Protein 2VGN (pdb70)

Radius of gyration: 31.99 Å; Cα contacts (8 Å, |Δi|>4): 1371; chains: 2; bounding box: 60×66×108 Å

Organism: Saccharomyces cerevisiae (strain ATCC 204508 / S288c) (NCBI:txid559292)

Structure (mmCIF, N/CA/C/O backbone):
data_2VGN
#
_entry.id   2VGN
#
_cell.length_a   75.640
_cell.length_b   75.640
_cell.length_c   324.510
_cell.angle_alpha   90.00
_cell.angle_beta   90.00
_cell.angle_gamma   120.00
#
_symmetry.space_group_name_H-M   'P 31 2 1'
#
loop_
_entity.id
_entity.type
_entity.pdbx_description
1 polymer DOM34
2 non-polymer GLYCEROL
3 non-polymer 'PHOSPHATE ION'
4 water water
#
loop_
_atom_site.group_PDB
_atom_site.id
_atom_site.type_symbol
_atom_site.label_atom_id
_atom_site.label_alt_id
_atom_site.label_comp_id
_atom_site.label_asym_id
_atom_site.label_entity_id
_atom_site.label_seq_id
_atom_site.pdbx_PDB_ins_code
_atom_site.Cartn_x
_atom_site.Cartn_y
_atom_site.Cartn_z
_atom_site.occupancy
_atom_site.B_iso_or_equiv
_atom_site.auth_seq_id
_atom_site.auth_comp_id
_atom_site.auth_asym_id
_atom_site.auth_atom_id
_atom_site.pdbx_PDB_model_num
ATOM 9 N N . LYS A 1 2 ? -3.734 -20.510 -55.459 1.00 31.21 2 LYS A N 1
ATOM 10 C CA . LYS A 1 2 ? -4.602 -21.280 -56.340 1.00 30.49 2 LYS A CA 1
ATOM 11 C C . LYS A 1 2 ? -3.951 -21.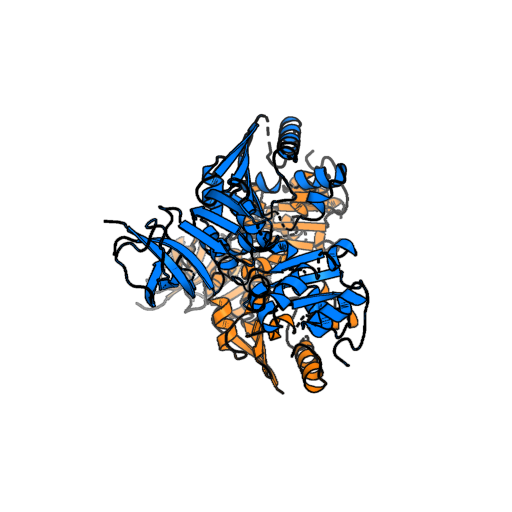322 -57.725 1.00 28.83 2 LYS A C 1
ATOM 12 O O . LYS A 1 2 ? -3.684 -20.276 -58.288 1.00 29.72 2 LYS A O 1
ATOM 18 N N . VAL A 1 3 ? -3.674 -22.502 -58.271 1.00 26.83 3 VAL A N 1
ATOM 19 C CA . VAL A 1 3 ? -3.244 -22.591 -59.664 1.00 23.72 3 VAL A CA 1
ATOM 20 C C . VAL A 1 3 ? -4.417 -22.912 -60.597 1.00 25.47 3 VAL A C 1
ATOM 21 O O . VAL A 1 3 ? -5.022 -23.973 -60.505 1.00 24.20 3 VAL A O 1
ATOM 25 N N . ILE A 1 4 ? -4.729 -21.994 -61.509 1.00 27.41 4 ILE A N 1
ATOM 26 C CA . ILE A 1 4 ? -5.871 -22.167 -62.404 1.00 25.00 4 ILE A CA 1
ATOM 27 C C . ILE A 1 4 ? -5.557 -23.132 -63.533 1.00 26.74 4 ILE A C 1
ATOM 28 O O . ILE A 1 4 ? -6.399 -23.950 -63.875 1.00 29.01 4 ILE A O 1
ATOM 33 N N . SER A 1 5 ? -4.365 -23.016 -64.120 1.00 25.55 5 SER A N 1
ATOM 34 C CA . SER A 1 5 ? -3.905 -23.950 -65.145 1.00 23.72 5 SER A CA 1
ATOM 35 C C . SER A 1 5 ? -2.415 -23.862 -65.313 1.00 24.80 5 SER A C 1
ATOM 36 O O . SER A 1 5 ? -1.810 -22.852 -64.996 1.00 25.92 5 SER A O 1
ATOM 39 N N . LEU A 1 6 ? -1.814 -24.911 -65.838 1.00 24.94 6 LEU A N 1
ATOM 40 C CA . LEU A 1 6 ? -0.395 -24.868 -66.060 1.00 24.80 6 LEU A CA 1
ATOM 41 C C . LEU A 1 6 ? -0.025 -25.754 -67.258 1.00 30.13 6 LEU A C 1
ATOM 42 O O . LEU A 1 6 ? -0.143 -26.970 -67.201 1.00 29.54 6 LEU A O 1
ATOM 47 N N . LYS A 1 7 ? 0.399 -25.114 -68.352 1.00 33.75 7 LYS A N 1
ATOM 48 C CA . LYS A 1 7 ? 0.725 -25.792 -69.614 1.00 32.89 7 LYS A CA 1
ATOM 49 C C . LYS A 1 7 ? 2.220 -25.782 -69.875 1.00 38.22 7 LYS A C 1
ATOM 50 O O . LYS A 1 7 ? 2.829 -24.719 -69.941 1.00 36.16 7 LYS A O 1
ATOM 56 N N . LYS A 1 8 ? 2.822 -26.958 -70.046 1.00 47.51 8 LYS A N 1
ATOM 57 C CA . LYS A 1 8 ? 4.244 -27.018 -70.404 1.00 47.71 8 LYS A CA 1
ATOM 58 C C . LYS A 1 8 ? 4.446 -27.275 -71.900 1.00 56.00 8 LYS A C 1
ATOM 59 O O . LYS A 1 8 ? 3.476 -27.376 -72.646 1.00 52.45 8 LYS A O 1
ATOM 65 N N . ASP A 1 9 ? 5.704 -27.347 -72.333 1.00 64.74 9 ASP A N 1
ATOM 66 C CA . ASP A 1 9 ? 6.039 -27.403 -73.760 1.00 69.87 9 ASP A CA 1
ATOM 67 C C . ASP A 1 9 ? 6.467 -28.779 -74.249 1.00 76.07 9 ASP A C 1
ATOM 68 O O . ASP A 1 9 ? 6.662 -29.707 -73.467 1.00 76.69 9 ASP A O 1
ATOM 73 N N . SER A 1 10 ? 6.634 -28.892 -75.561 1.00 80.98 10 SER A N 1
ATOM 74 C CA . SER A 1 10 ? 7.186 -30.094 -76.164 1.00 83.41 10 SER A CA 1
ATOM 75 C C . SER A 1 10 ? 8.647 -29.828 -76.505 1.00 90.19 10 SER A C 1
ATOM 76 O O . SER A 1 10 ? 9.540 -30.578 -76.109 1.00 93.70 10 SER A O 1
ATOM 79 N N . PHE A 1 11 ? 8.875 -28.732 -77.226 1.00 90.58 11 PHE A N 1
ATOM 80 C CA . PHE A 1 11 ? 10.198 -28.393 -77.741 1.00 95.35 11 PHE A CA 1
ATOM 81 C C . PHE A 1 11 ? 11.070 -27.621 -76.752 1.00 94.21 11 PHE A C 1
ATOM 82 O O . PHE A 1 11 ? 12.293 -27.531 -76.930 1.00 97.68 11 PHE A O 1
ATOM 90 N N . ASN A 1 12 ? 10.458 -27.045 -75.722 1.00 87.18 12 ASN A N 1
ATOM 91 C CA . ASN A 1 12 ? 11.221 -26.236 -74.776 1.00 82.13 12 ASN A CA 1
ATOM 92 C C . ASN A 1 12 ? 10.960 -26.684 -73.363 1.00 73.60 12 ASN A C 1
ATOM 93 O O . ASN A 1 12 ? 9.908 -26.392 -72.799 1.00 72.62 12 ASN A O 1
ATOM 98 N N . LYS A 1 13 ? 11.930 -27.392 -72.795 1.00 71.27 13 LYS A N 1
ATOM 99 C CA . LYS A 1 13 ? 11.763 -28.020 -71.492 1.00 70.42 13 LYS A CA 1
ATOM 100 C C . LYS A 1 13 ? 11.504 -27.031 -70.344 1.00 61.08 13 LYS A C 1
ATOM 101 O O . LYS A 1 13 ? 10.888 -27.389 -69.335 1.00 63.43 13 LYS A O 1
ATOM 107 N N . GLY A 1 14 ? 11.960 -25.793 -70.490 1.00 50.80 14 GLY A N 1
ATOM 108 C CA . GLY A 1 14 ? 11.678 -24.801 -69.472 1.00 43.77 14 GLY A CA 1
ATOM 109 C C . GLY A 1 14 ? 10.397 -24.007 -69.692 1.00 42.33 14 GLY A C 1
ATOM 110 O O . GLY A 1 14 ? 10.042 -23.168 -68.865 1.00 36.00 14 GLY A O 1
ATOM 111 N N . GLY A 1 15 ? 9.710 -24.267 -70.804 1.00 43.90 15 GLY A N 1
ATOM 112 C CA . GLY A 1 15 ? 8.531 -23.515 -71.183 1.00 39.48 15 GLY A CA 1
ATOM 113 C C . GLY A 1 15 ? 7.280 -23.895 -70.417 1.00 40.27 15 GLY A C 1
ATOM 114 O O . GLY A 1 15 ? 6.987 -25.080 -70.207 1.00 45.18 15 GLY A O 1
ATOM 115 N N . ALA A 1 16 ? 6.541 -22.876 -69.991 1.00 30.49 16 ALA A N 1
ATOM 116 C CA . ALA A 1 16 ? 5.321 -23.071 -69.226 1.00 30.02 16 ALA A CA 1
ATOM 117 C C . ALA A 1 16 ? 4.461 -21.829 -69.334 1.00 26.08 16 ALA A C 1
ATOM 118 O O . ALA A 1 16 ? 4.957 -20.735 -69.582 1.00 26.29 16 ALA A O 1
ATOM 120 N N . VAL A 1 17 ? 3.162 -22.022 -69.169 1.00 25.51 17 VAL A N 1
ATOM 121 C CA . VAL A 1 17 ? 2.202 -20.945 -69.077 1.00 23.36 17 VAL A CA 1
ATOM 122 C C . VAL A 1 17 ? 1.391 -21.251 -67.827 1.00 24.97 17 VAL A C 1
ATOM 123 O O . VAL A 1 17 ? 0.671 -22.244 -67.773 1.00 26.28 17 VAL A O 1
ATOM 127 N N . ILE A 1 18 ? 1.536 -20.411 -66.811 1.00 23.37 18 ILE A N 1
ATOM 128 C CA . ILE A 1 18 ? 0.963 -20.679 -65.508 1.00 21.65 18 ILE A CA 1
ATOM 129 C C . ILE A 1 18 ? -0.052 -19.621 -65.228 1.00 20.91 18 ILE A C 1
ATOM 130 O O . ILE A 1 18 ? 0.246 -18.441 -65.326 1.00 22.36 18 ILE A O 1
ATOM 135 N N . THR A 1 19 ? -1.268 -20.032 -64.921 1.00 20.72 19 THR A N 1
ATOM 136 C CA . THR A 1 19 ? -2.245 -19.087 -64.440 1.00 21.88 19 THR A CA 1
ATOM 137 C C . THR A 1 19 ? -2.494 -19.423 -62.981 1.00 24.04 19 THR A C 1
ATOM 138 O O . THR A 1 19 ? -2.706 -20.599 -62.637 1.00 23.97 19 THR A O 1
ATOM 142 N N . LEU A 1 20 ? -2.421 -18.405 -62.125 1.00 21.25 20 LEU A N 1
ATOM 143 C CA . LEU A 1 20 ? -2.480 -18.635 -60.690 1.00 23.37 20 LEU A CA 1
ATOM 144 C C . LEU A 1 20 ? -3.029 -17.433 -59.948 1.00 25.04 20 LEU A C 1
ATOM 145 O O . LEU A 1 20 ? -3.128 -16.344 -60.509 1.00 26.43 20 LEU A O 1
ATOM 150 N N . LEU A 1 21 ? -3.393 -17.644 -58.687 1.00 26.34 21 LEU A N 1
ATOM 151 C CA . LEU A 1 21 ? -3.928 -16.593 -57.828 1.00 25.99 21 LEU A CA 1
ATOM 152 C C . LEU A 1 21 ? -3.251 -16.674 -56.459 1.00 28.83 21 LEU A C 1
ATOM 153 O O . LEU A 1 21 ? -3.481 -17.637 -55.717 1.00 28.30 21 LEU A O 1
ATOM 158 N N . PRO A 1 22 ? -2.421 -15.663 -56.112 1.00 30.37 22 PRO A N 1
ATOM 159 C CA . PRO A 1 22 ? -1.773 -15.667 -54.804 1.00 28.84 22 PRO A CA 1
ATOM 160 C C . PRO A 1 22 ? -2.817 -15.232 -53.789 1.00 27.43 22 PRO A C 1
ATOM 161 O O . PRO A 1 22 ? -3.622 -14.348 -54.093 1.00 27.13 22 PRO A O 1
ATOM 165 N N . GLU A 1 23 ? -2.805 -15.842 -52.611 1.00 26.43 23 GLU A N 1
ATOM 166 C CA . GLU A 1 23 ? -3.889 -15.674 -51.655 1.00 28.38 23 GLU A CA 1
ATOM 167 C C . GLU A 1 23 ? -3.452 -15.016 -50.345 1.00 29.21 23 GLU A C 1
ATOM 168 O O . GLU A 1 23 ? -4.275 -14.483 -49.597 1.00 27.61 23 GLU A O 1
ATOM 174 N N . ASP A 1 24 ? -2.156 -15.057 -50.068 1.00 27.54 24 ASP A N 1
ATOM 175 C CA . ASP A 1 24 ? -1.647 -14.436 -48.861 1.00 28.61 24 ASP A CA 1
ATOM 176 C C . ASP A 1 24 ? -0.222 -13.961 -49.090 1.00 30.37 24 ASP A C 1
ATOM 177 O O . ASP A 1 24 ? 0.316 -14.121 -50.198 1.00 30.03 24 ASP A O 1
ATOM 182 N N . LYS A 1 25 ? 0.397 -13.388 -48.059 1.00 27.88 25 LYS A N 1
ATOM 183 C CA . LYS A 1 25 ? 1.729 -12.844 -48.232 1.00 26.46 25 LYS A CA 1
ATOM 184 C C . LYS A 1 25 ? 2.774 -13.910 -48.575 1.00 27.00 25 LYS A C 1
ATOM 185 O O . LYS A 1 25 ? 3.755 -13.634 -49.257 1.00 25.97 25 LYS A O 1
ATOM 191 N N . GLU A 1 26 ? 2.578 -15.135 -48.110 1.00 29.69 26 GLU A N 1
ATOM 192 C CA . GLU A 1 26 ? 3.555 -16.178 -48.418 1.00 30.45 26 GLU A CA 1
ATOM 193 C C . GLU A 1 26 ? 3.537 -16.478 -49.917 1.00 27.10 26 GLU A C 1
ATOM 194 O O . GLU A 1 26 ? 4.586 -16.674 -50.533 1.00 25.85 26 GLU A O 1
ATOM 200 N N . ASP A 1 27 ? 2.339 -16.463 -50.492 1.00 26.51 27 ASP A N 1
ATOM 201 C CA . ASP A 1 27 ? 2.159 -16.614 -51.927 1.00 27.21 27 ASP A CA 1
ATOM 202 C C . ASP A 1 27 ? 2.927 -15.572 -52.713 1.00 27.00 27 ASP A C 1
ATOM 203 O O . ASP A 1 27 ? 3.417 -15.862 -53.801 1.00 27.74 27 ASP A O 1
ATOM 208 N N . LEU A 1 28 ? 3.028 -14.359 -52.175 1.00 26.40 28 LEU A N 1
ATOM 209 C CA . LEU A 1 28 ? 3.836 -13.335 -52.818 1.00 22.89 28 LEU A CA 1
ATOM 210 C C . LEU A 1 28 ? 5.298 -13.747 -52.907 1.00 22.65 28 LEU A C 1
ATOM 211 O O . LEU A 1 28 ? 5.975 -13.426 -53.893 1.00 22.63 28 LEU A O 1
ATOM 216 N N . PHE A 1 29 ? 5.784 -14.472 -51.900 1.00 22.65 29 PHE A N 1
ATOM 217 C CA . PHE A 1 29 ? 7.188 -14.891 -51.898 1.00 21.97 29 PHE A CA 1
ATOM 218 C C . PHE A 1 29 ? 7.414 -16.070 -52.853 1.00 22.67 29 PHE A C 1
ATOM 219 O O . PHE A 1 29 ? 8.466 -16.200 -53.469 1.00 22.26 29 PHE A O 1
ATOM 227 N N . THR A 1 30 ? 6.419 -16.939 -52.951 1.00 23.11 30 THR A N 1
ATOM 228 C CA . THR A 1 30 ? 6.449 -17.996 -53.923 1.00 21.88 30 THR A CA 1
ATOM 229 C C . THR A 1 30 ? 6.569 -17.382 -55.308 1.00 22.98 30 THR A C 1
ATOM 230 O O . THR A 1 30 ? 7.528 -17.670 -56.049 1.00 22.32 30 THR A O 1
ATOM 234 N N . VAL A 1 31 ? 5.606 -16.530 -55.652 1.00 19.23 31 VAL A N 1
ATOM 235 C CA . VAL A 1 31 ? 5.627 -15.892 -56.948 1.00 20.96 31 VAL A CA 1
ATOM 236 C C . VAL A 1 31 ? 6.986 -15.287 -57.213 1.00 22.00 31 VAL A C 1
ATOM 237 O O . VAL A 1 31 ? 7.530 -15.437 -58.301 1.00 20.91 31 VAL A O 1
ATOM 241 N N . TYR A 1 32 ? 7.532 -14.612 -56.202 1.00 21.83 32 TYR A N 1
ATOM 242 C CA . TYR A 1 32 ? 8.792 -13.902 -56.342 1.00 19.65 32 TYR A CA 1
ATOM 243 C C . TYR A 1 32 ? 9.927 -14.843 -56.740 1.00 21.50 32 TYR A C 1
ATOM 244 O O . TYR A 1 32 ? 10.906 -14.447 -57.362 1.00 20.86 32 TYR A O 1
ATOM 253 N N . GLN A 1 33 ? 9.789 -16.105 -56.373 1.00 23.12 33 GLN A N 1
ATOM 254 C CA . GLN A 1 33 ? 10.838 -17.064 -56.631 1.00 23.29 33 GLN A CA 1
ATOM 255 C C . GLN A 1 33 ? 10.635 -17.692 -57.995 1.00 26.37 33 GLN A C 1
ATOM 256 O O . GLN A 1 33 ? 11.436 -18.508 -58.446 1.00 28.67 33 GLN A O 1
ATOM 262 N N . ILE A 1 34 ? 9.556 -17.312 -58.661 1.00 24.98 34 ILE A N 1
ATOM 263 C CA . ILE A 1 34 ? 9.267 -17.870 -59.973 1.00 25.21 34 ILE A CA 1
ATOM 264 C C . ILE A 1 34 ? 9.498 -16.894 -61.134 1.00 26.15 34 ILE A C 1
ATOM 265 O O . ILE A 1 34 ? 10.248 -17.206 -62.068 1.00 30.36 34 ILE A O 1
ATOM 270 N N . VAL A 1 35 ? 8.871 -15.723 -61.083 1.00 21.75 35 VAL A N 1
ATOM 271 C CA . VAL A 1 35 ? 8.982 -14.793 -62.189 1.00 21.14 35 VAL A CA 1
ATOM 272 C C . VAL A 1 35 ? 10.399 -14.264 -62.401 1.00 21.42 35 VAL A C 1
ATOM 273 O O . VAL A 1 35 ? 11.039 -13.751 -61.487 1.00 22.35 35 VAL A O 1
ATOM 277 N N . ASP A 1 36 ? 10.880 -14.412 -63.631 1.00 22.74 36 ASP A N 1
ATOM 278 C CA . ASP A 1 36 ? 12.224 -13.997 -64.018 1.00 23.08 36 ASP A CA 1
ATOM 279 C C . ASP A 1 36 ? 12.164 -12.784 -64.921 1.00 22.38 36 ASP A C 1
ATOM 280 O O . ASP A 1 36 ? 11.116 -12.475 -65.480 1.00 22.88 36 ASP A O 1
ATOM 285 N N . LYS A 1 37 ? 13.297 -12.110 -65.082 1.00 23.91 37 LYS A N 1
ATOM 286 C CA . LYS A 1 37 ? 13.438 -11.051 -66.084 1.00 25.07 37 LYS A CA 1
ATOM 287 C C . LYS A 1 37 ? 13.150 -11.689 -67.444 1.00 22.91 37 LYS A C 1
ATOM 288 O O . LYS A 1 37 ? 13.602 -12.805 -67.720 1.00 23.69 37 LYS A O 1
ATOM 294 N N . ASP A 1 38 ? 12.361 -11.015 -68.272 1.00 22.93 38 ASP A N 1
ATOM 295 C CA . ASP A 1 38 ? 12.019 -11.515 -69.624 1.00 23.54 38 ASP A CA 1
ATOM 296 C C . ASP A 1 38 ? 10.871 -12.534 -69.766 1.00 22.41 38 ASP A C 1
ATOM 297 O O . ASP A 1 38 ? 10.455 -12.834 -70.879 1.00 23.88 38 ASP A O 1
ATOM 302 N N . ASP A 1 39 ? 10.376 -13.069 -68.653 1.00 21.11 39 ASP A N 1
ATOM 303 C CA . ASP A 1 39 ? 9.091 -13.738 -68.650 1.00 20.10 39 ASP A CA 1
ATOM 304 C C . ASP A 1 39 ? 8.049 -12.684 -68.995 1.00 20.52 39 ASP A C 1
ATOM 305 O O . ASP A 1 39 ? 8.316 -11.484 -68.888 1.00 19.01 39 ASP A O 1
ATOM 310 N N . GLU A 1 40 ? 6.857 -13.118 -69.397 1.00 18.89 40 GLU A N 1
ATOM 311 C CA . GLU A 1 40 ? 5.785 -12.168 -69.631 1.00 19.26 40 GLU A CA 1
ATOM 312 C C . GLU A 1 40 ? 4.670 -12.430 -68.631 1.00 20.05 40 GLU A C 1
ATOM 313 O O . GLU A 1 40 ? 4.470 -13.568 -68.211 1.00 20.16 40 GLU A O 1
ATOM 319 N N . LEU A 1 41 ? 3.950 -11.377 -68.252 1.00 18.32 41 LEU A N 1
ATOM 320 C CA . LEU A 1 41 ? 2.806 -11.515 -67.364 1.00 16.50 41 LEU A CA 1
ATOM 321 C C . LEU A 1 41 ? 1.557 -10.992 -68.057 1.00 18.87 41 LEU A C 1
ATOM 322 O O . LEU A 1 41 ? 1.580 -9.938 -68.686 1.00 17.53 41 LEU A O 1
ATOM 327 N N . ILE A 1 42 ? 0.462 -11.730 -67.959 1.00 18.35 42 ILE A N 1
ATOM 328 C CA . ILE A 1 42 ? -0.794 -11.200 -68.426 1.00 18.95 42 ILE A CA 1
ATOM 329 C C . ILE A 1 42 ? -1.651 -10.980 -67.199 1.00 20.34 42 ILE A C 1
ATOM 330 O O . ILE A 1 42 ? -1.850 -11.896 -66.409 1.00 21.07 42 ILE A O 1
ATOM 335 N N . PHE A 1 43 ? -2.158 -9.765 -67.030 1.00 21.03 43 PHE A N 1
ATOM 336 C CA . PHE A 1 43 ? -2.811 -9.407 -65.771 1.00 23.32 43 PHE A CA 1
ATOM 337 C C . PHE A 1 43 ? -3.935 -8.410 -66.007 1.00 23.26 43 PHE A C 1
ATOM 338 O O . PHE A 1 43 ? -4.043 -7.821 -67.078 1.00 23.28 43 PHE A O 1
ATOM 346 N N . LYS A 1 44 ? -4.773 -8.225 -64.999 1.00 22.36 44 LYS A N 1
ATOM 347 C CA . LYS A 1 44 ? -5.817 -7.228 -65.085 1.00 25.59 44 LYS A CA 1
ATOM 348 C C . LYS A 1 44 ? -5.414 -5.981 -64.333 1.00 26.94 44 LYS A C 1
ATOM 349 O O . LYS A 1 44 ? -4.891 -6.053 -63.227 1.00 27.10 44 LYS A O 1
ATOM 355 N N . LYS A 1 45 ? -5.593 -4.834 -64.967 1.00 28.68 45 LYS A N 1
ATOM 356 C CA . LYS A 1 45 ? -5.364 -3.581 -64.287 1.00 32.54 45 LYS A CA 1
ATOM 357 C C . LYS A 1 45 ? -6.504 -2.632 -64.609 1.00 42.47 45 LYS A C 1
ATOM 358 O O . LYS A 1 45 ? -7.068 -2.679 -65.707 1.00 40.69 45 LYS A O 1
ATOM 364 N N . LYS A 1 46 ? -6.842 -1.785 -63.639 1.00 47.29 46 LYS A N 1
ATOM 365 C CA . LYS A 1 46 ? -7.938 -0.839 -63.778 1.00 52.50 46 LYS A CA 1
ATOM 366 C C . LYS A 1 46 ? -7.424 0.556 -64.117 1.00 59.04 46 LYS A C 1
ATOM 367 O O . LYS A 1 46 ? -7.929 1.547 -63.602 1.00 62.90 46 LYS A O 1
ATOM 373 N N . PHE A 1 47 ? -6.421 0.633 -64.988 1.00 62.35 47 PHE A N 1
ATOM 374 C CA . PHE A 1 47 ? -5.797 1.915 -65.321 1.00 70.72 47 PHE A CA 1
ATOM 375 C C . PHE A 1 47 ? -4.714 1.722 -66.385 1.00 67.61 47 PHE A C 1
ATOM 376 O O . PHE A 1 47 ? -4.994 1.266 -67.496 1.00 67.39 47 PHE A O 1
ATOM 384 N N . ASP A 1 61 ? -12.634 0.564 -65.432 1.00 61.19 61 ASP A N 1
ATOM 385 C CA . ASP A 1 61 ? -12.785 -0.755 -66.051 1.00 63.64 61 ASP A CA 1
ATOM 386 C C . ASP A 1 61 ? -11.443 -1.517 -66.126 1.00 57.90 61 ASP A C 1
ATOM 387 O O . ASP A 1 61 ? -10.442 -0.990 -66.636 1.00 55.45 61 ASP A O 1
ATOM 392 N N . LEU A 1 62 ? -11.431 -2.746 -65.605 1.00 52.03 62 LEU A N 1
ATOM 393 C CA . LEU A 1 62 ? -10.255 -3.619 -65.657 1.00 46.06 62 LEU A CA 1
ATOM 394 C C . LEU A 1 62 ? -10.006 -4.158 -67.066 1.00 44.97 62 LEU A C 1
ATOM 395 O O . LEU A 1 62 ? -10.818 -4.923 -67.578 1.00 46.49 62 LEU A O 1
ATOM 400 N N . VAL A 1 63 ? -8.883 -3.794 -67.680 1.00 40.65 63 VAL A N 1
ATOM 401 C CA . VAL A 1 63 ? -8.490 -4.410 -68.953 1.00 39.19 63 VAL A CA 1
ATOM 402 C C . VAL A 1 63 ? -7.332 -5.393 -68.795 1.00 32.50 63 VAL A C 1
ATOM 403 O O . VAL A 1 63 ? -6.486 -5.225 -67.912 1.00 32.76 63 VAL A O 1
ATOM 407 N N . LYS A 1 64 ? -7.317 -6.421 -69.645 1.00 30.70 64 LYS A N 1
ATOM 408 C CA . LYS A 1 64 ? -6.191 -7.351 -69.738 1.00 28.77 64 LYS A CA 1
ATOM 409 C C . LYS A 1 64 ? -4.997 -6.638 -70.364 1.00 29.40 64 LYS A C 1
ATOM 410 O O . LYS A 1 64 ? -5.096 -6.087 -71.472 1.00 29.32 64 LYS A O 1
ATOM 416 N N . LEU A 1 65 ? -3.877 -6.641 -69.650 1.00 25.75 65 LEU A N 1
ATOM 417 C CA . LEU A 1 65 ? -2.640 -6.079 -70.151 1.00 22.75 65 LEU A CA 1
ATOM 418 C C . LEU A 1 65 ? -1.620 -7.190 -70.113 1.00 21.31 65 LEU A C 1
ATOM 419 O O . LEU A 1 65 ? -1.841 -8.225 -69.479 1.00 22.00 65 LEU A O 1
ATOM 424 N N . LYS A 1 66 ? -0.499 -6.969 -70.777 1.00 20.80 66 LYS A N 1
ATOM 425 C CA . LYS A 1 66 ? 0.549 -7.966 -70.856 1.00 21.10 66 LYS A CA 1
ATOM 426 C C . LYS A 1 66 ? 1.906 -7.283 -70.951 1.00 21.22 66 LYS A C 1
ATOM 427 O O . LYS A 1 66 ? 2.098 -6.405 -71.798 1.00 22.72 66 LYS A O 1
ATOM 433 N N . ILE A 1 67 ? 2.840 -7.654 -70.079 1.00 18.09 67 ILE A N 1
ATOM 434 C CA . ILE A 1 67 ? 4.166 -7.052 -70.125 1.00 18.29 67 ILE A CA 1
ATOM 435 C C . ILE A 1 67 ? 5.281 -8.084 -70.185 1.00 19.82 67 ILE A C 1
ATOM 436 O O . ILE A 1 67 ? 5.097 -9.245 -69.820 1.00 21.47 67 ILE A O 1
ATOM 441 N N . LYS A 1 68 ? 6.437 -7.653 -70.668 1.00 18.55 68 LYS A N 1
ATOM 442 C CA . LYS A 1 68 ? 7.656 -8.408 -70.504 1.00 18.12 68 LYS A CA 1
ATOM 443 C C . LYS A 1 68 ? 8.359 -7.835 -69.266 1.00 21.36 68 LYS A C 1
ATOM 444 O O . LYS A 1 68 ? 8.653 -6.628 -69.198 1.00 19.67 68 LYS A O 1
ATOM 450 N N . VAL A 1 69 ? 8.614 -8.701 -68.283 1.00 20.85 69 VAL A N 1
ATOM 451 C CA . VAL A 1 69 ? 9.210 -8.285 -67.017 1.00 19.12 69 VAL A CA 1
ATOM 452 C C . VAL A 1 69 ? 10.625 -7.743 -67.179 1.00 20.26 69 VAL A C 1
ATOM 453 O O . VAL A 1 69 ? 11.516 -8.416 -67.699 1.00 22.07 69 VAL A O 1
ATOM 457 N N . ILE A 1 70 ? 10.826 -6.523 -66.705 1.00 19.51 70 ILE A N 1
ATOM 458 C CA . ILE A 1 70 ? 12.138 -5.915 -66.709 1.00 21.02 70 ILE A CA 1
ATOM 459 C C . ILE A 1 70 ? 12.783 -5.862 -65.316 1.00 24.49 70 ILE A C 1
ATOM 460 O O . ILE A 1 70 ? 13.988 -6.086 -65.178 1.00 26.50 70 ILE A O 1
ATOM 465 N N . SER A 1 71 ? 11.992 -5.555 -64.292 1.00 22.28 71 SER A N 1
ATOM 466 C CA . SER A 1 71 ? 12.505 -5.555 -62.921 1.00 20.50 71 SER A CA 1
ATOM 467 C C . SER A 1 71 ? 11.360 -5.768 -61.946 1.00 19.87 71 SER A C 1
ATOM 468 O O . SER A 1 71 ? 10.206 -5.773 -62.339 1.00 20.40 71 SER A O 1
ATOM 471 N N . GLU A 1 72 ? 11.661 -5.934 -60.670 1.00 21.11 72 GLU A N 1
ATOM 472 C CA . GLU A 1 72 ? 10.587 -5.986 -59.680 1.00 21.99 72 GLU A CA 1
ATOM 473 C C . GLU A 1 72 ? 10.872 -5.254 -58.363 1.00 25.19 72 GLU A C 1
ATOM 474 O O . GLU A 1 72 ? 12.026 -4.942 -58.020 1.00 21.30 72 GLU A O 1
ATOM 480 N N . ASP A 1 73 ? 9.783 -4.981 -57.646 1.00 24.40 73 ASP A N 1
ATOM 481 C CA . ASP A 1 73 ? 9.818 -4.334 -56.346 1.00 23.00 73 A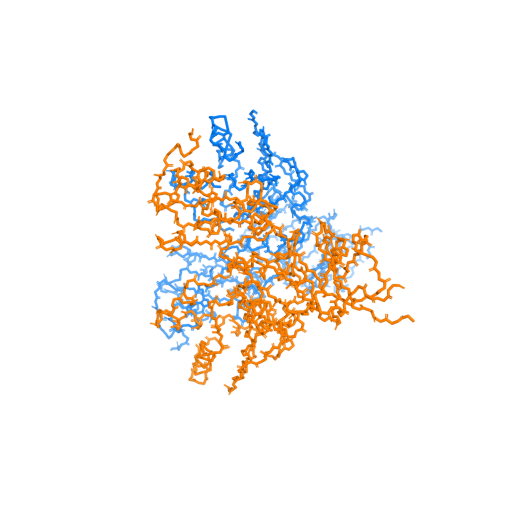SP A CA 1
ATOM 482 C C . ASP A 1 73 ? 9.145 -5.297 -55.376 1.00 23.22 73 ASP A C 1
ATOM 483 O O . ASP A 1 73 ? 7.940 -5.558 -55.488 1.00 22.38 73 ASP A O 1
ATOM 488 N N . PHE A 1 74 ? 9.931 -5.857 -54.456 1.00 21.50 74 PHE A N 1
ATOM 489 C CA . PHE A 1 74 ? 9.418 -6.832 -53.502 1.00 21.34 74 PHE A CA 1
ATOM 490 C C . PHE A 1 74 ? 9.689 -6.424 -52.061 1.00 24.27 74 PHE A C 1
ATOM 491 O O . PHE A 1 74 ? 10.800 -6.040 -51.708 1.00 22.74 74 PHE A O 1
ATOM 499 N N . ASP A 1 75 ? 8.670 -6.538 -51.225 1.00 23.75 75 ASP A N 1
ATOM 500 C CA . ASP A 1 75 ? 8.809 -6.179 -49.831 1.00 23.16 75 ASP A CA 1
ATOM 501 C C . ASP A 1 75 ? 7.865 -7.025 -49.018 1.00 23.84 75 ASP A C 1
ATOM 502 O O . ASP A 1 75 ? 6.669 -6.727 -48.914 1.00 24.21 75 ASP A O 1
ATOM 515 N N . LYS A 1 77 ? 7.651 -7.447 -45.756 1.00 28.33 77 LYS A N 1
ATOM 516 C CA . LYS A 1 77 ? 7.028 -6.674 -44.687 1.00 32.71 77 LYS A CA 1
ATOM 517 C C . LYS A 1 77 ? 5.718 -6.087 -45.164 1.00 31.45 77 LYS A C 1
ATOM 518 O O . LYS A 1 77 ? 4.685 -6.228 -44.512 1.00 30.35 77 LYS A O 1
ATOM 524 N N . ASP A 1 78 ? 5.749 -5.479 -46.343 1.00 30.70 78 ASP A N 1
ATOM 525 C CA . ASP A 1 78 ? 4.618 -4.690 -46.793 1.00 28.61 78 ASP A CA 1
ATOM 526 C C . ASP A 1 78 ? 3.549 -5.452 -47.571 1.00 28.59 78 ASP A C 1
ATOM 527 O O . ASP A 1 78 ? 2.609 -4.825 -48.096 1.00 30.32 78 ASP A O 1
ATOM 532 N N . GLU A 1 79 ? 3.664 -6.783 -47.645 1.00 29.49 79 GLU A N 1
ATOM 533 C CA . GLU A 1 79 ? 2.827 -7.597 -48.567 1.00 25.86 79 GLU A CA 1
ATOM 534 C C . GLU A 1 79 ? 2.811 -6.998 -49.978 1.00 25.27 79 GLU A C 1
ATOM 535 O O . GLU A 1 79 ? 1.752 -6.866 -50.609 1.00 24.19 79 GLU A O 1
ATOM 541 N N . TYR A 1 80 ? 4.003 -6.664 -50.460 1.00 22.89 80 TYR A N 1
ATOM 542 C CA . TYR A 1 80 ? 4.172 -5.875 -51.656 1.00 22.90 80 TYR A CA 1
ATOM 543 C C . TYR A 1 80 ? 5.041 -6.570 -52.710 1.00 21.65 80 TYR A C 1
ATOM 544 O O . TYR A 1 80 ? 6.230 -6.854 -52.475 1.00 20.98 80 TYR A O 1
ATOM 553 N N . LEU A 1 81 ? 4.462 -6.822 -53.881 1.00 19.89 81 LEU A N 1
ATOM 554 C CA . LEU A 1 81 ? 5.245 -7.324 -55.019 1.00 18.19 81 LEU A CA 1
ATOM 555 C C . LEU A 1 81 ? 4.774 -6.642 -56.282 1.00 20.54 81 LEU A C 1
ATOM 556 O O . LEU A 1 81 ? 3.643 -6.877 -56.764 1.00 17.43 81 LEU A O 1
ATOM 561 N N . LYS A 1 82 ? 5.630 -5.790 -56.828 1.00 19.44 82 LYS A N 1
ATOM 562 C CA . LYS A 1 82 ? 5.283 -5.112 -58.057 1.00 18.20 82 LYS A CA 1
ATOM 563 C C . LYS A 1 82 ? 6.268 -5.487 -59.160 1.00 17.83 82 LYS A C 1
ATOM 564 O O . LYS A 1 82 ? 7.487 -5.418 -58.967 1.00 18.27 82 LYS A O 1
ATOM 570 N N . TYR A 1 83 ? 5.726 -5.922 -60.296 1.00 16.40 83 TYR A N 1
ATOM 571 C CA . TYR A 1 83 ? 6.525 -6.190 -61.489 1.00 16.58 83 TYR A CA 1
ATOM 572 C C . TYR A 1 83 ? 6.480 -5.037 -62.494 1.00 16.47 83 TYR A C 1
ATOM 573 O O . TYR A 1 83 ? 5.409 -4.591 -62.883 1.00 16.00 83 TYR A O 1
ATOM 582 N N . LYS A 1 84 ? 7.646 -4.572 -62.921 1.00 15.95 84 LYS A N 1
ATOM 583 C CA . LYS A 1 84 ? 7.726 -3.513 -63.917 1.00 16.46 84 LYS A CA 1
ATOM 584 C C . LYS A 1 84 ? 8.315 -4.022 -65.244 1.00 18.44 84 LYS A C 1
ATOM 585 O O . LYS A 1 84 ? 9.335 -4.727 -65.262 1.00 17.35 84 LYS A O 1
ATOM 591 N N . GLY A 1 85 ? 7.647 -3.680 -66.346 1.00 15.84 85 GLY A N 1
ATOM 592 C CA . GLY A 1 85 ? 8.148 -4.023 -67.658 1.00 19.59 85 GLY A CA 1
ATOM 593 C C . GLY A 1 85 ? 7.579 -3.122 -68.743 1.00 22.50 85 GLY A C 1
ATOM 594 O O . GLY A 1 85 ? 7.058 -2.036 -68.478 1.00 22.30 85 GLY A O 1
ATOM 595 N N . VAL A 1 86 ? 7.677 -3.594 -69.977 1.00 19.35 86 VAL A N 1
ATOM 596 C CA . VAL A 1 86 ? 7.100 -2.904 -71.114 1.00 20.98 86 VAL A CA 1
ATOM 597 C C . VAL A 1 86 ? 6.033 -3.759 -71.771 1.00 19.06 86 VAL A C 1
ATOM 598 O O . VAL A 1 86 ? 6.149 -4.973 -71.815 1.00 18.47 86 VAL A O 1
ATOM 602 N N . THR A 1 87 ? 4.982 -3.121 -72.258 1.00 18.98 87 THR A N 1
ATOM 603 C CA . THR A 1 87 ? 4.007 -3.805 -73.077 1.00 19.65 87 THR A CA 1
ATOM 604 C C . THR A 1 87 ? 4.666 -4.461 -74.309 1.00 22.36 87 THR A C 1
ATOM 605 O O . THR A 1 87 ? 5.629 -3.942 -74.907 1.00 19.81 87 THR A O 1
ATOM 609 N N . VAL A 1 88 ? 4.138 -5.621 -74.671 1.00 20.15 88 VAL A N 1
ATOM 610 C CA . VAL A 1 88 ? 4.568 -6.308 -75.865 1.00 23.46 88 VAL A CA 1
ATOM 611 C C . VAL A 1 88 ? 3.351 -6.409 -76.775 1.00 24.57 88 VAL A C 1
ATOM 612 O O . VAL A 1 88 ? 2.206 -6.297 -76.321 1.00 25.62 88 VAL A O 1
ATOM 616 N N . THR A 1 89 ? 3.591 -6.646 -78.051 1.00 22.78 89 THR A N 1
ATOM 617 C CA . THR A 1 89 ? 2.489 -6.786 -79.005 1.00 26.77 89 THR A CA 1
ATOM 618 C C . THR A 1 89 ? 1.680 -8.069 -78.823 1.00 23.23 89 THR A C 1
ATOM 619 O O . THR A 1 89 ? 2.226 -9.134 -78.610 1.00 21.95 89 THR A O 1
ATOM 623 N N . ASP A 1 90 ? 0.366 -7.956 -78.898 1.00 25.27 90 ASP A N 1
ATOM 624 C CA . ASP A 1 90 ? -0.470 -9.141 -78.891 1.00 25.97 90 ASP A CA 1
ATOM 625 C C . ASP A 1 90 ? -1.426 -9.128 -80.088 1.00 24.21 90 ASP A C 1
ATOM 626 O O . ASP A 1 90 ? -2.523 -8.607 -80.013 1.00 22.55 90 ASP A O 1
ATOM 631 N N . GLU A 1 91 ? -0.991 -9.706 -81.196 1.00 27.43 91 GLU A N 1
ATOM 632 C CA . GLU A 1 91 ? -1.828 -9.789 -82.395 1.00 27.78 91 GLU A CA 1
ATOM 633 C C . GLU A 1 91 ? -3.084 -10.658 -82.201 1.00 27.84 91 GLU A C 1
ATOM 634 O O . GLU A 1 91 ? -3.971 -10.664 -83.056 1.00 30.57 91 GLU A O 1
ATOM 640 N N . SER A 1 92 ? -3.130 -11.375 -81.080 1.00 26.07 92 SER A N 1
ATOM 641 C CA . SER A 1 92 ? -4.261 -12.174 -80.624 1.00 25.20 92 SER A CA 1
ATOM 642 C C . SER A 1 92 ? -5.491 -11.318 -80.372 1.00 26.16 92 SER A C 1
ATOM 643 O O . SER A 1 92 ? -6.622 -11.753 -80.570 1.00 26.89 92 SER A O 1
ATOM 646 N N . GLY A 1 93 ? -5.259 -10.103 -79.885 1.00 24.52 93 GLY A N 1
ATOM 647 C CA . GLY A 1 93 ? -6.320 -9.259 -79.370 1.00 24.02 93 GLY A CA 1
ATOM 648 C C . GLY A 1 93 ? -6.796 -9.705 -77.991 1.00 24.53 93 GLY A C 1
ATOM 649 O O . GLY A 1 93 ? -7.768 -9.182 -77.464 1.00 24.30 93 GLY A O 1
ATOM 650 N N . ALA A 1 94 ? -6.119 -10.687 -77.405 1.00 25.22 94 ALA A N 1
ATOM 651 C CA . ALA A 1 94 ? -6.509 -11.186 -76.088 1.00 22.63 94 ALA A CA 1
ATOM 652 C C . ALA A 1 94 ? -6.065 -10.252 -74.960 1.00 24.62 94 ALA A C 1
ATOM 653 O O . ALA A 1 94 ? -6.604 -10.315 -73.874 1.00 29.37 94 ALA A O 1
ATOM 655 N N . SER A 1 95 ? -5.110 -9.365 -75.227 1.00 25.78 95 SER A N 1
ATOM 656 C CA . SER A 1 95 ? -4.683 -8.379 -74.231 1.00 25.63 95 SER A CA 1
ATOM 657 C C . SER A 1 95 ? -4.017 -7.182 -74.889 1.00 25.09 95 SER A C 1
ATOM 658 O O . SER A 1 95 ? -3.782 -7.187 -76.082 1.00 28.83 95 SER A O 1
ATOM 661 N N . ASN A 1 96 ? -3.671 -6.170 -74.110 1.00 24.39 96 ASN A N 1
ATOM 662 C CA . ASN A 1 96 ? -3.040 -4.985 -74.669 1.00 25.06 96 ASN A CA 1
ATOM 663 C C . ASN A 1 96 ? -3.774 -4.466 -75.891 1.00 26.80 96 ASN A C 1
ATOM 664 O O . ASN A 1 96 ? -3.142 -4.035 -76.854 1.00 24.44 96 ASN A O 1
ATOM 669 N N . VAL A 1 97 ? -5.103 -4.503 -75.857 1.00 28.25 97 VAL A N 1
ATOM 670 C CA . VAL A 1 97 ? -5.887 -3.995 -76.981 1.00 29.50 97 VAL A CA 1
ATOM 671 C C . VAL A 1 97 ? -5.763 -2.476 -77.066 1.00 31.68 97 VAL A C 1
ATOM 672 O O . VAL A 1 97 ? -5.940 -1.769 -76.066 1.00 30.02 97 VAL A O 1
ATOM 676 N N . ASP A 1 98 ? -5.437 -1.990 -78.262 1.00 30.85 98 ASP A N 1
ATOM 677 C CA . ASP A 1 98 ? -5.229 -0.565 -78.499 1.00 30.30 98 ASP A CA 1
ATOM 678 C C . ASP A 1 98 ? -4.234 0.051 -77.543 1.00 29.98 98 ASP A C 1
ATOM 679 O O . ASP A 1 98 ? -4.277 1.244 -77.298 1.00 33.86 98 ASP A O 1
ATOM 684 N N . ILE A 1 99 ? -3.349 -0.738 -76.968 1.00 29.21 99 ILE A N 1
ATOM 685 C CA . ILE A 1 99 ? -2.288 -0.123 -76.192 1.00 30.04 99 ILE A CA 1
ATOM 686 C C . ILE A 1 99 ? -0.973 -0.390 -76.930 1.00 27.76 99 ILE A C 1
ATOM 687 O O . ILE A 1 99 ? -0.731 -1.495 -77.392 1.00 29.14 99 ILE A O 1
ATOM 692 N N . PRO A 1 100 ? -0.157 0.647 -77.101 1.00 29.16 100 PRO A N 1
ATOM 693 C CA . PRO A 1 100 ? 1.054 0.612 -77.944 1.00 30.43 100 PRO A CA 1
ATOM 694 C C . PRO A 1 100 ? 2.184 -0.255 -77.380 1.00 28.63 100 PRO A C 1
ATOM 695 O O . PRO A 1 100 ? 2.419 -0.221 -76.186 1.00 26.06 100 PRO A O 1
ATOM 699 N N . VAL A 1 101 ? 2.862 -1.017 -78.240 1.00 29.91 101 VAL A N 1
ATOM 700 C CA . VAL A 1 101 ? 4.045 -1.768 -77.841 1.00 24.52 101 VAL A CA 1
ATOM 701 C C . VAL A 1 101 ? 5.065 -0.812 -77.237 1.00 25.41 101 VAL A C 1
ATOM 702 O O . VAL A 1 101 ? 5.154 0.355 -77.636 1.00 23.65 101 VAL A O 1
ATOM 706 N N . GLY A 1 102 ? 5.835 -1.311 -76.272 1.00 24.11 102 GLY A N 1
ATOM 707 C CA . GLY A 1 102 ? 6.947 -0.548 -75.730 1.00 24.36 102 GLY A CA 1
ATOM 708 C C . GLY A 1 102 ? 6.622 0.339 -74.530 1.00 23.49 102 GLY A C 1
ATOM 709 O O . GLY A 1 102 ? 7.510 0.990 -74.002 1.00 24.15 102 GLY A O 1
ATOM 710 N N . LYS A 1 103 ? 5.365 0.366 -74.107 1.00 20.11 103 LYS A N 1
ATOM 711 C CA . LYS A 1 103 ? 4.923 1.253 -73.040 1.00 23.91 103 LYS A CA 1
ATOM 712 C C . LYS A 1 103 ? 5.326 0.722 -71.636 1.00 26.02 103 LYS A C 1
ATOM 713 O O . LYS A 1 103 ? 5.272 -0.487 -71.368 1.00 24.21 103 LYS A O 1
ATOM 719 N N . TYR A 1 104 ? 5.764 1.616 -70.755 1.00 27.05 104 TYR A N 1
ATOM 720 C CA . TYR A 1 104 ? 6.111 1.218 -69.395 1.00 25.18 104 TYR A CA 1
ATOM 721 C C . TYR A 1 104 ? 4.835 0.906 -68.626 1.00 26.18 104 TYR A C 1
ATOM 722 O O . TYR A 1 104 ? 3.841 1.629 -68.713 1.00 30.54 104 TYR A O 1
ATOM 731 N N . LEU A 1 105 ? 4.863 -0.175 -67.866 1.00 23.39 105 LEU A N 1
ATOM 732 C CA . LEU A 1 105 ? 3.674 -0.631 -67.179 1.00 23.03 105 LEU A CA 1
ATOM 733 C C . LEU A 1 105 ? 4.081 -1.500 -65.997 1.00 22.89 105 LEU A C 1
ATOM 734 O O . LEU A 1 105 ? 5.001 -2.324 -66.096 1.00 19.47 105 LEU A O 1
ATOM 739 N N . SER A 1 106 ? 3.398 -1.312 -64.878 1.00 21.70 106 SER A N 1
ATOM 740 C CA . SER A 1 106 ? 3.654 -2.134 -63.705 1.00 20.83 106 SER A CA 1
ATOM 741 C C . SER A 1 106 ? 2.420 -2.918 -63.253 1.00 19.93 106 SER A C 1
ATOM 742 O O . SER A 1 106 ? 1.284 -2.566 -63.554 1.00 19.60 106 SER A O 1
ATOM 745 N N . PHE A 1 107 ? 2.678 -4.008 -62.550 1.00 18.48 107 PHE A N 1
ATOM 746 C CA . PHE A 1 107 ? 1.641 -4.883 -62.058 1.00 17.97 107 PHE A CA 1
ATOM 747 C C . PHE A 1 107 ? 1.907 -5.177 -60.577 1.00 18.26 107 PHE A C 1
ATOM 748 O O . PHE A 1 107 ? 2.895 -5.812 -60.184 1.00 16.94 107 PHE A O 1
ATOM 756 N N . THR A 1 108 ? 1.019 -4.663 -59.750 1.00 19.54 108 THR A N 1
ATOM 757 C CA . THR A 1 108 ? 1.097 -4.899 -58.331 1.00 20.18 108 THR A CA 1
ATOM 758 C C . THR A 1 108 ? 0.142 -6.026 -58.042 1.00 17.07 108 THR A C 1
ATOM 759 O O . THR A 1 108 ? -1.042 -5.937 -58.344 1.00 18.53 108 THR A O 1
ATOM 763 N N . LEU A 1 109 ? 0.675 -7.097 -57.484 1.00 18.37 109 LEU A N 1
ATOM 764 C CA . LEU A 1 109 ? -0.116 -8.289 -57.215 1.00 20.16 109 LEU A CA 1
ATOM 765 C C . LEU A 1 109 ? -1.264 -8.008 -56.250 1.00 19.26 109 LEU A C 1
ATOM 766 O O . LEU A 1 109 ? -1.175 -7.139 -55.395 1.00 19.44 109 LEU A O 1
ATOM 771 N N . ASP A 1 110 ? -2.348 -8.743 -56.428 1.00 19.53 110 ASP A N 1
ATOM 772 C CA . ASP A 1 110 ? -3.453 -8.718 -55.498 1.00 22.67 110 ASP A CA 1
ATOM 773 C C . ASP A 1 110 ? -3.915 -10.144 -55.222 1.00 24.17 110 ASP A C 1
ATOM 774 O O . ASP A 1 110 ? -3.440 -11.094 -55.859 1.00 22.37 110 ASP A O 1
ATOM 779 N N . TYR A 1 111 ? -4.833 -10.285 -54.271 1.00 22.60 111 TYR A N 1
ATOM 780 C CA . TYR A 1 111 ? -5.309 -11.603 -53.874 1.00 26.71 111 TYR A CA 1
ATOM 781 C C . TYR A 1 111 ? -6.673 -11.870 -54.495 1.00 27.13 111 TYR A C 1
ATOM 782 O O . TYR A 1 111 ? -7.382 -12.783 -54.078 1.00 28.47 111 TYR A O 1
ATOM 791 N N . VAL A 1 112 ? -7.039 -11.071 -55.490 1.00 25.93 112 VAL A N 1
ATOM 792 C CA . VAL A 1 112 ? -8.394 -11.128 -56.020 1.00 25.19 112 VAL A CA 1
ATOM 793 C C . VAL A 1 112 ? -8.497 -11.727 -57.413 1.00 25.07 112 VAL A C 1
ATOM 794 O O . VAL A 1 112 ? -9.366 -12.540 -57.649 1.00 28.25 112 VAL A O 1
ATOM 798 N N . TYR A 1 113 ? -7.621 -11.325 -58.334 1.00 26.17 113 TYR A N 1
ATOM 799 C CA . TYR A 1 113 ? -7.651 -11.825 -59.721 1.00 23.82 113 TYR A CA 1
ATOM 800 C C . TYR A 1 113 ? -6.405 -12.593 -60.096 1.00 23.75 113 TYR A C 1
ATOM 801 O O . TYR A 1 113 ? -5.294 -12.094 -59.915 1.00 24.58 113 TYR A O 1
ATOM 810 N N . PRO A 1 114 ? -6.583 -13.779 -60.689 1.00 21.56 114 PRO A N 1
ATOM 811 C CA . PRO A 1 114 ? -5.465 -14.568 -61.202 1.00 21.36 114 PRO A CA 1
ATOM 812 C C . PRO A 1 114 ? -4.746 -13.818 -62.308 1.00 22.24 114 PRO A C 1
ATOM 813 O O . PRO A 1 114 ? -5.314 -12.938 -62.969 1.00 20.74 114 PRO A O 1
ATOM 817 N N . PHE A 1 115 ? -3.489 -14.171 -62.511 1.00 21.07 115 PHE A N 1
ATOM 818 C CA . PHE A 1 115 ? -2.757 -13.632 -63.636 1.00 20.95 115 PHE A CA 1
ATOM 819 C C . PHE A 1 115 ? -1.966 -14.771 -64.239 1.00 20.27 115 PHE A C 1
ATOM 820 O O . PHE A 1 115 ? -1.983 -15.882 -63.728 1.00 22.92 115 PHE A O 1
ATOM 828 N N . THR A 1 116 ? -1.274 -14.502 -65.327 1.00 19.95 116 THR A N 1
ATOM 829 C CA . THR A 1 116 ? -0.615 -15.556 -66.065 1.00 19.44 116 THR A CA 1
ATOM 830 C C . THR A 1 116 ? 0.858 -15.242 -66.244 1.00 18.70 116 THR A C 1
ATOM 831 O O . THR A 1 116 ? 1.240 -14.132 -66.617 1.00 19.66 116 THR A O 1
ATOM 835 N N . ILE A 1 117 ? 1.686 -16.223 -65.956 1.00 17.22 117 ILE A N 1
ATOM 836 C CA . ILE A 1 117 ? 3.092 -16.090 -66.188 1.00 18.66 117 ILE A CA 1
ATOM 837 C C . ILE A 1 117 ? 3.457 -16.916 -67.410 1.00 22.28 117 ILE A C 1
ATOM 838 O O . ILE A 1 117 ? 2.999 -18.052 -67.564 1.00 22.83 117 ILE A O 1
ATOM 843 N N . ILE A 1 118 ? 4.265 -16.344 -68.295 1.00 20.87 118 ILE A N 1
ATOM 844 C CA . ILE A 1 118 ? 4.723 -17.074 -69.457 1.00 21.31 118 ILE A CA 1
ATOM 845 C C . ILE A 1 118 ? 6.224 -17.210 -69.367 1.00 21.57 118 ILE A C 1
ATOM 846 O O . ILE A 1 118 ? 6.925 -16.220 -69.524 1.00 22.57 118 ILE A O 1
ATOM 851 N N . LYS A 1 119 ? 6.722 -18.416 -69.089 1.00 23.14 119 LYS A N 1
ATOM 852 C CA . LYS A 1 119 ? 8.161 -18.590 -68.873 1.00 27.82 119 LYS A CA 1
ATOM 853 C C . LYS A 1 119 ? 8.838 -19.612 -69.774 1.00 30.06 119 LYS A C 1
ATOM 854 O O . LYS A 1 119 ? 8.245 -20.614 -70.158 1.00 27.79 119 LYS A O 1
ATOM 860 N N . GLN A 1 120 ? 10.116 -19.346 -70.037 1.00 30.32 120 GLN A N 1
ATOM 861 C CA . GLN A 1 120 ? 11.005 -20.238 -70.757 1.00 31.20 120 GLN A CA 1
ATOM 862 C C . GLN A 1 120 ? 11.863 -21.129 -69.846 1.00 35.91 120 GLN A C 1
ATOM 863 O O . GLN A 1 120 ? 12.325 -22.178 -70.282 1.00 38.38 120 GLN A O 1
ATOM 869 N N . ASN A 1 121 ? 12.083 -20.716 -68.598 1.00 30.91 121 ASN A N 1
ATOM 870 C CA . ASN A 1 121 ? 12.984 -21.423 -67.693 1.00 28.32 121 ASN A CA 1
ATOM 871 C C . ASN A 1 121 ? 12.316 -21.824 -66.383 1.00 30.37 121 ASN A C 1
ATOM 872 O O . ASN A 1 121 ? 12.883 -21.640 -65.312 1.00 29.83 121 ASN A O 1
ATOM 877 N N . PHE A 1 122 ? 11.096 -22.343 -66.471 1.00 31.11 122 PHE A N 1
ATOM 878 C CA . PHE A 1 122 ? 10.419 -22.952 -65.333 1.00 27.31 122 PHE A CA 1
ATOM 879 C C . PHE A 1 122 ? 11.143 -24.250 -65.033 1.00 29.50 122 PHE A C 1
ATOM 880 O O . PHE A 1 122 ? 11.345 -25.047 -65.932 1.00 35.36 122 PHE A O 1
ATOM 888 N N . ASN A 1 123 ? 11.537 -24.458 -63.780 1.00 28.07 123 ASN A N 1
ATOM 889 C CA . ASN A 1 123 ? 12.289 -25.638 -63.388 1.00 24.83 123 ASN A CA 1
ATOM 890 C C . ASN A 1 123 ? 11.551 -26.473 -62.340 1.00 28.91 123 ASN A C 1
ATOM 891 O O . ASN A 1 123 ? 10.503 -26.058 -61.823 1.00 29.38 123 ASN A O 1
ATOM 896 N N . LYS A 1 124 ? 12.095 -27.645 -62.020 1.00 28.33 124 LYS A N 1
ATOM 897 C CA . LYS A 1 124 ? 11.394 -28.603 -61.162 1.00 29.55 124 LYS A CA 1
ATOM 898 C C . LYS A 1 124 ? 11.277 -28.066 -59.749 1.00 27.20 124 LYS A C 1
ATOM 899 O O . LYS A 1 124 ? 10.300 -28.322 -59.063 1.00 29.68 124 LYS A O 1
ATOM 905 N N . PHE A 1 125 ? 12.285 -27.320 -59.320 1.00 27.95 125 PHE A N 1
ATOM 906 C CA . PHE A 1 125 ? 12.252 -26.619 -58.029 1.00 29.61 125 PHE A CA 1
ATOM 907 C C . PHE A 1 125 ? 11.131 -25.582 -57.908 1.00 28.97 125 PHE A C 1
ATOM 908 O O . PHE A 1 125 ? 10.369 -25.604 -56.933 1.00 28.56 125 PHE A O 1
ATOM 924 N N . GLN A 1 127 ? 8.413 -25.551 -59.536 1.00 25.63 127 GLN A N 1
ATOM 925 C CA . GLN A 1 127 ? 7.119 -26.209 -59.577 1.00 27.36 127 GLN A CA 1
ATOM 926 C C . GLN A 1 127 ? 6.737 -26.778 -58.220 1.00 28.91 127 GLN A C 1
ATOM 927 O O . GLN A 1 127 ? 5.568 -26.734 -57.812 1.00 27.02 127 GLN A O 1
ATOM 933 N N . LYS A 1 128 ? 7.729 -27.326 -57.530 1.00 28.93 128 LYS A N 1
ATOM 934 C CA . LYS A 1 128 ? 7.542 -27.810 -56.167 1.00 31.38 128 LYS A CA 1
ATOM 935 C C . LYS A 1 128 ? 6.995 -26.670 -55.307 1.00 32.02 128 LYS A C 1
ATOM 936 O O . LYS A 1 128 ? 5.937 -26.807 -54.685 1.00 31.69 128 LYS A O 1
ATOM 942 N N . LEU A 1 129 ? 7.720 -25.552 -55.282 1.00 27.36 129 LEU A N 1
ATOM 943 C CA . LEU A 1 129 ? 7.300 -24.398 -54.523 1.00 27.24 129 LEU A CA 1
ATOM 944 C C . LEU A 1 129 ? 5.872 -24.071 -54.875 1.00 29.80 129 LEU A C 1
ATOM 945 O O . LEU A 1 129 ? 5.015 -23.877 -53.985 1.00 28.72 129 LEU A O 1
ATOM 950 N N . LEU A 1 130 ? 5.622 -23.971 -56.179 1.00 27.51 130 LEU A N 1
ATOM 951 C CA . LEU A 1 130 ? 4.312 -23.523 -56.649 1.00 28.63 130 LEU A CA 1
ATOM 952 C C . LEU A 1 130 ? 3.243 -24.489 -56.142 1.00 26.57 130 LEU A C 1
ATOM 953 O O . LEU A 1 130 ? 2.199 -24.080 -55.656 1.00 29.52 130 LEU A O 1
ATOM 958 N N . ASN A 1 131 ? 3.539 -25.774 -56.207 1.00 26.22 131 ASN A N 1
ATOM 959 C CA . ASN A 1 131 ? 2.617 -26.771 -55.704 1.00 28.62 131 ASN A CA 1
ATOM 960 C C . ASN A 1 131 ? 2.408 -26.747 -54.180 1.00 29.52 131 ASN A C 1
ATOM 961 O O . ASN A 1 131 ? 1.265 -26.696 -53.711 1.00 27.93 131 ASN A O 1
ATOM 966 N N . GLU A 1 132 ? 3.503 -26.774 -53.423 1.00 28.88 132 GLU A N 1
ATOM 967 C CA . GLU A 1 132 ? 3.425 -26.698 -51.977 1.00 29.51 132 GLU A CA 1
ATOM 968 C C . GLU A 1 132 ? 2.569 -25.506 -51.552 1.00 30.17 132 GLU A C 1
ATOM 969 O O . GLU A 1 132 ? 1.904 -25.549 -50.521 1.00 31.92 132 GLU A O 1
ATOM 975 N N . ALA A 1 133 ? 2.564 -24.440 -52.344 1.00 27.84 133 ALA A N 1
ATOM 976 C CA . ALA A 1 133 ? 1.787 -23.265 -51.971 1.00 26.25 133 ALA A CA 1
ATOM 977 C C . ALA A 1 133 ? 0.299 -23.459 -52.202 1.00 29.44 133 ALA A C 1
ATOM 978 O O . ALA A 1 133 ? -0.506 -22.709 -51.654 1.00 32.59 133 ALA A O 1
ATOM 980 N N . CYS A 1 134 ? -0.078 -24.448 -53.010 1.00 27.85 134 CYS A N 1
ATOM 981 C CA . CYS A 1 134 ? -1.505 -24.778 -53.162 1.00 32.15 134 CYS A CA 1
ATOM 982 C C . CYS A 1 134 ? -2.055 -25.743 -52.098 1.00 32.83 134 CYS A C 1
ATOM 983 O O . CYS A 1 134 ? -3.267 -25.824 -51.909 1.00 33.21 134 CYS A O 1
ATOM 986 N N . ASN A 1 135 ? -1.175 -26.495 -51.438 1.00 31.83 135 ASN A N 1
ATOM 987 C CA . ASN A 1 135 ? -1.613 -27.444 -50.426 1.00 35.29 135 ASN A CA 1
ATOM 988 C C . ASN A 1 135 ? -2.126 -26.704 -49.203 1.00 36.31 135 ASN A C 1
ATOM 989 O O . ASN A 1 135 ? -1.346 -26.181 -48.418 1.00 36.44 135 ASN A O 1
ATOM 994 N N . ILE A 1 136 ? -3.437 -26.700 -49.024 1.00 35.24 136 ILE A N 1
ATOM 995 C CA . ILE A 1 136 ? -4.057 -25.733 -48.131 1.00 40.47 136 ILE A CA 1
ATOM 996 C C . ILE A 1 136 ? -3.859 -25.985 -46.623 1.00 44.55 136 ILE A C 1
ATOM 997 O O . ILE A 1 136 ? -3.958 -25.057 -45.821 1.00 48.47 136 ILE A O 1
ATOM 1002 N N . GLU A 1 137 ? -3.552 -27.215 -46.232 1.00 42.83 137 GLU A N 1
ATOM 1003 C CA . GLU A 1 137 ? -3.466 -27.519 -44.814 1.00 41.59 137 GLU A CA 1
ATOM 1004 C C . GLU A 1 137 ? -2.004 -27.679 -44.359 1.00 42.70 137 GLU A C 1
ATOM 1005 O O . GLU A 1 137 ? -1.715 -27.759 -43.157 1.00 44.69 137 GLU A O 1
ATOM 1011 N N . TYR A 1 138 ? -1.089 -27.715 -45.319 1.00 37.85 138 TYR A N 1
ATOM 1012 C CA . TYR A 1 138 ? 0.329 -27.904 -45.032 1.00 39.03 138 TYR A CA 1
ATOM 1013 C C . TYR A 1 138 ? 1.169 -26.713 -45.499 1.00 41.40 138 TYR A C 1
ATOM 1014 O O . TYR A 1 138 ? 2.378 -26.665 -45.287 1.00 41.60 138 TYR A O 1
ATOM 1023 N N . LYS A 1 139 ? 0.518 -25.766 -46.155 1.00 40.41 139 LYS A N 1
ATOM 1024 C CA . LYS A 1 139 ? 1.174 -24.550 -46.596 1.00 41.58 139 LYS A CA 1
ATOM 1025 C C . LYS A 1 139 ? 2.162 -24.054 -45.524 1.00 42.33 139 LYS A C 1
ATOM 1026 O O . LYS A 1 139 ? 3.309 -23.737 -45.831 1.00 41.88 139 LYS A O 1
ATOM 1032 N N . SER A 1 140 ? 1.736 -23.999 -44.264 1.00 41.34 140 SER A N 1
ATOM 1033 C CA . SER A 1 140 ? 2.629 -23.437 -43.244 1.00 44.04 140 SER A CA 1
ATOM 1034 C C . SER A 1 140 ? 3.332 -24.454 -42.332 1.00 41.84 140 SER A C 1
ATOM 1035 O O . SER A 1 140 ? 3.991 -24.063 -41.380 1.00 40.70 140 SER A O 1
ATOM 1038 N N . ASP A 1 141 ? 3.196 -25.741 -42.651 1.00 40.03 141 ASP A N 1
ATOM 1039 C CA . ASP A 1 141 ? 3.972 -26.820 -42.025 1.00 41.40 141 ASP A CA 1
ATOM 1040 C C . ASP A 1 141 ? 3.770 -26.983 -40.514 1.00 40.74 141 ASP A C 1
ATOM 1041 O O . ASP A 1 141 ? 4.651 -27.480 -39.804 1.00 42.06 141 ASP A O 1
ATOM 1046 N N . THR A 1 142 ? 2.593 -26.591 -40.047 1.00 38.35 142 THR A N 1
ATOM 1047 C CA . THR A 1 142 ? 2.314 -26.454 -38.632 1.00 37.11 142 THR A CA 1
ATOM 1048 C C . THR A 1 142 ? 1.092 -27.268 -38.182 1.00 37.81 142 THR A C 1
ATOM 1049 O O . THR A 1 142 ? -0.004 -27.128 -38.728 1.00 38.18 142 THR A O 1
ATOM 1053 N N . ALA A 1 143 ? 1.300 -28.129 -37.188 1.00 36.26 143 ALA A N 1
ATOM 1054 C CA . ALA A 1 143 ? 0.205 -28.794 -36.499 1.00 34.60 143 ALA A CA 1
ATOM 1055 C C . ALA A 1 143 ? 0.115 -28.243 -35.071 1.00 30.48 143 ALA A C 1
ATOM 1056 O O . ALA A 1 143 ? 0.995 -27.524 -34.632 1.00 29.93 143 ALA A O 1
ATOM 1058 N N . ALA A 1 144 ? -0.972 -28.553 -34.373 1.00 34.57 144 ALA A N 1
ATOM 1059 C CA . ALA A 1 144 ? -1.128 -28.237 -32.949 1.00 33.44 144 ALA A CA 1
ATOM 1060 C C . ALA A 1 144 ? -2.039 -29.262 -32.299 1.00 34.05 144 ALA A C 1
ATOM 1061 O O . ALA A 1 144 ? -2.947 -29.780 -32.944 1.00 32.98 144 ALA A O 1
ATOM 1063 N N . VAL A 1 145 ? -1.784 -29.566 -31.027 1.00 32.24 145 VAL A N 1
ATOM 1064 C CA . VAL A 1 145 ? -2.739 -30.304 -30.208 1.00 31.60 145 VAL A CA 1
ATOM 1065 C C . VAL A 1 145 ? -3.136 -29.410 -29.039 1.00 33.17 145 VAL A C 1
ATOM 1066 O O . VAL A 1 145 ? -2.291 -29.022 -28.255 1.00 37.38 145 VAL A O 1
ATOM 1070 N N . VAL A 1 146 ? -4.409 -29.045 -28.941 1.00 36.01 146 VAL A N 1
ATOM 1071 C CA . VAL A 1 146 ? -4.893 -28.238 -27.825 1.00 37.38 146 VAL A CA 1
ATOM 1072 C C . VAL A 1 146 ? -5.608 -29.147 -26.837 1.00 41.52 146 VAL A C 1
ATOM 1073 O O . VAL A 1 146 ? -6.574 -29.807 -27.211 1.00 42.25 146 VAL A O 1
ATOM 1077 N N . LEU A 1 147 ? -5.142 -29.173 -25.585 1.00 43.68 147 LEU A N 1
ATOM 1078 C CA . LEU A 1 147 ? -5.639 -30.096 -24.552 1.00 40.13 147 LEU A CA 1
ATOM 1079 C C . LEU A 1 147 ? -6.319 -29.368 -23.420 1.00 41.92 147 LEU A C 1
ATOM 1080 O O . LEU A 1 147 ? -5.949 -28.254 -23.054 1.00 41.02 147 LEU A O 1
ATOM 1085 N N . GLN A 1 148 ? -7.254 -30.066 -22.802 1.00 45.32 148 GLN A N 1
ATOM 1086 C CA . GLN A 1 148 ? -7.777 -29.709 -21.494 1.00 45.61 148 GLN A CA 1
ATOM 1087 C C . GLN A 1 148 ? -7.999 -31.087 -20.906 1.00 46.38 148 GLN A C 1
ATOM 1088 O O . GLN A 1 148 ? -7.714 -32.084 -21.571 1.00 46.23 148 GLN A O 1
ATOM 1094 N N . GLU A 1 149 ? -8.512 -31.203 -19.693 1.00 47.59 149 GLU A N 1
ATOM 1095 C CA . GLU A 1 149 ? -8.729 -32.566 -19.217 1.00 51.43 149 GLU A CA 1
ATOM 1096 C C . GLU A 1 149 ? -9.953 -33.222 -19.838 1.00 51.49 149 GLU A C 1
ATOM 1097 O O . GLU A 1 149 ? -11.032 -32.619 -19.928 1.00 47.82 149 GLU A O 1
ATOM 1103 N N . GLY A 1 150 ? -9.752 -34.457 -20.285 1.00 51.30 150 GLY A N 1
ATOM 1104 C CA . GLY A 1 150 ? -10.786 -35.222 -20.953 1.00 56.62 150 GLY A CA 1
ATOM 1105 C C . GLY A 1 150 ? -11.113 -34.808 -22.383 1.00 57.39 150 GLY A C 1
ATOM 1106 O O . GLY A 1 150 ? -12.067 -35.335 -22.969 1.00 57.42 150 GLY A O 1
ATOM 1107 N N . ILE A 1 151 ? -10.343 -33.870 -22.942 1.00 51.42 151 ILE A N 1
ATOM 1108 C CA . ILE A 1 151 ? -10.585 -33.382 -24.307 1.00 52.46 151 ILE A CA 1
ATOM 1109 C C . ILE A 1 151 ? -9.358 -32.750 -24.989 1.00 49.67 151 ILE A C 1
ATOM 1110 O O . ILE A 1 151 ? -8.766 -31.789 -24.491 1.00 48.20 151 ILE A O 1
ATOM 1115 N N . ALA A 1 152 ? -9.003 -33.299 -26.145 1.00 49.75 152 ALA A N 1
ATOM 1116 C CA . ALA A 1 152 ? -7.854 -32.841 -26.915 1.00 49.14 152 ALA A CA 1
ATOM 1117 C C . ALA A 1 152 ? -8.187 -32.832 -28.403 1.00 47.91 152 ALA A C 1
ATOM 1118 O O . ALA A 1 152 ? -8.746 -33.797 -28.928 1.00 47.57 152 ALA A O 1
ATOM 1120 N N . HIS A 1 153 ? -7.830 -31.743 -29.077 1.00 45.96 153 HIS A N 1
ATOM 1121 C CA . HIS A 1 153 ? -8.098 -31.598 -30.499 1.00 45.38 153 HIS A CA 1
ATOM 1122 C C . HIS A 1 153 ? -6.806 -31.637 -31.293 1.00 40.81 153 HIS A C 1
ATOM 1123 O O . HIS A 1 153 ? -5.958 -30.768 -31.124 1.00 40.81 153 HIS A O 1
ATOM 1130 N N . VAL A 1 154 ? -6.650 -32.634 -32.157 1.00 38.40 154 VAL A N 1
ATOM 1131 C CA . VAL A 1 154 ? -5.512 -32.654 -33.070 1.00 39.48 154 VAL A CA 1
ATOM 1132 C C . VAL A 1 154 ? -5.805 -31.756 -34.276 1.00 43.33 154 VAL A C 1
ATOM 1133 O O . VAL A 1 154 ? -6.885 -31.830 -34.850 1.00 48.78 154 VAL A O 1
ATOM 1137 N N . CYS A 1 155 ? -4.862 -30.887 -34.640 1.00 42.31 155 CYS A N 1
ATOM 1138 C CA . CYS A 1 155 ? -5.128 -29.823 -35.612 1.00 40.77 155 CYS A CA 1
ATOM 1139 C C . CYS A 1 155 ? -4.000 -29.586 -36.620 1.00 44.20 155 CYS A C 1
ATOM 1140 O O . CYS A 1 155 ? -2.830 -29.912 -36.366 1.00 38.36 155 CYS A O 1
ATOM 1143 N N . LEU A 1 156 ? -4.367 -29.013 -37.770 1.00 45.89 156 LEU A N 1
ATOM 1144 C CA . LEU A 1 156 ? -3.396 -28.392 -38.675 1.00 42.46 156 LEU A CA 1
ATOM 1145 C C . LEU A 1 156 ? -3.684 -26.888 -38.669 1.00 42.04 156 LEU A C 1
ATOM 1146 O O . LEU A 1 156 ? -4.844 -26.469 -38.607 1.00 43.27 156 LEU A O 1
ATOM 1151 N N . VAL A 1 157 ? -2.641 -26.069 -38.689 1.00 37.83 157 VAL A N 1
ATOM 1152 C CA . VAL A 1 157 ? -2.855 -24.631 -38.600 1.00 42.28 157 VAL A CA 1
ATOM 1153 C C . VAL A 1 157 ? -2.562 -23.948 -39.930 1.00 43.87 157 VAL A C 1
ATOM 1154 O O . VAL A 1 157 ? -1.497 -24.144 -40.506 1.00 45.27 157 VAL A O 1
ATOM 1158 N N . THR A 1 158 ? -3.511 -23.162 -40.428 1.00 47.03 158 THR A N 1
ATOM 1159 C CA . THR A 1 158 ? -3.254 -22.349 -41.617 1.00 49.47 158 THR A CA 1
ATOM 1160 C C . THR A 1 158 ? -2.849 -20.970 -41.133 1.00 50.43 158 THR A C 1
ATOM 1161 O O . THR A 1 158 ? -2.554 -20.793 -39.949 1.00 46.36 158 THR A O 1
ATOM 1165 N N . SER A 1 159 ? -2.821 -19.993 -42.032 1.00 50.74 159 SER A N 1
ATOM 1166 C CA . SER A 1 159 ? -2.394 -18.661 -41.621 1.00 53.64 159 SER A CA 1
ATOM 1167 C C . SER A 1 159 ? -3.606 -17.806 -41.324 1.00 51.54 159 SER A C 1
ATOM 1168 O O . SER A 1 159 ? -3.472 -16.664 -40.899 1.00 57.56 159 SER A O 1
ATOM 1171 N N . SER A 1 160 ? -4.788 -18.384 -41.519 1.00 51.16 160 SER A N 1
ATOM 1172 C CA . SER A 1 160 ? -6.050 -17.691 -41.254 1.00 55.42 160 SER A CA 1
ATOM 1173 C C . SER A 1 160 ? -7.002 -18.499 -40.352 1.00 57.20 160 SER A C 1
ATOM 1174 O O . SER A 1 160 ? -7.733 -17.938 -39.521 1.00 58.93 160 SER A O 1
ATOM 1177 N N . SER A 1 161 ? -6.972 -19.819 -40.513 1.00 53.32 161 SER A N 1
ATOM 1178 C CA . SER A 1 161 ? -7.869 -20.719 -39.793 1.00 56.39 161 SER A CA 1
ATOM 1179 C C . SER A 1 161 ? -7.086 -21.739 -38.960 1.00 52.07 161 SER A C 1
ATOM 1180 O O . SER A 1 161 ? -5.853 -21.684 -38.882 1.00 53.78 161 SER A O 1
ATOM 1183 N N . THR A 1 162 ? -7.805 -22.669 -38.339 1.00 45.16 162 THR A N 1
ATOM 1184 C CA . THR A 1 162 ? -7.188 -23.912 -37.902 1.00 44.94 162 THR A CA 1
ATOM 1185 C C . THR A 1 162 ? -8.162 -25.054 -38.196 1.00 45.53 162 THR A C 1
ATOM 1186 O O . THR A 1 162 ? -9.376 -24.868 -38.196 1.00 43.43 162 THR A O 1
ATOM 1190 N N . ILE A 1 163 ? -7.615 -26.226 -38.483 1.00 45.62 163 ILE A N 1
ATOM 1191 C CA . ILE A 1 163 ? -8.396 -27.331 -39.006 1.00 46.78 163 ILE A CA 1
ATOM 1192 C C . ILE A 1 163 ? -8.485 -28.485 -38.026 1.00 49.81 163 ILE A C 1
ATOM 1193 O O . ILE A 1 163 ? -7.545 -29.283 -37.942 1.00 49.70 163 ILE A O 1
ATOM 1198 N N . LEU A 1 164 ? -9.607 -28.617 -37.321 1.00 45.16 164 LEU A N 1
ATOM 1199 C CA . LEU A 1 164 ? -9.817 -29.813 -36.510 1.00 45.84 164 LEU A CA 1
ATOM 1200 C C . LEU A 1 164 ? -9.675 -31.115 -37.307 1.00 48.63 164 LEU A C 1
ATOM 1201 O O . LEU A 1 164 ? -10.500 -31.420 -38.151 1.00 52.03 164 LEU A O 1
ATOM 1206 N N . LYS A 1 165 ? -8.639 -31.893 -37.012 1.00 49.81 165 LYS A N 1
ATOM 1207 C CA . LYS A 1 165 ? -8.350 -33.125 -37.744 1.00 46.41 165 LYS A CA 1
ATOM 1208 C C . LYS A 1 165 ? -8.684 -34.399 -36.962 1.00 49.81 165 LYS A C 1
ATOM 1209 O O . LYS A 1 165 ? -8.563 -35.507 -37.491 1.00 51.12 165 LYS A O 1
ATOM 1215 N N . GLN A 1 166 ? -9.089 -34.241 -35.705 1.00 45.92 166 GLN A N 1
ATOM 1216 C CA . GLN A 1 166 ? -9.552 -35.364 -34.893 1.00 47.04 166 GLN A CA 1
ATOM 1217 C C . GLN A 1 166 ? -9.744 -34.930 -33.456 1.00 47.80 166 GLN A C 1
ATOM 1218 O O . GLN A 1 166 ? -8.938 -34.171 -32.921 1.00 47.76 166 GLN A O 1
ATOM 1224 N N . LYS A 1 167 ? -10.825 -35.403 -32.842 1.00 48.89 167 LYS A N 1
ATOM 1225 C CA . LYS A 1 167 ? -11.146 -35.038 -31.470 1.00 48.12 167 LYS A CA 1
ATOM 1226 C C . LYS A 1 167 ? -10.978 -36.267 -30.619 1.00 49.40 167 LYS A C 1
ATOM 1227 O O . LYS A 1 167 ? -11.357 -37.360 -31.034 1.00 46.85 167 LYS A O 1
ATOM 1233 N N . ILE A 1 168 ? -10.383 -36.090 -29.441 1.00 52.38 168 ILE A N 1
ATOM 1234 C CA . ILE A 1 168 ? -10.233 -37.185 -28.489 1.00 50.67 168 ILE A CA 1
ATOM 1235 C C . ILE A 1 168 ? -10.722 -36.756 -27.114 1.00 54.59 168 ILE A C 1
ATOM 1236 O O . ILE A 1 168 ? -10.411 -35.656 -26.660 1.00 53.79 168 ILE A O 1
ATOM 1241 N N . GLU A 1 169 ? -11.515 -37.617 -26.475 1.00 56.10 169 GLU A N 1
ATOM 1242 C CA . GLU A 1 169 ? -12.001 -37.366 -25.122 1.00 57.28 169 GLU A CA 1
ATOM 1243 C C . GLU A 1 169 ? -12.110 -38.633 -24.276 1.00 61.77 169 GLU A C 1
ATOM 1244 O O . GLU A 1 169 ? -11.736 -39.725 -24.717 1.00 61.33 169 GLU A O 1
ATOM 1250 N N . TYR A 1 170 ? -12.607 -38.480 -23.050 1.00 63.00 170 TYR A N 1
ATOM 1251 C CA . TYR A 1 170 ? -12.696 -39.610 -22.123 1.00 65.63 170 TYR A CA 1
ATOM 1252 C C . TYR A 1 170 ? -13.566 -39.285 -20.912 1.00 70.87 170 TYR A C 1
ATOM 1253 O O . TYR A 1 170 ? -13.522 -38.168 -20.390 1.00 72.51 170 TYR A O 1
ATOM 1262 N N . ASP A 1 180 ? -3.385 -34.849 -8.728 1.00 72.97 180 ASP A N 1
ATOM 1263 C CA . ASP A 1 180 ? -4.278 -35.801 -9.383 1.00 77.53 180 ASP A CA 1
ATOM 1264 C C . ASP A 1 180 ? -3.988 -35.870 -10.877 1.00 74.17 180 ASP A C 1
ATOM 1265 O O . ASP A 1 180 ? -4.063 -36.944 -11.499 1.00 68.46 180 ASP A O 1
ATOM 1270 N N . VAL A 1 181 ? -3.679 -34.704 -11.443 1.00 72.36 181 VAL A N 1
ATOM 1271 C CA . VAL A 1 181 ? -3.431 -34.573 -12.874 1.00 68.91 181 VAL A CA 1
ATOM 1272 C C . VAL A 1 181 ? -2.107 -35.235 -13.218 1.00 65.76 181 VAL A C 1
ATOM 1273 O O . VAL A 1 181 ? -1.979 -35.898 -14.255 1.00 63.62 181 VAL A O 1
ATOM 1277 N N . LEU A 1 182 ? -1.131 -35.058 -12.332 1.00 62.13 182 LEU A N 1
ATOM 1278 C CA . LEU A 1 182 ? 0.168 -35.681 -12.498 1.00 57.28 182 LEU A CA 1
ATOM 1279 C C . LEU A 1 182 ? 0.113 -37.181 -12.180 1.00 62.46 182 LEU A C 1
ATOM 1280 O O . LEU A 1 182 ? 0.981 -37.948 -12.618 1.00 59.54 182 LEU A O 1
ATOM 1285 N N . LYS A 1 183 ? -0.915 -37.595 -11.434 1.00 64.39 183 LYS A N 1
ATOM 1286 C CA . LYS A 1 183 ? -1.081 -38.998 -11.031 1.00 63.26 183 LYS A CA 1
ATOM 1287 C C . LYS A 1 183 ? -1.407 -39.945 -12.199 1.00 61.35 183 LYS A C 1
ATOM 1288 O O . LYS A 1 183 ? -2.109 -39.578 -13.151 1.00 59.71 183 LYS A O 1
ATOM 1294 N N . PHE A 1 184 ? -0.909 -41.173 -12.110 1.00 59.17 184 PHE A N 1
ATOM 1295 C CA . PHE A 1 184 ? -1.220 -42.182 -13.113 1.00 59.30 184 PHE A CA 1
ATOM 1296 C C . PHE A 1 184 ? -2.653 -42.679 -12.978 1.00 58.60 184 PHE A C 1
ATOM 1297 O O . PHE A 1 184 ? -3.149 -42.904 -11.874 1.00 56.47 184 PHE A O 1
ATOM 1305 N N . ASP A 1 185 ? -3.299 -42.852 -14.125 1.00 59.93 185 ASP A N 1
ATOM 1306 C CA . ASP A 1 185 ? -4.677 -43.311 -14.207 1.00 58.48 185 ASP A CA 1
ATOM 1307 C C . ASP A 1 185 ? -4.776 -44.210 -15.438 1.00 59.47 185 ASP A C 1
ATOM 1308 O O . ASP A 1 185 ? -4.008 -44.058 -16.384 1.00 59.38 185 ASP A O 1
ATOM 1313 N N . GLU A 1 186 ? -5.705 -45.159 -15.423 1.00 62.48 186 GLU A N 1
ATOM 1314 C CA . GLU A 1 186 ? -5.913 -46.037 -16.572 1.00 63.57 186 GLU A CA 1
ATOM 1315 C C . GLU A 1 186 ? -6.618 -45.292 -17.698 1.00 58.22 186 GLU A C 1
ATOM 1316 O O . GLU A 1 186 ? -6.374 -45.542 -18.882 1.00 54.37 186 GLU A O 1
ATOM 1322 N N . LYS A 1 187 ? -7.489 -44.371 -17.292 1.00 58.98 187 LYS A N 1
ATOM 1323 C CA . LYS A 1 187 ? -8.281 -43.557 -18.196 1.00 60.38 187 LYS A CA 1
ATOM 1324 C C . LYS A 1 187 ? -7.389 -42.598 -18.972 1.00 59.95 187 LYS A C 1
ATOM 1325 O O . LYS A 1 187 ? -7.360 -42.608 -20.213 1.00 56.33 187 LYS A O 1
ATOM 1331 N N . THR A 1 188 ? -6.665 -41.770 -18.225 1.00 57.11 188 THR A N 1
ATOM 1332 C CA . THR A 1 188 ? -5.781 -40.786 -18.815 1.00 51.93 188 THR A CA 1
ATOM 1333 C C . THR A 1 188 ? -4.633 -41.449 -19.568 1.00 48.57 188 THR A C 1
ATOM 1334 O O . THR A 1 188 ? -4.044 -40.852 -20.445 1.00 49.35 188 THR A O 1
ATOM 1338 N N . GLU A 1 189 ? -4.291 -42.679 -19.244 1.00 48.77 189 GLU A N 1
ATOM 1339 C CA . GLU A 1 189 ? -3.232 -43.290 -20.015 1.00 49.28 189 GLU A CA 1
ATOM 1340 C C . GLU A 1 189 ? -3.734 -43.656 -21.401 1.00 51.28 189 GLU A C 1
ATOM 1341 O O . GLU A 1 189 ? -2.985 -43.591 -22.370 1.00 50.26 189 GLU A O 1
ATOM 1347 N N . LYS A 1 190 ? -5.005 -44.036 -21.489 1.00 53.10 190 LYS A N 1
ATOM 1348 C CA . LYS A 1 190 ? -5.611 -44.395 -22.764 1.00 51.91 190 LYS A CA 1
ATOM 1349 C C . LYS A 1 190 ? -5.885 -43.126 -23.573 1.00 50.89 190 LYS A C 1
ATOM 1350 O O . LYS A 1 190 ? -5.900 -43.144 -24.801 1.00 52.07 190 LYS A O 1
ATOM 1356 N N . PHE A 1 191 ? -6.123 -42.032 -22.860 1.00 49.17 191 PHE A N 1
ATOM 1357 C CA . PHE A 1 191 ? -6.191 -40.705 -23.446 1.00 47.47 191 PHE A CA 1
ATOM 1358 C C . PHE A 1 191 ? -4.914 -40.468 -24.234 1.00 47.24 191 PHE A C 1
ATOM 1359 O O . PHE A 1 191 ? -4.867 -40.715 -25.434 1.00 48.41 191 PHE A O 1
ATOM 1367 N N . TYR A 1 192 ? -3.869 -40.016 -23.550 1.00 44.39 192 TYR A N 1
ATOM 1368 C CA . TYR A 1 192 ? -2.598 -39.725 -24.204 1.00 44.34 192 TYR A CA 1
ATOM 1369 C C . TYR A 1 192 ? -2.194 -40.742 -25.277 1.00 45.96 192 TYR A C 1
ATOM 1370 O O . TYR A 1 192 ? -1.744 -40.350 -26.350 1.00 46.00 192 TYR A O 1
ATOM 1379 N N . LYS A 1 193 ? -2.349 -42.037 -25.006 1.00 47.42 193 LYS A N 1
ATOM 1380 C CA . LYS A 1 193 ? -1.969 -43.052 -25.992 1.00 46.18 193 LYS A CA 1
ATOM 1381 C C . LYS A 1 193 ? -2.827 -42.930 -27.231 1.00 48.20 193 LYS A C 1
ATOM 1382 O O . LYS A 1 193 ? -2.414 -43.301 -28.333 1.00 45.69 193 LYS A O 1
ATOM 1388 N N . ALA A 1 194 ? -4.035 -42.414 -27.036 1.00 47.31 194 ALA A N 1
ATOM 1389 C CA . ALA A 1 194 ? -4.951 -42.210 -28.140 1.00 45.13 194 ALA A CA 1
ATOM 1390 C C . ALA A 1 194 ? -4.534 -40.969 -28.900 1.00 46.05 194 ALA A C 1
ATOM 1391 O O . ALA A 1 194 ? -4.387 -41.005 -30.125 1.00 47.40 194 ALA A O 1
ATOM 1393 N N . ILE A 1 195 ? -4.337 -39.873 -28.171 1.00 44.14 195 ILE A N 1
ATOM 1394 C CA . ILE A 1 195 ? -3.943 -38.614 -28.793 1.00 43.49 195 ILE A CA 1
ATOM 1395 C C . ILE A 1 195 ? -2.689 -38.807 -29.632 1.00 44.21 195 ILE A C 1
ATOM 1396 O O . ILE A 1 195 ? -2.569 -38.235 -30.709 1.00 45.56 195 ILE A O 1
ATOM 1401 N N . TYR A 1 196 ? -1.777 -39.647 -29.156 1.00 43.85 196 TYR A N 1
ATOM 1402 C CA . TYR A 1 196 ? -0.521 -39.886 -29.853 1.00 41.36 196 TYR A CA 1
ATOM 1403 C C . TYR A 1 196 ? -0.691 -40.729 -31.111 1.00 46.27 196 TYR A C 1
ATOM 1404 O O . TYR A 1 196 ? 0.066 -40.584 -32.070 1.00 48.05 196 TYR A O 1
ATOM 1413 N N . SER A 1 197 ? -1.664 -41.630 -31.115 1.00 46.75 197 SER A N 1
ATOM 1414 C CA . SER A 1 197 ? -1.873 -42.456 -32.300 1.00 49.44 197 SER A CA 1
ATOM 1415 C C . SER A 1 197 ? -2.693 -41.675 -33.330 1.00 48.79 197 SER A C 1
ATOM 1416 O O . SER A 1 197 ? -2.474 -41.813 -34.539 1.00 47.71 197 SER A O 1
ATOM 1419 N N . ALA A 1 198 ? -3.619 -40.849 -32.838 1.00 43.81 198 ALA A N 1
ATOM 1420 C CA . ALA A 1 198 ? -4.342 -39.907 -33.682 1.00 42.34 198 ALA A CA 1
ATOM 1421 C C . ALA A 1 198 ? -3.420 -38.829 -34.265 1.00 47.13 198 ALA A C 1
ATOM 1422 O O . ALA A 1 198 ? -3.855 -37.996 -35.054 1.00 48.78 198 ALA A O 1
ATOM 1432 N N . LYS A 1 200 ? 0.147 -39.688 -35.330 1.00 47.30 200 LYS A N 1
ATOM 1433 C CA . LYS A 1 200 ? 0.919 -40.311 -36.383 1.00 49.10 200 LYS A CA 1
ATOM 1434 C C . LYS A 1 200 ? -0.026 -40.711 -37.510 1.00 51.45 200 LYS A C 1
ATOM 1435 O O . LYS A 1 200 ? 0.398 -40.903 -38.647 1.00 49.45 200 LYS A O 1
ATOM 1441 N N . LYS A 1 201 ? -1.316 -40.796 -37.199 1.00 48.36 201 LYS A N 1
ATOM 1442 C CA . LYS A 1 201 ? -2.299 -41.114 -38.219 1.00 49.41 201 LYS A CA 1
ATOM 1443 C C . LYS A 1 201 ? -2.710 -39.895 -39.048 1.00 52.35 201 LYS A C 1
ATOM 1444 O O . LYS A 1 201 ? -2.790 -39.976 -40.281 1.00 51.76 201 LYS A O 1
ATOM 1450 N N . ASP A 1 202 ? -2.966 -38.774 -38.375 1.00 48.45 202 ASP A N 1
ATOM 1451 C CA . ASP A 1 202 ? -3.490 -37.585 -39.044 1.00 46.51 202 ASP A CA 1
ATOM 1452 C C . ASP A 1 202 ? -2.421 -36.554 -39.459 1.00 48.61 202 ASP A C 1
ATOM 1453 O O . ASP A 1 202 ? -2.747 -35.542 -40.072 1.00 47.97 202 ASP A O 1
ATOM 1458 N N . LEU A 1 203 ? -1.158 -36.790 -39.121 1.00 48.84 203 LEU A N 1
ATOM 1459 C CA . LEU A 1 203 ? -0.125 -35.780 -39.352 1.00 44.05 203 LEU A CA 1
ATOM 1460 C C . LEU A 1 203 ? 1.092 -36.340 -40.069 1.00 46.36 203 LEU A C 1
ATOM 1461 O O . LEU A 1 203 ? 1.707 -37.311 -39.641 1.00 46.79 203 LEU A O 1
ATOM 1466 N N . ASN A 1 204 ? 1.407 -35.707 -41.188 1.00 51.54 204 ASN A N 1
ATOM 1467 C CA . ASN A 1 204 ? 2.521 -36.075 -42.037 1.00 49.19 204 ASN A CA 1
ATOM 1468 C C . ASN A 1 204 ? 3.758 -35.467 -41.412 1.00 50.40 204 ASN A C 1
ATOM 1469 O O . ASN A 1 204 ? 4.160 -34.345 -41.744 1.00 50.01 204 ASN A O 1
ATOM 1474 N N . PHE A 1 205 ? 4.354 -36.199 -40.484 1.00 51.55 205 PHE A N 1
ATOM 1475 C CA . PHE A 1 205 ? 5.509 -35.678 -39.766 1.00 53.39 205 PHE A CA 1
ATOM 1476 C C . PHE A 1 205 ? 6.645 -35.299 -40.721 1.00 53.10 205 PHE A C 1
ATOM 1477 O O . PHE A 1 205 ? 7.548 -34.542 -40.362 1.00 55.02 205 PHE A O 1
ATOM 1485 N N . ASP A 1 206 ? 6.582 -35.801 -41.947 1.00 51.52 206 ASP A N 1
ATOM 1486 C CA . ASP A 1 206 ? 7.616 -35.489 -42.920 1.00 53.96 206 ASP A CA 1
ATOM 1487 C C . ASP A 1 206 ? 7.396 -34.130 -43.580 1.00 50.32 206 ASP A C 1
ATOM 1488 O O . ASP A 1 206 ? 8.262 -33.660 -44.303 1.00 52.57 206 ASP A O 1
ATOM 1493 N N . LYS A 1 207 ? 6.252 -33.499 -43.327 1.00 47.85 207 LYS A N 1
ATOM 1494 C CA . LYS A 1 207 ? 5.950 -32.202 -43.935 1.00 48.54 207 LYS A CA 1
ATOM 1495 C C . LYS A 1 207 ? 5.956 -31.071 -42.924 1.00 46.39 207 LYS A C 1
ATOM 1496 O O . LYS A 1 207 ? 6.096 -29.906 -43.300 1.00 45.47 207 LYS A O 1
ATOM 1502 N N . LEU A 1 208 ? 5.788 -31.421 -41.649 1.00 44.84 208 LEU A N 1
ATOM 1503 C CA . LEU A 1 208 ? 5.606 -30.431 -40.582 1.00 42.57 208 LEU A CA 1
ATOM 1504 C C . LEU A 1 208 ? 6.937 -29.965 -40.010 1.00 41.15 208 LEU A C 1
ATOM 1505 O O . LEU A 1 208 ? 7.898 -30.732 -39.971 1.00 44.53 208 LEU A O 1
ATOM 1510 N N . LYS A 1 209 ? 6.994 -28.709 -39.571 1.00 35.35 209 LYS A N 1
ATOM 1511 C CA . LYS A 1 209 ? 8.228 -28.155 -39.026 1.00 34.88 209 LYS A CA 1
ATOM 1512 C C . LYS A 1 209 ? 7.965 -27.638 -37.627 1.00 35.41 209 LYS A C 1
ATOM 1513 O O . LYS A 1 209 ? 8.881 -27.470 -36.834 1.00 34.95 209 LYS A O 1
ATOM 1519 N N . THR A 1 210 ? 6.699 -27.388 -37.337 1.00 33.88 210 THR A N 1
ATOM 1520 C CA . THR A 1 210 ? 6.273 -26.978 -36.016 1.00 34.17 210 THR A CA 1
ATOM 1521 C C . THR A 1 210 ? 5.152 -27.891 -35.571 1.00 36.47 210 THR A C 1
ATOM 1522 O O . THR A 1 210 ? 4.310 -28.278 -36.379 1.00 37.40 210 THR A O 1
ATOM 1526 N N . ILE A 1 211 ? 5.126 -28.221 -34.288 1.00 33.06 211 ILE A N 1
ATOM 1527 C CA . ILE A 1 211 ? 3.967 -28.863 -33.699 1.00 28.17 211 ILE A CA 1
ATOM 1528 C C . ILE A 1 211 ? 3.796 -28.239 -32.339 1.00 27.56 211 ILE A C 1
ATOM 1529 O O . ILE A 1 211 ? 4.580 -28.488 -31.441 1.00 28.82 211 ILE A O 1
ATOM 1534 N N . ILE A 1 212 ? 2.813 -27.361 -32.220 1.00 28.41 212 ILE A N 1
ATOM 1535 C CA . ILE A 1 212 ? 2.459 -26.757 -30.944 1.00 30.64 212 ILE A CA 1
ATOM 1536 C C . ILE A 1 212 ? 1.624 -27.696 -30.100 1.00 31.64 212 ILE A C 1
ATOM 1537 O O . ILE A 1 212 ? 0.575 -28.149 -30.543 1.00 31.16 212 ILE A O 1
ATOM 1542 N N . LEU A 1 213 ? 2.104 -28.012 -28.898 1.00 33.21 213 LEU A N 1
ATOM 1543 C CA . LEU A 1 213 ? 1.294 -28.695 -27.887 1.00 31.13 213 LEU A CA 1
ATOM 1544 C C . LEU A 1 213 ? 0.920 -27.633 -26.887 1.00 30.72 213 LEU A C 1
ATOM 1545 O O . LEU A 1 213 ? 1.807 -27.091 -26.241 1.00 30.73 213 LEU A O 1
ATOM 1550 N N . CYS A 1 214 ? -0.359 -27.299 -26.757 1.00 29.22 214 CYS A N 1
ATOM 1551 C CA . CYS A 1 214 ? -0.716 -26.260 -25.790 1.00 33.12 214 CYS A CA 1
ATOM 1552 C C . CYS A 1 214 ? -1.964 -26.542 -24.946 1.00 35.28 214 CYS A C 1
ATOM 1553 O O . CYS A 1 214 ? -2.899 -27.206 -25.386 1.00 36.20 214 CYS A O 1
ATOM 1556 N N . SER A 1 215 ? -1.961 -26.019 -23.728 1.00 33.88 215 SER A N 1
ATOM 1557 C CA . SER A 1 215 ? -3.014 -26.317 -22.769 1.00 40.95 215 SER A CA 1
ATOM 1558 C C . SER A 1 215 ? -3.062 -25.294 -21.651 1.00 39.15 215 SER A C 1
ATOM 1559 O O . SER A 1 215 ? -2.206 -24.420 -21.563 1.00 40.48 215 SER A O 1
ATOM 1562 N N . PRO A 1 216 ? -4.094 -25.384 -20.807 1.00 41.96 216 PRO A N 1
ATOM 1563 C CA . PRO A 1 216 ? -3.992 -24.811 -19.461 1.00 41.70 216 PRO A CA 1
ATOM 1564 C C . PRO A 1 216 ? -3.283 -25.853 -18.620 1.00 39.83 216 PRO A C 1
ATOM 1565 O O . PRO A 1 216 ? -3.287 -27.032 -18.987 1.00 40.77 216 PRO A O 1
ATOM 1569 N N . GLY A 1 217 ? -2.671 -25.435 -17.525 1.00 37.42 217 GLY A N 1
ATOM 1570 C CA . GLY A 1 217 ? -2.041 -26.375 -16.627 1.00 37.48 217 GLY A CA 1
ATOM 1571 C C . GLY A 1 217 ? -1.012 -27.271 -17.285 1.00 38.44 217 GLY A C 1
ATOM 1572 O O . GLY A 1 217 ? -0.261 -26.846 -18.155 1.00 40.39 217 GLY A O 1
ATOM 1573 N N . PHE A 1 218 ? -0.990 -28.528 -16.870 1.00 38.09 218 PHE A N 1
ATOM 1574 C CA . PHE A 1 218 ? 0.136 -29.402 -17.140 1.00 36.05 218 PHE A CA 1
ATOM 1575 C C . PHE A 1 218 ? -0.034 -30.271 -18.377 1.00 36.96 218 PHE A C 1
ATOM 1576 O O . PHE A 1 218 ? 0.912 -30.953 -18.796 1.00 34.37 218 PHE A O 1
ATOM 1584 N N . TYR A 1 219 ? -1.237 -30.264 -18.951 1.00 37.66 219 TYR A N 1
ATOM 1585 C CA . TYR A 1 219 ? -1.601 -31.260 -19.971 1.00 38.77 219 TYR A CA 1
ATOM 1586 C C . TYR A 1 219 ? -0.675 -31.296 -21.178 1.00 35.27 219 TYR A C 1
ATOM 1587 O O . TYR A 1 219 ? -0.261 -32.370 -21.600 1.00 34.40 219 TYR A O 1
ATOM 1596 N N . ALA A 1 220 ? -0.370 -30.121 -21.729 1.00 34.77 220 ALA A N 1
ATOM 1597 C CA . ALA A 1 220 ? 0.549 -30.003 -22.850 1.00 32.03 220 ALA A CA 1
ATOM 1598 C C . ALA A 1 220 ? 1.897 -30.653 -22.513 1.00 34.99 220 ALA A C 1
ATOM 1599 O O . ALA A 1 220 ? 2.428 -31.443 -23.309 1.00 31.50 220 ALA A O 1
ATOM 1601 N N . LYS A 1 221 ? 2.433 -30.339 -21.325 1.00 34.22 221 LYS A N 1
ATOM 1602 C CA . LYS A 1 221 ? 3.699 -30.914 -20.878 1.00 31.71 221 LYS A CA 1
ATOM 1603 C C . LYS A 1 221 ? 3.619 -32.418 -20.665 1.00 32.21 221 LYS A C 1
ATOM 1604 O O . LYS A 1 221 ? 4.549 -33.143 -21.013 1.00 35.41 221 LYS A O 1
ATOM 1610 N N . ILE A 1 222 ? 2.526 -32.898 -20.088 1.00 32.42 222 ILE A N 1
ATOM 1611 C CA . ILE A 1 222 ? 2.359 -34.344 -19.921 1.00 35.51 222 ILE A CA 1
ATOM 1612 C C . ILE A 1 222 ? 2.247 -35.039 -21.283 1.00 36.03 222 ILE A C 1
ATOM 1613 O O . ILE A 1 222 ? 2.807 -36.127 -21.501 1.00 35.53 222 ILE A O 1
ATOM 1618 N N . LEU A 1 223 ? 1.521 -34.397 -22.197 1.00 34.50 223 LEU A N 1
ATOM 1619 C CA . LEU A 1 223 ? 1.344 -34.927 -23.536 1.00 33.49 223 LEU A CA 1
ATOM 1620 C C . LEU A 1 223 ? 2.699 -35.028 -24.219 1.00 31.91 223 LEU A C 1
ATOM 1621 O O . LEU A 1 223 ? 3.018 -36.033 -24.835 1.00 33.25 223 LEU A O 1
ATOM 1634 N N . ASP A 1 225 ? 5.630 -35.403 -22.810 1.00 36.51 225 ASP A N 1
ATOM 1635 C CA . ASP A 1 225 ? 6.406 -36.476 -22.212 1.00 34.20 225 ASP A CA 1
ATOM 1636 C C . ASP A 1 225 ? 5.927 -37.813 -22.703 1.00 36.02 225 ASP A C 1
ATOM 1637 O O . ASP A 1 225 ? 6.736 -38.650 -23.080 1.00 40.62 225 ASP A O 1
ATOM 1642 N N . LYS A 1 226 ? 4.609 -38.001 -22.712 1.00 36.76 226 LYS A N 1
ATOM 1643 C CA . LYS A 1 226 ? 3.980 -39.221 -23.233 1.00 38.19 226 LYS A CA 1
ATOM 1644 C C . LYS A 1 226 ? 4.353 -39.544 -24.685 1.00 40.15 226 LYS A C 1
ATOM 1645 O O . LYS A 1 226 ? 4.797 -40.656 -24.984 1.00 41.47 226 LYS A O 1
ATOM 1651 N N . ILE A 1 227 ? 4.149 -38.581 -25.585 1.00 37.54 227 ILE A N 1
ATOM 1652 C CA . ILE A 1 227 ? 4.496 -38.743 -26.989 1.00 38.50 227 ILE A CA 1
ATOM 1653 C C . ILE A 1 227 ? 5.930 -39.249 -27.117 1.00 40.18 227 ILE A C 1
ATOM 1654 O O . ILE A 1 227 ? 6.263 -40.033 -28.003 1.00 43.00 227 ILE A O 1
ATOM 1659 N N . PHE A 1 228 ? 6.788 -38.791 -26.221 1.00 41.42 228 PHE A N 1
ATOM 1660 C CA . PHE A 1 228 ? 8.194 -39.167 -26.275 1.00 45.12 228 PHE A CA 1
ATOM 1661 C C . PHE A 1 228 ? 8.481 -40.542 -25.681 1.00 45.85 228 PHE A C 1
ATOM 1662 O O . PHE A 1 228 ? 9.338 -41.259 -26.188 1.00 47.78 228 PHE A O 1
ATOM 1670 N N . GLN A 1 229 ? 7.781 -40.910 -24.610 1.00 45.07 229 GLN A N 1
ATOM 1671 C CA . GLN A 1 229 ? 7.813 -42.299 -24.156 1.00 47.60 229 GLN A CA 1
ATOM 1672 C C . GLN A 1 229 ? 7.446 -43.182 -25.326 1.00 49.65 229 GLN A C 1
ATOM 1673 O O . GLN A 1 229 ? 8.182 -44.108 -25.672 1.00 52.94 229 GLN A O 1
ATOM 1679 N N . TYR A 1 230 ? 6.281 -42.895 -25.908 1.00 47.23 230 TYR A N 1
ATOM 1680 C CA . TYR A 1 230 ? 5.704 -43.751 -26.929 1.00 47.93 230 TYR A CA 1
ATOM 1681 C C . TYR A 1 230 ? 6.635 -43.865 -28.133 1.00 52.40 230 TYR A C 1
ATOM 1682 O O . TYR A 1 230 ? 6.842 -44.958 -28.667 1.00 57.08 230 TYR A O 1
ATOM 1691 N N . ALA A 1 231 ? 7.220 -42.745 -28.543 1.00 50.96 231 ALA A N 1
ATOM 1692 C CA . ALA A 1 231 ? 8.182 -42.767 -29.642 1.00 51.87 231 ALA A CA 1
ATOM 1693 C C . ALA A 1 231 ? 9.406 -43.641 -29.350 1.00 52.73 231 ALA A C 1
ATOM 1694 O O . ALA A 1 231 ? 9.843 -44.385 -30.218 1.00 55.80 231 ALA A O 1
ATOM 1696 N N . GLU A 1 232 ? 9.957 -43.553 -28.141 1.00 53.19 232 GLU A N 1
ATOM 1697 C CA . GLU A 1 232 ? 11.099 -44.389 -27.748 1.00 52.97 232 GLU A CA 1
ATOM 1698 C C . GLU A 1 232 ? 10.737 -45.873 -27.750 1.00 56.14 232 GLU A C 1
ATOM 1699 O O . GLU A 1 232 ? 11.521 -46.712 -28.200 1.00 55.70 232 GLU A O 1
ATOM 1705 N N . GLU A 1 233 ? 9.540 -46.180 -27.252 1.00 55.78 233 GLU A N 1
ATOM 1706 C CA . GLU A 1 233 ? 8.985 -47.537 -27.274 1.00 57.68 233 GLU A CA 1
ATOM 1707 C C . GLU A 1 233 ? 8.866 -48.123 -28.692 1.00 58.93 233 GLU A C 1
ATOM 1708 O O . GLU A 1 233 ? 9.455 -49.162 -28.985 1.00 57.45 233 GLU A O 1
ATOM 1714 N N . GLU A 1 234 ? 8.112 -47.454 -29.567 1.00 58.67 234 GLU A N 1
ATOM 1715 C CA . GLU A 1 234 ? 7.935 -47.905 -30.952 1.00 57.67 234 GLU A CA 1
ATOM 1716 C C . GLU A 1 234 ? 9.174 -47.691 -31.797 1.00 57.66 234 GLU A C 1
ATOM 1717 O O . GLU A 1 234 ? 9.162 -47.984 -32.982 1.00 60.32 234 GLU A O 1
ATOM 1723 N N . HIS A 1 235 ? 10.230 -47.158 -31.193 1.00 58.20 235 HIS A N 1
ATOM 1724 C CA . HIS A 1 235 ? 11.416 -46.729 -31.933 1.00 59.55 235 HIS A CA 1
ATOM 1725 C C . HIS A 1 235 ? 11.068 -45.791 -33.095 1.00 61.50 235 HIS A C 1
ATOM 1726 O O . HIS A 1 235 ? 11.837 -45.669 -34.052 1.00 61.95 235 HIS A O 1
ATOM 1733 N N . ASN A 1 236 ? 9.911 -45.133 -33.004 1.00 61.14 236 ASN A N 1
ATOM 1734 C CA . ASN A 1 236 ? 9.456 -44.194 -34.036 1.00 60.71 236 ASN A CA 1
ATOM 1735 C C . ASN A 1 236 ? 10.429 -43.052 -34.239 1.00 62.67 236 ASN A C 1
ATOM 1736 O O . ASN A 1 236 ? 10.434 -42.092 -33.467 1.00 63.35 236 ASN A O 1
ATOM 1741 N N . LYS A 1 237 ? 11.221 -43.136 -35.302 1.00 64.45 237 LYS A N 1
ATOM 1742 C CA . LYS A 1 237 ? 12.329 -42.214 -35.487 1.00 63.20 237 LYS A CA 1
ATOM 1743 C C . LYS A 1 237 ? 11.966 -40.907 -36.190 1.00 64.17 237 LYS A C 1
ATOM 1744 O O . LYS A 1 237 ? 12.756 -39.957 -36.147 1.00 65.35 237 LYS A O 1
ATOM 1750 N N . LYS A 1 238 ? 10.791 -40.831 -36.819 1.00 61.25 238 LYS A N 1
ATOM 1751 C CA . LYS A 1 238 ? 10.395 -39.557 -37.442 1.00 63.28 238 LYS A CA 1
ATOM 1752 C C . LYS A 1 238 ? 10.078 -38.483 -36.401 1.00 63.85 238 LYS A C 1
ATOM 1753 O O . LYS A 1 238 ? 10.224 -37.285 -36.673 1.00 60.59 238 LYS A O 1
ATOM 1759 N N . ILE A 1 239 ? 9.652 -38.922 -35.214 1.00 62.58 239 ILE A N 1
ATOM 1760 C CA . ILE A 1 239 ? 9.476 -38.019 -34.082 1.00 56.80 239 ILE A CA 1
ATOM 1761 C C . ILE A 1 239 ? 10.788 -37.845 -33.339 1.00 56.07 239 ILE A C 1
ATOM 1762 O O . ILE A 1 239 ? 11.294 -36.740 -33.223 1.00 55.07 239 ILE A O 1
ATOM 1767 N N . LEU A 1 240 ? 11.341 -38.948 -32.847 1.00 57.24 240 LEU A N 1
ATOM 1768 C CA . LEU A 1 240 ? 12.543 -38.894 -32.020 1.00 59.20 240 LEU A CA 1
ATOM 1769 C C . LEU A 1 240 ? 13.662 -38.047 -32.627 1.00 62.59 240 LEU A C 1
ATOM 1770 O O . LEU A 1 240 ? 14.299 -37.257 -31.923 1.00 64.54 240 LEU A O 1
ATOM 1775 N N . ASP A 1 241 ? 13.890 -38.200 -33.928 1.00 62.97 241 ASP A N 1
ATOM 1776 C CA . ASP A 1 241 ? 14.946 -37.457 -34.610 1.00 61.46 241 ASP A CA 1
ATOM 1777 C C . ASP A 1 241 ? 14.560 -36.001 -34.833 1.00 59.74 241 ASP A C 1
ATOM 1778 O O . ASP A 1 241 ? 15.297 -35.243 -35.463 1.00 57.15 241 ASP A O 1
ATOM 1783 N N . ASN A 1 242 ? 13.405 -35.602 -34.317 1.00 59.95 242 ASN A N 1
ATOM 1784 C CA . ASN A 1 242 ? 12.922 -34.249 -34.565 1.00 56.47 242 ASN A CA 1
ATOM 1785 C C . ASN A 1 242 ? 12.230 -33.564 -33.394 1.00 50.74 242 ASN A C 1
ATOM 1786 O O . ASN A 1 242 ? 11.216 -32.899 -33.585 1.00 49.50 242 ASN A O 1
ATOM 1791 N N . LYS A 1 243 ? 12.773 -33.711 -32.189 1.00 50.64 243 LYS A N 1
ATOM 1792 C CA . LYS A 1 243 ? 12.199 -33.016 -31.045 1.00 46.72 243 LYS A CA 1
ATOM 1793 C C . LYS A 1 243 ? 12.174 -31.513 -31.301 1.00 43.31 243 LYS A C 1
ATOM 1794 O O . LYS A 1 243 ? 11.372 -30.789 -30.716 1.00 42.51 243 LYS A O 1
ATOM 1800 N N . GLY A 1 244 ? 13.049 -31.046 -32.186 1.00 41.69 244 GLY A N 1
ATOM 1801 C CA . GLY A 1 244 ? 13.126 -29.628 -32.491 1.00 40.28 244 GLY A CA 1
ATOM 1802 C C . GLY A 1 244 ? 11.829 -28.975 -32.951 1.00 34.53 244 GLY A C 1
ATOM 1803 O O . GLY A 1 244 ? 11.624 -27.774 -32.778 1.00 31.33 244 GLY A O 1
ATOM 1812 N N . PHE A 1 246 ? 8.841 -29.565 -31.848 1.00 36.77 246 PHE A N 1
ATOM 1813 C CA . PHE A 1 246 ? 7.832 -29.474 -30.801 1.00 33.63 246 PHE A CA 1
ATOM 1814 C C . PHE A 1 246 ? 8.026 -28.245 -29.981 1.00 34.20 246 PHE A C 1
ATOM 1815 O O . PHE A 1 246 ? 9.149 -27.873 -29.646 1.00 33.40 246 PHE A O 1
ATOM 1823 N N . PHE A 1 247 ? 6.903 -27.643 -29.623 1.00 35.30 247 PHE A N 1
ATOM 1824 C CA . PHE A 1 247 ? 6.880 -26.453 -28.794 1.00 33.62 247 PHE A CA 1
ATOM 1825 C C . PHE A 1 247 ? 5.669 -26.479 -27.847 1.00 33.94 247 PHE A C 1
ATOM 1826 O O . PHE A 1 247 ? 4.526 -26.490 -28.284 1.00 34.83 247 PHE A O 1
ATOM 1834 N N . ILE A 1 248 ? 5.923 -26.508 -26.548 1.00 32.97 248 ILE A N 1
ATOM 1835 C CA . ILE A 1 248 ? 4.860 -26.532 -25.564 1.00 29.81 248 ILE A CA 1
ATOM 1836 C C . ILE A 1 248 ? 4.518 -25.121 -25.157 1.00 31.04 248 ILE A C 1
ATOM 1837 O O . ILE A 1 248 ? 5.392 -24.303 -24.960 1.00 32.37 248 ILE A O 1
ATOM 1842 N N . ALA A 1 249 ? 3.235 -24.825 -25.036 1.00 32.89 249 ALA A N 1
ATOM 1843 C CA . ALA A 1 249 ? 2.820 -23.473 -24.690 1.00 35.53 249 ALA A CA 1
ATOM 1844 C C . ALA A 1 249 ? 1.621 -23.497 -23.758 1.00 34.62 249 ALA A C 1
ATOM 1845 O O . ALA A 1 249 ? 0.956 -24.511 -23.633 1.00 35.96 249 ALA A O 1
ATOM 1847 N N . HIS A 1 250 ? 1.351 -22.372 -23.107 1.00 36.97 250 HIS A N 1
ATOM 1848 C CA . HIS A 1 250 ? 0.160 -22.226 -22.290 1.00 37.92 250 HIS A CA 1
ATOM 1849 C C . HIS A 1 250 ? -0.917 -21.461 -23.031 1.00 39.21 250 HIS A C 1
ATOM 1850 O O . HIS A 1 250 ? -0.633 -20.513 -23.750 1.00 41.90 250 HIS A O 1
ATOM 1857 N N . CYS A 1 251 ? -2.159 -21.877 -22.835 1.00 42.95 251 CYS A N 1
ATOM 1858 C CA . CYS A 1 251 ? -3.322 -21.112 -23.263 1.00 45.15 251 CYS A CA 1
ATOM 1859 C C . CYS A 1 251 ? -4.473 -21.396 -22.279 1.00 47.65 251 CYS A C 1
ATOM 1860 O O . CYS A 1 251 ? -4.461 -22.405 -21.570 1.00 46.57 251 CYS A O 1
ATOM 1863 N N . SER A 1 252 ? -5.453 -20.498 -22.230 1.00 51.60 252 SER A N 1
ATOM 1864 C CA . SER A 1 252 ? -6.544 -20.571 -21.249 1.00 49.87 252 SER A CA 1
ATOM 1865 C C . SER A 1 252 ? -7.405 -21.841 -21.303 1.00 50.30 252 SER A C 1
ATOM 1866 O O . SER A 1 252 ? -7.818 -22.351 -20.265 1.00 52.95 252 SER A O 1
ATOM 1869 N N . THR A 1 253 ? -7.702 -22.343 -22.497 1.00 48.86 253 THR A N 1
ATOM 1870 C CA . THR A 1 253 ? -8.597 -23.494 -22.601 1.00 48.76 253 THR A CA 1
ATOM 1871 C C . THR A 1 253 ? -8.130 -24.520 -23.612 1.00 47.78 253 THR A C 1
ATOM 1872 O O . THR A 1 253 ? -7.314 -24.217 -24.482 1.00 48.85 253 THR A O 1
ATOM 1876 N N . GLY A 1 254 ? -8.679 -25.728 -23.502 1.00 49.17 254 GLY A N 1
ATOM 1877 C CA . GLY A 1 254 ? -8.321 -26.828 -24.382 1.00 48.04 254 GLY A CA 1
ATOM 1878 C C . GLY A 1 254 ? -9.067 -26.859 -25.703 1.00 47.33 254 GLY A C 1
ATOM 1879 O O . GLY A 1 254 ? -8.963 -27.822 -26.465 1.00 45.83 254 GLY A O 1
ATOM 1880 N N . TYR A 1 255 ? -9.817 -25.799 -25.981 1.00 51.89 255 TYR A N 1
ATOM 1881 C CA . TYR A 1 255 ? -10.555 -25.697 -27.241 1.00 51.31 255 TYR A CA 1
ATOM 1882 C C . TYR A 1 255 ? -9.825 -24.803 -28.250 1.00 49.95 255 TYR A C 1
ATOM 1883 O O . TYR A 1 255 ? -8.977 -23.996 -27.867 1.00 51.16 255 TYR A O 1
ATOM 1892 N N . LEU A 1 256 ? -10.174 -24.957 -29.527 1.00 48.27 256 LEU A N 1
ATOM 1893 C CA . LEU A 1 256 ? -9.472 -24.338 -30.647 1.00 43.82 256 LEU A CA 1
ATOM 1894 C C . LEU A 1 256 ? -8.962 -22.900 -30.454 1.00 45.76 256 LEU A C 1
ATOM 1895 O O . LEU A 1 256 ? -7.902 -22.551 -30.979 1.00 47.32 256 LEU A O 1
ATOM 1900 N N . GLN A 1 257 ? -9.698 -22.071 -29.716 1.00 48.61 257 GLN A N 1
ATOM 1901 C CA . GLN A 1 257 ? -9.291 -20.670 -29.486 1.00 50.77 257 GLN A CA 1
ATOM 1902 C C . GLN A 1 257 ? -7.905 -20.569 -28.854 1.00 49.96 257 GLN A C 1
ATOM 1903 O O . GLN A 1 257 ? -7.161 -19.614 -29.103 1.00 46.92 257 GLN A O 1
ATOM 1909 N N . GLY A 1 258 ? -7.588 -21.560 -28.020 1.00 50.46 258 GLY A N 1
ATOM 1910 C CA . GLY A 1 258 ? -6.290 -21.686 -27.387 1.00 47.48 258 GLY A CA 1
ATOM 1911 C C . GLY A 1 258 ? -5.139 -21.535 -28.358 1.00 45.48 258 GLY A C 1
ATOM 1912 O O . GLY A 1 258 ? -4.270 -20.694 -28.133 1.00 46.14 258 GLY A O 1
ATOM 1913 N N . ILE A 1 259 ? -5.130 -22.345 -29.420 1.00 42.68 259 ILE A N 1
ATOM 1914 C CA . ILE A 1 259 ? -4.132 -22.234 -30.482 1.00 41.01 259 ILE A CA 1
ATOM 1915 C C . ILE A 1 259 ? -3.903 -20.788 -30.945 1.00 44.71 259 ILE A C 1
ATOM 1916 O O . ILE A 1 259 ? -2.758 -20.349 -31.103 1.00 44.54 259 ILE A O 1
ATOM 1921 N N . ASN A 1 260 ? -4.984 -20.047 -31.171 1.00 46.13 260 ASN A N 1
ATOM 1922 C CA . ASN A 1 260 ? -4.862 -18.648 -31.591 1.00 46.98 260 ASN A CA 1
ATOM 1923 C C . ASN A 1 260 ? -4.236 -17.739 -30.525 1.00 46.93 260 ASN A C 1
ATOM 1924 O O . ASN A 1 260 ? -3.577 -16.745 -30.850 1.00 47.82 260 ASN A O 1
ATOM 1929 N N . GLU A 1 261 ? -4.451 -18.081 -29.256 1.00 44.46 261 GLU A N 1
ATOM 1930 C CA . GLU A 1 261 ? -3.813 -17.373 -28.158 1.00 45.37 261 GLU A CA 1
ATOM 1931 C C . GLU A 1 261 ? -2.313 -17.545 -28.284 1.00 46.12 261 GLU A C 1
ATOM 1932 O O . GLU A 1 261 ? -1.548 -16.588 -28.163 1.00 47.75 261 GLU A O 1
ATOM 1938 N N . VAL A 1 262 ? -1.902 -18.784 -28.522 1.00 43.88 262 VAL A N 1
ATOM 1939 C CA . VAL A 1 262 ? -0.501 -19.114 -28.649 1.00 43.80 262 VAL A CA 1
ATOM 1940 C C . VAL A 1 262 ? 0.060 -18.337 -29.842 1.00 44.43 262 VAL A C 1
ATOM 1941 O O . VAL A 1 262 ? 1.048 -17.625 -29.726 1.00 43.58 262 VAL A O 1
ATOM 1945 N N . LEU A 1 263 ? -0.605 -18.448 -30.985 1.00 47.08 263 LEU A N 1
ATOM 1946 C CA . LEU A 1 263 ? -0.127 -17.810 -32.208 1.00 45.99 263 LEU A CA 1
ATOM 1947 C C . LEU A 1 263 ? -0.004 -16.291 -32.058 1.00 48.38 263 LEU A C 1
ATOM 1948 O O . LEU A 1 263 ? 0.948 -15.690 -32.554 1.00 48.47 263 LEU A O 1
ATOM 1953 N N . LYS A 1 264 ? -0.954 -15.675 -31.362 1.00 47.84 264 LYS A N 1
ATOM 1954 C CA . LYS A 1 264 ? -0.948 -14.227 -31.206 1.00 46.86 264 LYS A CA 1
ATOM 1955 C C . LYS A 1 264 ? -0.082 -13.761 -30.053 1.00 47.65 264 LYS A C 1
ATOM 1956 O O . LYS A 1 264 ? 0.104 -12.567 -29.868 1.00 49.56 264 LYS A O 1
ATOM 1962 N N . ASN A 1 265 ? 0.455 -14.697 -29.280 1.00 49.08 265 ASN A N 1
ATOM 1963 C CA . ASN A 1 265 ? 1.191 -14.326 -28.079 1.00 46.86 265 ASN A CA 1
ATOM 1964 C C . ASN A 1 265 ? 2.669 -14.086 -28.310 1.00 48.58 265 ASN A C 1
ATOM 1965 O O . ASN A 1 265 ? 3.410 -15.001 -28.657 1.00 48.30 265 ASN A O 1
ATOM 1970 N N . PRO A 1 266 ? 3.099 -12.840 -28.096 1.00 51.43 266 PRO A N 1
ATOM 1971 C CA . PRO A 1 266 ? 4.465 -12.359 -28.341 1.00 52.84 266 PRO A CA 1
ATOM 1972 C C . PRO A 1 266 ? 5.545 -13.104 -27.553 1.00 51.30 266 PRO A C 1
ATOM 1973 O O . PRO A 1 266 ? 6.692 -13.111 -27.982 1.00 54.59 266 PRO A O 1
ATOM 1977 N N . LEU A 1 267 ? 5.201 -13.716 -26.428 1.00 47.69 267 LEU A N 1
ATOM 1978 C CA . LEU A 1 267 ? 6.210 -14.440 -25.669 1.00 48.38 267 LEU A CA 1
ATOM 1979 C C . LEU A 1 267 ? 6.570 -15.772 -26.340 1.00 51.84 267 LEU A C 1
ATOM 1980 O O . LEU A 1 267 ? 7.500 -16.468 -25.903 1.00 49.41 267 LEU A O 1
ATOM 1985 N N . TYR A 1 268 ? 5.836 -16.121 -27.399 1.00 49.51 268 TYR A N 1
ATOM 1986 C CA . TYR A 1 268 ? 6.065 -17.368 -28.126 1.00 44.74 268 TYR A CA 1
ATOM 1987 C C . TYR A 1 268 ? 6.529 -17.127 -29.567 1.00 44.26 268 TYR A C 1
ATOM 1988 O O . TYR A 1 268 ? 6.581 -18.054 -30.375 1.00 45.83 268 TYR A O 1
ATOM 1997 N N . ALA A 1 269 ? 6.852 -15.887 -29.900 1.00 43.89 269 ALA A N 1
ATOM 1998 C CA . ALA A 1 269 ? 7.157 -15.545 -31.283 1.00 41.61 269 ALA A CA 1
ATOM 1999 C C . ALA A 1 269 ? 8.470 -16.150 -31.739 1.00 40.94 269 ALA A C 1
ATOM 2000 O O . ALA A 1 269 ? 8.528 -16.847 -32.748 1.00 40.89 269 ALA A O 1
ATOM 2002 N N . SER A 1 270 ? 9.530 -15.855 -30.998 1.00 45.71 270 SER A N 1
ATOM 2003 C CA . SER A 1 270 ? 10.863 -16.338 -31.330 1.00 43.80 270 SER A CA 1
ATOM 2004 C C . SER A 1 270 ? 10.897 -17.861 -31.270 1.00 43.23 270 SER A C 1
ATOM 2005 O O . SER A 1 270 ? 11.597 -18.510 -32.061 1.00 40.20 270 SER A O 1
ATOM 2008 N N . LYS A 1 271 ? 10.154 -18.429 -30.323 1.00 40.68 271 LYS A N 1
ATOM 2009 C CA . LYS A 1 271 ? 10.180 -19.872 -30.145 1.00 42.76 271 LYS A CA 1
ATOM 2010 C C . LYS A 1 271 ? 9.401 -20.547 -31.258 1.00 38.56 271 LYS A C 1
ATOM 2011 O O . LYS A 1 271 ? 9.772 -21.627 -31.717 1.00 39.61 271 LYS A O 1
ATOM 2017 N N . LEU A 1 272 ? 8.329 -19.901 -31.699 1.00 39.26 272 LEU A N 1
ATOM 2018 C CA . LEU A 1 272 ? 7.571 -20.381 -32.848 1.00 37.58 272 LEU A CA 1
ATOM 2019 C C . LEU A 1 272 ? 8.445 -20.456 -34.100 1.00 37.82 272 LEU A C 1
ATOM 2020 O O . LEU A 1 272 ? 8.344 -21.410 -34.888 1.00 36.52 272 LEU A O 1
ATOM 2025 N N . GLN A 1 273 ? 9.301 -19.450 -34.278 1.00 33.63 273 GLN A N 1
ATOM 2026 C CA . GLN A 1 273 ? 10.217 -19.447 -35.395 1.00 33.27 273 GLN A CA 1
ATOM 2027 C C . GLN A 1 273 ? 11.339 -20.458 -35.251 1.00 36.93 273 GLN A C 1
ATOM 2028 O O . GLN A 1 273 ? 11.715 -21.111 -36.236 1.00 36.43 273 GLN A O 1
ATOM 2034 N N . ASP A 1 274 ? 11.875 -20.595 -34.038 1.00 33.28 274 ASP A N 1
ATOM 2035 C CA . ASP A 1 274 ? 12.994 -21.498 -33.825 1.00 30.75 274 ASP A CA 1
ATOM 2036 C C . ASP A 1 274 ? 12.600 -22.937 -34.094 1.00 33.52 274 ASP A C 1
ATOM 2037 O O . ASP A 1 274 ? 13.466 -23.758 -34.400 1.00 32.58 274 ASP A O 1
ATOM 2042 N N . THR A 1 275 ? 11.316 -23.274 -33.951 1.00 32.43 275 THR A N 1
ATOM 2043 C CA . THR A 1 275 ? 10.934 -24.657 -34.232 1.00 32.86 275 THR A CA 1
ATOM 2044 C C . THR A 1 275 ? 10.872 -24.826 -35.734 1.00 33.91 275 THR A C 1
ATOM 2045 O O . THR A 1 275 ? 11.384 -25.813 -36.275 1.00 35.45 275 THR A O 1
ATOM 2049 N N . LYS A 1 276 ? 10.268 -23.854 -36.412 1.00 30.96 276 LYS A N 1
ATOM 2050 C CA . LYS A 1 276 ? 10.129 -23.921 -37.863 1.00 35.01 276 LYS A CA 1
ATOM 2051 C C . LYS A 1 276 ? 11.472 -24.024 -38.577 1.00 34.18 276 LYS A C 1
ATOM 2052 O O . LYS A 1 276 ? 11.572 -24.640 -39.623 1.00 35.28 276 LYS A O 1
ATOM 2058 N N . TYR A 1 277 ? 12.504 -23.415 -38.013 1.00 34.39 277 TYR A N 1
ATOM 2059 C CA . TYR A 1 277 ? 13.816 -23.464 -38.639 1.00 34.50 277 TYR A CA 1
ATOM 2060 C C . TYR A 1 277 ? 14.765 -24.276 -37.792 1.00 32.07 277 TYR A C 1
ATOM 2061 O O . TYR A 1 277 ? 15.972 -24.057 -37.802 1.00 32.29 277 TYR A O 1
ATOM 2070 N N . SER A 1 278 ? 14.199 -25.232 -37.066 1.00 31.76 278 SER A N 1
ATOM 2071 C CA . SER A 1 278 ? 14.977 -26.055 -36.156 1.00 33.47 278 SER A CA 1
ATOM 2072 C C . SER A 1 278 ? 16.097 -26.828 -36.856 1.00 34.87 278 SER A C 1
ATOM 2073 O O . SER A 1 278 ? 17.236 -26.828 -36.382 1.00 37.64 278 SER A O 1
ATOM 2076 N N . LYS A 1 279 ? 15.791 -27.461 -37.986 1.00 36.12 279 LYS A N 1
ATOM 2077 C CA . LYS A 1 279 ? 16.815 -28.181 -38.743 1.00 37.78 279 LYS A CA 1
ATOM 2078 C C . LYS A 1 279 ? 17.827 -27.243 -39.369 1.00 33.41 279 LYS A C 1
ATOM 2079 O O . LYS A 1 279 ? 19.002 -27.582 -39.496 1.00 34.67 279 LYS A O 1
ATOM 2085 N N . GLU A 1 280 ? 17.376 -26.064 -39.765 1.00 32.86 280 GLU A N 1
ATOM 2086 C CA . GLU A 1 280 ? 18.286 -25.079 -40.353 1.00 36.29 280 GLU A CA 1
ATOM 2087 C C . GLU A 1 280 ? 19.222 -24.505 -39.307 1.00 33.84 280 GLU A C 1
ATOM 2088 O O . GLU A 1 280 ? 20.360 -24.170 -39.612 1.00 31.91 280 GLU A O 1
ATOM 2094 N N . ILE A 1 281 ? 18.732 -24.366 -38.076 1.00 33.16 281 ILE A N 1
ATOM 2095 C CA . ILE A 1 281 ? 19.572 -23.848 -37.008 1.00 34.19 281 ILE A CA 1
ATOM 2096 C C . ILE A 1 281 ? 20.686 -24.853 -36.704 1.00 31.81 281 ILE A C 1
ATOM 2097 O O . ILE A 1 281 ? 21.845 -24.502 -36.515 1.00 31.43 281 ILE A O 1
ATOM 2110 N N . VAL A 1 283 ? 21.987 -27.231 -38.780 1.00 29.52 283 VAL A N 1
ATOM 2111 C CA . VAL A 1 283 ? 22.923 -27.381 -39.877 1.00 28.91 283 VAL A CA 1
ATOM 2112 C C . VAL A 1 283 ? 23.865 -26.190 -39.921 1.00 29.21 283 VAL A C 1
ATOM 2113 O O . VAL A 1 283 ? 25.080 -26.376 -40.002 1.00 29.44 283 VAL A O 1
ATOM 2125 N N . ASP A 1 285 ? 24.617 -24.173 -37.413 1.00 28.64 285 ASP A N 1
ATOM 2126 C CA . ASP A 1 285 ? 25.515 -24.322 -36.265 1.00 30.43 285 ASP A CA 1
ATOM 2127 C C . ASP A 1 285 ? 26.666 -25.272 -36.617 1.00 26.81 285 ASP A C 1
ATOM 2128 O O . ASP A 1 285 ? 27.828 -24.943 -36.439 1.00 25.42 285 ASP A O 1
ATOM 2133 N N . GLU A 1 286 ? 26.322 -26.443 -37.139 1.00 26.44 286 GLU A N 1
ATOM 2134 C CA . GLU A 1 286 ? 27.305 -27.453 -37.510 1.00 28.73 286 GLU A CA 1
ATOM 2135 C C . GLU A 1 286 ? 28.272 -26.921 -38.579 1.00 30.36 286 GLU A C 1
ATOM 2136 O O . GLU A 1 286 ? 29.490 -27.090 -38.478 1.00 31.06 286 GLU A O 1
ATOM 2142 N N . PHE A 1 287 ? 27.727 -26.250 -39.585 1.00 27.78 287 PHE A N 1
ATOM 2143 C CA . PHE A 1 287 ? 28.534 -25.641 -40.612 1.00 26.88 287 PHE A CA 1
ATOM 2144 C C . PHE A 1 287 ? 29.531 -24.623 -40.038 1.00 28.82 287 PHE A C 1
ATOM 2145 O O . PHE A 1 287 ? 30.727 -24.686 -40.331 1.00 27.73 287 PHE A O 1
ATOM 2153 N N . LEU A 1 288 ? 29.045 -23.684 -39.223 1.00 30.85 288 LEU A N 1
ATOM 2154 C CA . LEU A 1 288 ? 29.926 -22.691 -38.592 1.00 31.79 288 LEU A CA 1
ATOM 2155 C C . LEU A 1 288 ? 30.945 -23.338 -37.652 1.00 32.73 288 LEU A C 1
ATOM 2156 O O . LEU A 1 288 ? 32.069 -22.860 -37.539 1.00 33.35 288 LEU A O 1
ATOM 2161 N N . LEU A 1 289 ? 30.540 -24.425 -36.995 1.00 31.27 289 LEU A N 1
ATOM 2162 C CA . LEU A 1 289 ? 31.428 -25.211 -36.139 1.00 31.73 289 LEU A CA 1
ATOM 2163 C C . LEU A 1 289 ? 32.676 -25.635 -36.904 1.00 36.03 289 LEU A C 1
ATOM 2164 O O . LEU A 1 289 ? 33.798 -25.384 -36.460 1.00 40.46 289 LEU A O 1
ATOM 2169 N N . HIS A 1 290 ? 32.488 -26.282 -38.051 1.00 35.06 290 HIS A N 1
ATOM 2170 C CA . HIS A 1 290 ? 33.626 -26.747 -38.838 1.00 35.10 290 HIS A CA 1
ATOM 2171 C C . HIS A 1 290 ? 34.431 -25.571 -39.383 1.00 37.80 290 HIS A C 1
ATOM 2172 O O . HIS A 1 290 ? 35.664 -25.549 -39.300 1.00 39.88 290 HIS A O 1
ATOM 2179 N N . LEU A 1 291 ? 33.723 -24.586 -39.921 1.00 33.50 291 LEU A N 1
ATOM 2180 C CA . LEU A 1 291 ? 34.359 -23.434 -40.528 1.00 33.29 291 LEU A CA 1
ATOM 2181 C C . LEU A 1 291 ? 35.234 -22.674 -39.512 1.00 41.61 291 LEU A C 1
ATOM 2182 O O . LEU A 1 291 ? 36.334 -22.236 -39.851 1.00 47.93 291 LEU A O 1
ATOM 2187 N N . ASN A 1 292 ? 34.757 -22.525 -38.271 1.00 42.08 292 ASN A N 1
ATOM 2188 C CA . ASN A 1 292 ? 35.469 -21.738 -37.253 1.00 42.24 292 ASN A CA 1
ATOM 2189 C C . ASN A 1 292 ? 36.614 -22.519 -36.616 1.00 46.10 292 ASN A C 1
ATOM 2190 O O . ASN A 1 292 ? 37.299 -22.032 -35.707 1.00 43.75 292 ASN A O 1
ATOM 2195 N N . LYS A 1 293 ? 36.831 -23.716 -37.154 1.00 46.74 293 LYS A N 1
ATOM 2196 C CA . LYS A 1 293 ? 37.722 -24.717 -36.596 1.00 41.82 293 LYS A CA 1
ATOM 2197 C C . LYS A 1 293 ? 38.717 -25.223 -37.649 1.00 45.38 293 LYS A C 1
ATOM 2198 O O . LYS A 1 293 ? 39.388 -26.235 -37.423 1.00 43.58 293 LYS A O 1
ATOM 2204 N N . ASP A 1 294 ? 38.793 -24.549 -38.801 1.00 42.38 294 ASP A N 1
ATOM 2205 C CA . ASP A 1 294 ? 39.701 -24.963 -39.874 1.00 43.00 294 ASP A CA 1
ATOM 2206 C C . ASP A 1 294 ? 39.714 -26.464 -40.124 1.00 45.52 294 ASP A C 1
ATOM 2207 O O . ASP A 1 294 ? 40.736 -27.060 -40.438 1.00 44.91 294 ASP A O 1
ATOM 2212 N N . ASP A 1 295 ? 38.534 -27.038 -39.993 1.00 46.66 295 ASP A N 1
ATOM 2213 C CA . ASP A 1 295 ? 38.251 -28.452 -40.083 1.00 42.29 295 ASP A CA 1
ATOM 2214 C C . ASP A 1 295 ? 38.528 -29.072 -41.452 1.00 38.20 295 ASP A C 1
ATOM 2215 O O . ASP A 1 295 ? 38.761 -30.277 -41.558 1.00 34.36 295 ASP A O 1
ATOM 2220 N N . ASP A 1 296 ? 38.448 -28.250 -42.494 1.00 35.87 296 ASP A N 1
ATOM 2221 C CA . ASP A 1 296 ? 38.362 -28.741 -43.873 1.00 37.05 296 ASP A CA 1
ATOM 2222 C C . ASP A 1 296 ? 37.053 -29.486 -44.191 1.00 35.78 296 ASP A C 1
ATOM 2223 O O . ASP A 1 296 ? 36.894 -30.065 -45.280 1.00 33.79 296 ASP A O 1
ATOM 2228 N N . LYS A 1 297 ? 36.111 -29.460 -43.254 1.00 33.27 297 LYS A N 1
ATOM 2229 C CA . LYS A 1 297 ? 34.824 -30.105 -43.487 1.00 31.94 297 LYS A CA 1
ATOM 2230 C C . LYS A 1 297 ? 33.724 -29.099 -43.766 1.00 27.09 297 LYS A C 1
ATOM 2231 O O . LYS A 1 297 ? 32.547 -29.446 -43.700 1.00 25.79 297 LYS A O 1
ATOM 2237 N N . ALA A 1 298 ? 34.093 -27.853 -44.056 1.00 23.92 298 ALA A N 1
ATOM 2238 C CA . ALA A 1 298 ? 33.079 -26.851 -44.388 1.00 24.85 298 ALA A CA 1
ATOM 2239 C C . ALA A 1 298 ? 33.610 -25.819 -45.374 1.00 25.34 298 ALA A C 1
ATOM 2240 O O . ALA A 1 298 ? 34.673 -25.239 -45.174 1.00 24.48 298 ALA A O 1
ATOM 2242 N N . TRP A 1 299 ? 32.873 -25.614 -46.459 1.00 23.46 299 TRP A N 1
ATOM 2243 C CA . TRP A 1 299 ? 33.361 -24.770 -47.538 1.00 25.54 299 TRP A CA 1
ATOM 2244 C C . TRP A 1 299 ? 32.219 -23.925 -48.056 1.00 24.95 299 TRP A C 1
ATOM 2245 O O . TRP A 1 299 ? 31.061 -24.277 -47.892 1.00 23.00 299 TRP A O 1
ATOM 2256 N N . TYR A 1 300 ? 32.554 -22.786 -48.640 1.00 24.35 300 TYR A N 1
ATOM 2257 C CA . TYR A 1 300 ? 31.554 -21.944 -49.259 1.00 25.70 300 TYR A CA 1
ATOM 2258 C C . TYR A 1 300 ? 32.173 -21.282 -50.474 1.00 26.04 300 TYR A C 1
ATOM 2259 O O . TYR A 1 300 ? 33.384 -21.035 -50.518 1.00 25.88 300 TYR A O 1
ATOM 2268 N N . GLY A 1 301 ? 31.337 -21.018 -51.467 1.00 25.19 301 GLY A N 1
ATOM 2269 C CA . GLY A 1 301 ? 31.821 -20.643 -52.778 1.00 25.41 301 GLY A CA 1
ATOM 2270 C C . GLY A 1 301 ? 31.334 -21.675 -53.768 1.00 25.58 301 GLY A C 1
ATOM 2271 O O . GLY A 1 301 ? 31.283 -22.854 -53.458 1.00 25.67 301 GLY A O 1
ATOM 2272 N N . GLU A 1 302 ? 30.950 -21.219 -54.955 1.00 29.53 302 GLU A N 1
ATOM 2273 C CA . GLU A 1 302 ? 30.542 -22.116 -56.032 1.00 28.75 302 GLU A CA 1
ATOM 2274 C C . GLU A 1 302 ? 31.648 -23.101 -56.355 1.00 29.56 302 GLU A C 1
ATOM 2275 O O . GLU A 1 302 ? 31.395 -24.301 -56.510 1.00 31.37 302 GLU A O 1
ATOM 2281 N N . LYS A 1 303 ? 32.873 -22.596 -56.466 1.00 26.87 303 LYS A N 1
ATOM 2282 C CA . LYS A 1 303 ? 33.978 -23.430 -56.912 1.00 33.35 303 LYS A CA 1
ATOM 2283 C C . LYS A 1 303 ? 34.256 -24.551 -55.933 1.00 30.56 303 LYS A C 1
ATOM 2284 O O . LYS A 1 303 ? 34.309 -25.718 -56.312 1.00 29.96 303 LYS A O 1
ATOM 2290 N N . GLU A 1 304 ? 34.439 -24.184 -54.672 1.00 31.72 304 GLU A N 1
ATOM 2291 C CA . GLU A 1 304 ? 34.674 -25.167 -53.615 1.00 33.87 304 GLU A CA 1
ATOM 2292 C C . GLU A 1 304 ? 33.568 -26.219 -53.547 1.00 29.30 304 GLU A C 1
ATOM 2293 O O . GLU A 1 304 ? 33.861 -27.402 -53.441 1.00 29.43 304 GLU A O 1
ATOM 2299 N N . VAL A 1 305 ? 32.308 -25.790 -53.622 1.00 25.78 305 VAL A N 1
ATOM 2300 C CA . VAL A 1 305 ? 31.197 -26.714 -53.438 1.00 27.15 305 VAL A CA 1
ATOM 2301 C C . VAL A 1 305 ? 31.021 -27.637 -54.644 1.00 31.08 305 VAL A C 1
ATOM 2302 O O . VAL A 1 305 ? 30.810 -28.842 -54.498 1.00 28.14 305 VAL A O 1
ATOM 2306 N N . VAL A 1 306 ? 31.116 -27.052 -55.835 1.00 31.10 306 VAL A N 1
ATOM 2307 C CA . VAL A 1 306 ? 31.157 -27.799 -57.081 1.00 29.40 306 VAL A CA 1
ATOM 2308 C C . VAL A 1 306 ? 32.234 -28.896 -57.075 1.00 30.01 306 VAL A C 1
ATOM 2309 O O . VAL A 1 306 ? 31.969 -30.036 -57.472 1.00 29.84 306 VAL A O 1
ATOM 2313 N N . LYS A 1 307 ? 33.445 -28.539 -56.644 1.00 30.16 307 LYS A N 1
ATOM 2314 C CA . LYS A 1 307 ? 34.525 -29.501 -56.448 1.00 30.37 307 LYS A CA 1
ATOM 2315 C C . LYS A 1 307 ? 34.105 -30.579 -55.470 1.00 30.57 307 LYS A C 1
ATOM 2316 O O . LYS A 1 307 ? 34.123 -31.761 -55.783 1.00 32.59 307 LYS A O 1
ATOM 2322 N N . ALA A 1 308 ? 33.748 -30.161 -54.266 1.00 28.33 308 ALA A N 1
ATOM 2323 C CA . ALA A 1 308 ? 33.359 -31.096 -53.221 1.00 27.91 308 ALA A CA 1
ATOM 2324 C C . ALA A 1 308 ? 32.364 -32.122 -53.747 1.00 26.27 308 ALA A C 1
ATOM 2325 O O . ALA A 1 308 ? 32.535 -33.313 -53.565 1.00 28.12 308 ALA A O 1
ATOM 2327 N N . ALA A 1 309 ? 31.312 -31.650 -54.394 1.00 27.16 309 ALA A N 1
ATOM 2328 C CA . ALA A 1 309 ? 30.293 -32.541 -54.911 1.00 26.92 309 ALA A CA 1
ATOM 2329 C C . ALA A 1 309 ? 30.929 -33.605 -55.803 1.00 29.20 309 ALA A C 1
ATOM 2330 O O . ALA A 1 309 ? 30.522 -34.760 -55.782 1.00 28.87 309 ALA A O 1
ATOM 2332 N N . GLU A 1 310 ? 31.943 -33.209 -56.566 1.00 28.87 310 GLU A N 1
ATOM 2333 C CA . GLU A 1 310 ? 32.616 -34.104 -57.496 1.00 29.92 310 GLU A CA 1
ATOM 2334 C C . GLU A 1 310 ? 33.146 -35.375 -56.846 1.00 32.04 310 GLU A C 1
ATOM 2335 O O . GLU A 1 310 ? 33.200 -36.435 -57.496 1.00 30.00 310 GLU A O 1
ATOM 2341 N N . TYR A 1 311 ? 33.563 -35.245 -55.583 1.00 29.94 311 TYR A N 1
ATOM 2342 C CA . TYR A 1 311 ? 34.068 -36.364 -54.786 1.00 30.32 311 TYR A CA 1
ATOM 2343 C C . TYR A 1 311 ? 32.963 -37.132 -54.052 1.00 31.37 311 TYR A C 1
ATOM 2344 O O . TYR A 1 311 ? 33.233 -38.118 -53.365 1.00 31.00 311 TYR A O 1
ATOM 2353 N N . GLY A 1 312 ? 31.723 -36.678 -54.196 1.00 31.12 312 GLY A N 1
ATOM 2354 C CA . GLY A 1 312 ? 30.609 -37.265 -53.474 1.00 32.04 312 GLY A CA 1
ATOM 2355 C C . GLY A 1 312 ? 30.742 -37.067 -51.974 1.00 33.30 312 GLY A C 1
ATOM 2356 O O . GLY A 1 312 ? 30.185 -37.850 -51.200 1.00 33.80 312 GLY A O 1
ATOM 2357 N N . ALA A 1 313 ? 31.467 -36.018 -51.569 1.00 30.46 313 ALA A N 1
ATOM 2358 C CA . ALA A 1 313 ? 31.804 -35.783 -50.156 1.00 30.20 313 ALA A CA 1
ATOM 2359 C C . ALA A 1 313 ? 30.809 -34.948 -49.327 1.00 30.17 313 ALA A C 1
ATOM 2360 O O . ALA A 1 313 ? 31.015 -34.780 -48.124 1.00 29.65 313 ALA A O 1
ATOM 2362 N N . ILE A 1 314 ? 29.760 -34.412 -49.951 1.00 28.30 314 ILE A N 1
ATOM 2363 C CA . ILE A 1 314 ? 28.881 -33.453 -49.273 1.00 28.75 314 ILE A CA 1
ATOM 2364 C C . ILE A 1 314 ? 27.804 -34.114 -48.420 1.00 28.82 314 ILE A C 1
ATOM 2365 O O . ILE A 1 314 ? 26.993 -34.872 -48.927 1.00 31.88 314 ILE A O 1
ATOM 2370 N N . SER A 1 315 ? 27.795 -33.836 -47.122 1.00 28.28 315 SER A N 1
ATOM 2371 C CA . SER A 1 315 ? 26.703 -34.321 -46.283 1.00 30.38 315 SER A CA 1
ATOM 2372 C C . SER A 1 315 ? 25.598 -33.284 -46.268 1.00 31.01 315 SER A C 1
ATOM 2373 O O . SER A 1 315 ? 24.426 -33.624 -46.380 1.00 33.81 315 SER A O 1
ATOM 2376 N N . TYR A 1 316 ? 25.966 -32.012 -46.164 1.00 29.12 316 TYR A N 1
ATOM 2377 C CA . TYR A 1 316 ? 24.961 -30.959 -46.241 1.00 28.98 316 TYR A CA 1
ATOM 2378 C C . TYR A 1 316 ? 25.279 -29.947 -47.319 1.00 27.22 316 TYR A C 1
ATOM 2379 O O . TYR A 1 316 ? 26.355 -29.358 -47.344 1.00 27.23 316 TYR A O 1
ATOM 2388 N N . LEU A 1 317 ? 24.335 -29.775 -48.232 1.00 28.53 317 LEU A N 1
ATOM 2389 C CA . LEU A 1 317 ? 24.428 -28.744 -49.249 1.00 28.23 317 LEU A CA 1
ATOM 2390 C C . LEU A 1 317 ? 23.549 -27.593 -48.774 1.00 26.60 317 LEU A C 1
ATOM 2391 O O . LEU A 1 317 ? 22.377 -27.803 -48.452 1.00 25.31 317 LEU A O 1
ATOM 2396 N N . LEU A 1 318 ? 24.114 -26.389 -48.712 1.00 25.43 318 LEU A N 1
ATOM 2397 C CA . LEU A 1 318 ? 23.376 -25.213 -48.234 1.00 24.02 318 LEU A CA 1
ATOM 2398 C C . LEU A 1 318 ? 23.237 -24.165 -49.340 1.00 25.47 318 LEU A C 1
ATOM 2399 O O . LEU A 1 318 ? 24.229 -23.671 -49.885 1.00 23.54 318 LEU A O 1
ATOM 2404 N N . LEU A 1 319 ? 21.990 -23.832 -49.654 1.00 27.40 319 LEU A N 1
ATOM 2405 C CA . LEU A 1 319 ? 21.669 -22.848 -50.675 1.00 23.30 319 LEU A CA 1
ATOM 2406 C C . LEU A 1 319 ? 20.678 -21.814 -50.124 1.00 23.55 319 LEU A C 1
ATOM 2407 O O . LEU A 1 319 ? 19.808 -22.133 -49.313 1.00 23.58 319 LEU A O 1
ATOM 2412 N N . THR A 1 320 ? 20.806 -20.565 -50.547 1.00 22.49 320 THR A N 1
ATOM 2413 C CA . THR A 1 320 ? 19.729 -19.621 -50.299 1.00 24.74 320 THR A CA 1
ATOM 2414 C C . THR A 1 320 ? 18.704 -19.746 -51.418 1.00 24.37 320 THR A C 1
ATOM 2415 O O . THR A 1 320 ? 19.036 -20.142 -52.537 1.00 23.42 320 THR A O 1
ATOM 2419 N N . ASP A 1 321 ? 17.455 -19.427 -51.107 1.00 24.38 321 ASP A N 1
ATOM 2420 C CA . ASP A 1 321 ? 16.391 -19.445 -52.105 1.00 25.78 321 ASP A CA 1
ATOM 2421 C C . ASP A 1 321 ? 16.677 -18.385 -53.153 1.00 25.58 321 ASP A C 1
ATOM 2422 O O . ASP A 1 321 ? 16.238 -18.487 -54.269 1.00 25.18 321 ASP A O 1
ATOM 2427 N N . LYS A 1 322 ? 17.439 -17.366 -52.775 1.00 29.58 322 LYS A N 1
ATOM 2428 C CA . LYS A 1 322 ? 17.768 -16.282 -53.682 1.00 26.27 322 LYS A CA 1
ATOM 2429 C C . LYS A 1 322 ? 18.648 -16.769 -54.825 1.00 29.15 322 LYS A C 1
ATOM 2430 O O . LYS A 1 322 ? 18.546 -16.301 -55.963 1.00 34.35 322 LYS A O 1
ATOM 2436 N N . VAL A 1 323 ? 19.519 -17.713 -54.519 1.00 27.07 323 VAL A N 1
ATOM 2437 C CA . VAL A 1 323 ? 20.541 -18.140 -55.454 1.00 27.65 323 VAL A CA 1
ATOM 2438 C C . VAL A 1 323 ? 19.973 -19.133 -56.486 1.00 28.13 323 VAL A C 1
ATOM 2439 O O . VAL A 1 323 ? 20.505 -19.270 -57.590 1.00 29.71 323 VAL A O 1
ATOM 2443 N N . LEU A 1 324 ? 18.871 -19.785 -56.120 1.00 26.20 324 LEU A N 1
ATOM 2444 C CA . LEU A 1 324 ? 18.182 -20.746 -56.974 1.00 28.03 324 LEU A CA 1
ATOM 2445 C C . LEU A 1 324 ? 17.225 -20.137 -58.014 1.00 29.50 324 LEU A C 1
ATOM 2446 O O . LEU A 1 324 ? 16.732 -20.859 -58.875 1.00 29.08 324 LEU A O 1
ATOM 2451 N N . HIS A 1 325 ? 16.939 -18.838 -57.929 1.00 28.82 325 HIS A N 1
ATOM 2452 C CA . HIS A 1 325 ? 16.123 -18.184 -58.966 1.00 31.31 325 HIS A CA 1
ATOM 2453 C C . HIS A 1 325 ? 16.757 -16.898 -59.484 1.00 32.95 325 HIS A C 1
ATOM 2454 O O . HIS A 1 325 ? 16.054 -15.985 -59.921 1.00 34.10 325 HIS A O 1
ATOM 2461 N N . SER A 1 326 ? 18.091 -16.862 -59.437 1.00 30.55 326 SER A N 1
ATOM 2462 C CA . SER A 1 326 ? 18.907 -15.788 -59.997 1.00 31.70 326 SER A CA 1
ATOM 2463 C C . SER A 1 326 ? 18.755 -15.603 -61.512 1.00 36.31 326 SER A C 1
ATOM 2464 O O . SER A 1 326 ? 18.132 -16.427 -62.193 1.00 33.35 326 SER A O 1
ATOM 2467 N N . ASP A 1 327 ? 19.379 -14.544 -62.032 1.00 35.39 327 ASP A N 1
ATOM 2468 C CA . ASP A 1 327 ? 19.413 -14.258 -63.475 1.00 39.28 327 ASP A CA 1
ATOM 2469 C C . ASP A 1 327 ? 20.231 -15.265 -64.258 1.00 40.27 327 ASP A C 1
ATOM 2470 O O . ASP A 1 327 ? 20.060 -15.417 -65.464 1.00 42.13 327 ASP A O 1
ATOM 2475 N N . ASN A 1 328 ? 21.118 -15.953 -63.551 1.00 40.60 328 ASN A N 1
ATOM 2476 C CA . ASN A 1 328 ? 22.068 -16.872 -64.149 1.00 35.06 328 ASN A CA 1
ATOM 2477 C C . ASN A 1 328 ? 21.481 -18.257 -64.302 1.00 34.53 328 ASN A C 1
ATOM 2478 O O . ASN A 1 328 ? 21.629 -19.086 -63.406 1.00 35.51 328 ASN A O 1
ATOM 2483 N N . ILE A 1 329 ? 20.811 -18.513 -65.421 1.00 35.58 329 ILE A N 1
ATOM 2484 C CA . ILE A 1 329 ? 20.097 -19.780 -65.606 1.00 34.17 329 ILE A CA 1
ATOM 2485 C C . ILE A 1 329 ? 21.043 -20.982 -65.586 1.00 35.75 329 ILE A C 1
ATOM 2486 O O . ILE A 1 329 ? 20.705 -22.044 -65.055 1.00 37.17 329 ILE A O 1
ATOM 2491 N N . ALA A 1 330 ? 22.233 -20.806 -66.145 1.00 33.99 330 ALA A N 1
ATOM 2492 C CA . ALA A 1 330 ? 23.265 -21.835 -66.098 1.00 33.25 330 ALA A CA 1
ATOM 2493 C C . ALA A 1 330 ? 23.606 -22.209 -64.647 1.00 33.50 330 ALA A C 1
ATOM 2494 O O . ALA A 1 330 ? 23.538 -23.367 -64.232 1.00 31.85 330 ALA A O 1
ATOM 2496 N N . GLN A 1 331 ? 23.982 -21.196 -63.882 1.00 35.36 331 GLN A N 1
ATOM 2497 C CA . GLN A 1 331 ? 24.251 -21.357 -62.467 1.00 33.46 331 GLN A CA 1
ATOM 2498 C C . GLN A 1 331 ? 23.089 -21.959 -61.692 1.00 32.65 331 GLN A C 1
ATOM 2499 O O . GLN A 1 331 ? 23.288 -22.825 -60.840 1.00 34.17 331 GLN A O 1
ATOM 2505 N N . ARG A 1 332 ? 21.871 -21.518 -61.958 1.00 31.02 332 ARG A N 1
ATOM 2506 C CA . ARG A 1 332 ? 20.784 -22.013 -61.132 1.00 32.58 332 ARG A CA 1
A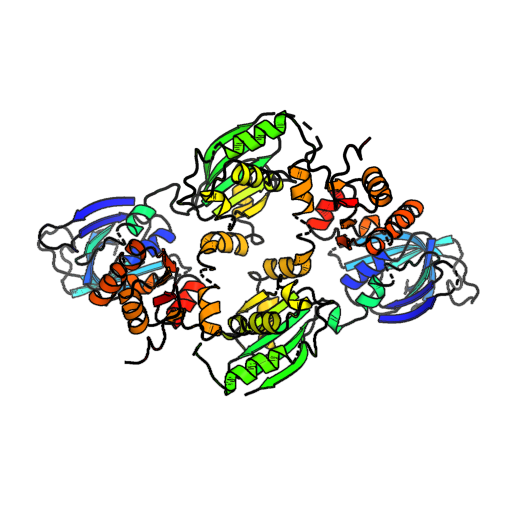TOM 2507 C C . ARG A 1 332 ? 20.483 -23.487 -61.455 1.00 35.38 332 ARG A C 1
ATOM 2508 O O . ARG A 1 332 ? 20.009 -24.234 -60.586 1.00 34.92 332 ARG A O 1
ATOM 2516 N N . GLU A 1 333 ? 20.755 -23.911 -62.693 1.00 33.99 333 GLU A N 1
ATOM 2517 C CA . GLU A 1 333 ? 20.537 -25.317 -63.064 1.00 35.35 333 GLU A CA 1
ATOM 2518 C C . GLU A 1 333 ? 21.673 -26.194 -62.529 1.00 37.13 333 GLU A C 1
ATOM 2519 O O . GLU A 1 333 ? 21.432 -27.294 -61.991 1.00 33.91 333 GLU A O 1
ATOM 2525 N N . GLU A 1 334 ? 22.905 -25.691 -62.659 1.00 32.27 334 GLU A N 1
ATOM 2526 C CA . GLU A 1 334 ? 24.038 -26.296 -61.974 1.00 32.61 334 GLU A CA 1
ATOM 2527 C C . GLU A 1 334 ? 23.682 -26.530 -60.495 1.00 35.24 334 GLU A C 1
ATOM 2528 O O . GLU A 1 334 ? 23.795 -27.654 -59.984 1.00 35.14 334 GLU A O 1
ATOM 2534 N N . TYR A 1 335 ? 23.222 -25.478 -59.821 1.00 31.10 335 TYR A N 1
ATOM 2535 C CA . TYR A 1 335 ? 22.886 -25.593 -58.416 1.00 31.81 335 TYR A CA 1
ATOM 2536 C C . TYR A 1 335 ? 21.774 -26.624 -58.209 1.00 32.79 335 TYR A C 1
ATOM 2537 O O . TYR A 1 335 ? 21.797 -27.416 -57.269 1.00 31.40 335 TYR A O 1
ATOM 2546 N N . LEU A 1 336 ? 20.805 -26.641 -59.107 1.00 34.78 336 LEU A N 1
ATOM 2547 C CA . LEU A 1 336 ? 19.695 -27.573 -58.952 1.00 37.10 336 LEU A CA 1
ATOM 2548 C C . LEU A 1 336 ? 20.104 -29.051 -59.103 1.00 38.09 336 LEU A C 1
ATOM 2549 O O . LEU A 1 336 ? 19.636 -29.923 -58.337 1.00 36.89 336 LEU A O 1
ATOM 2554 N N . LYS A 1 337 ? 20.971 -29.318 -60.084 1.00 35.28 337 LYS A N 1
ATOM 2555 C CA . LYS A 1 337 ? 21.536 -30.649 -60.271 1.00 37.71 337 LYS A CA 1
ATOM 2556 C C . LYS A 1 337 ? 22.379 -31.005 -59.059 1.00 37.65 337 LYS A C 1
ATOM 2557 O O . LYS A 1 337 ? 22.237 -32.085 -58.471 1.00 36.91 337 LYS A O 1
ATOM 2563 N N . LEU A 1 338 ? 23.259 -30.079 -58.702 1.00 34.02 338 LEU A N 1
ATOM 2564 C CA . LEU A 1 338 ? 24.044 -30.172 -57.482 1.00 34.01 338 LEU A CA 1
ATOM 2565 C C . LEU A 1 338 ? 23.203 -30.703 -56.311 1.00 34.84 338 LEU A C 1
ATOM 2566 O O . LEU A 1 338 ? 23.680 -31.527 -55.544 1.00 36.10 338 LEU A O 1
ATOM 2579 N N . ASP A 1 340 ? 20.373 -32.613 -56.608 1.00 39.82 340 ASP A N 1
ATOM 2580 C CA . ASP A 1 340 ? 20.129 -34.007 -57.005 1.00 42.11 340 ASP A CA 1
ATOM 2581 C C . ASP A 1 340 ? 21.389 -34.818 -56.757 1.00 39.47 340 ASP A C 1
ATOM 2582 O O . ASP A 1 340 ? 21.361 -35.845 -56.089 1.00 38.68 340 ASP A O 1
ATOM 2587 N N . SER A 1 341 ? 22.499 -34.337 -57.302 1.00 36.59 341 SER A N 1
ATOM 2588 C CA . SER A 1 341 ? 23.774 -34.985 -57.081 1.00 35.64 341 SER A CA 1
ATOM 2589 C C . SER A 1 341 ? 24.006 -35.274 -55.599 1.00 40.16 341 SER A C 1
ATOM 2590 O O . SER A 1 341 ? 24.130 -36.426 -55.204 1.00 42.78 341 SER A O 1
ATOM 2593 N N . VAL A 1 342 ? 24.045 -34.240 -54.769 1.00 37.48 342 VAL A N 1
ATOM 2594 C CA . VAL A 1 342 ? 24.389 -34.452 -53.376 1.00 35.56 342 VAL A CA 1
ATOM 2595 C C . VAL A 1 342 ? 23.476 -35.464 -52.694 1.00 40.65 342 VAL A C 1
ATOM 2596 O O . VAL A 1 342 ? 23.944 -36.318 -51.933 1.00 42.06 342 VAL A O 1
ATOM 2600 N N . GLU A 1 343 ? 22.176 -35.376 -52.960 1.00 42.64 343 GLU A N 1
ATOM 2601 C CA . GLU A 1 343 ? 21.217 -36.291 -52.329 1.00 42.15 343 GLU A CA 1
ATOM 2602 C C . GLU A 1 343 ? 21.327 -37.734 -52.830 1.00 43.18 343 GLU A C 1
ATOM 2603 O O . GLU A 1 343 ? 21.426 -38.674 -52.039 1.00 42.15 343 GLU A O 1
ATOM 2609 N N . SER A 1 344 ? 21.329 -37.902 -54.147 1.00 43.40 344 SER A N 1
ATOM 2610 C CA . SER A 1 344 ? 21.598 -39.205 -54.734 1.00 43.82 344 SER A CA 1
ATOM 2611 C C . SER A 1 344 ? 22.892 -39.802 -54.167 1.00 48.79 344 SER A C 1
ATOM 2612 O O . SER A 1 344 ? 23.015 -41.022 -54.067 1.00 53.77 344 SER A O 1
ATOM 2615 N N . ASN A 1 345 ? 23.857 -38.966 -53.792 1.00 43.02 345 ASN A N 1
ATOM 2616 C CA . ASN A 1 345 ? 25.057 -39.500 -53.157 1.00 40.99 345 ASN A CA 1
ATOM 2617 C C . ASN A 1 345 ? 24.973 -39.653 -51.649 1.00 41.06 345 ASN A C 1
ATOM 2618 O O . ASN A 1 345 ? 25.981 -39.877 -50.995 1.00 45.28 345 ASN A O 1
ATOM 2623 N N . GLY A 1 346 ? 23.772 -39.553 -51.095 1.00 42.15 346 GLY A N 1
ATOM 2624 C CA . GLY A 1 346 ? 23.582 -39.838 -49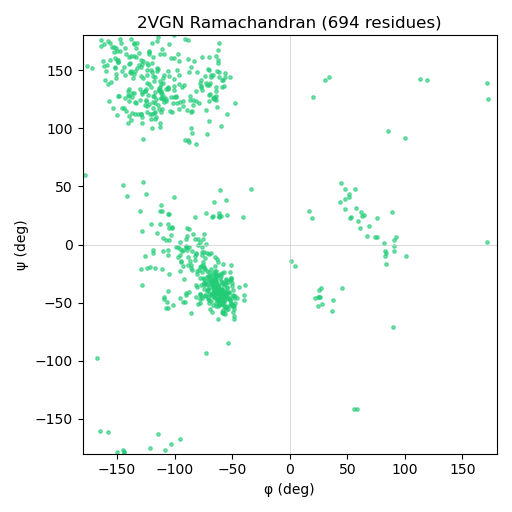.680 1.00 43.93 346 GLY A CA 1
ATOM 2625 C C . GLY A 1 346 ? 23.683 -38.643 -48.749 1.00 39.61 346 GLY A C 1
ATOM 2626 O O . GLY A 1 346 ? 23.649 -38.785 -47.531 1.00 36.54 346 GLY A O 1
ATOM 2627 N N . GLY A 1 347 ? 23.799 -37.458 -49.330 1.00 40.61 347 GLY A N 1
ATOM 2628 C CA . GLY A 1 347 ? 23.765 -36.233 -48.556 1.00 39.38 347 GLY A CA 1
ATOM 2629 C C . GLY A 1 347 ? 22.364 -35.672 -48.426 1.00 41.32 347 GLY A C 1
ATOM 2630 O O . GLY A 1 347 ? 21.399 -36.216 -48.987 1.00 42.37 347 GLY A O 1
ATOM 2631 N N . LYS A 1 348 ? 22.251 -34.586 -47.669 1.00 37.12 348 LYS A N 1
ATOM 2632 C CA . LYS A 1 348 ? 21.019 -33.815 -47.624 1.00 37.22 348 LYS A CA 1
ATOM 2633 C C . LYS A 1 348 ? 21.273 -32.432 -48.212 1.00 31.74 348 LYS A C 1
ATOM 2634 O O . LYS A 1 348 ? 22.385 -31.930 -48.161 1.00 29.63 348 LYS A O 1
ATOM 2640 N N . ALA A 1 349 ? 20.248 -31.822 -48.786 1.00 31.09 349 ALA A N 1
ATOM 2641 C CA . ALA A 1 349 ? 20.379 -30.456 -49.270 1.00 32.95 349 ALA A CA 1
ATOM 2642 C C . ALA A 1 349 ? 19.256 -29.617 -48.700 1.00 32.55 349 ALA A C 1
ATOM 2643 O O . ALA A 1 349 ? 18.102 -30.029 -48.756 1.00 36.66 349 ALA A O 1
ATOM 2645 N N . LEU A 1 350 ? 19.574 -28.453 -48.142 1.00 28.18 350 LEU A N 1
ATOM 2646 C CA . LEU A 1 350 ? 18.499 -27.542 -47.761 1.00 31.51 350 LEU A CA 1
ATOM 2647 C C . LEU A 1 350 ? 18.604 -26.086 -48.198 1.00 29.66 350 LEU A C 1
ATOM 2648 O O . LEU A 1 350 ? 19.687 -25.541 -48.457 1.00 28.71 350 LEU A O 1
ATOM 2653 N N . VAL A 1 351 ? 17.431 -25.477 -48.307 1.00 28.59 351 VAL A N 1
ATOM 2654 C CA . VAL A 1 351 ? 17.319 -24.138 -48.837 1.00 27.77 351 VAL A CA 1
ATOM 2655 C C . VAL A 1 351 ? 17.005 -23.185 -47.692 1.00 27.74 351 VAL A C 1
ATOM 2656 O O . VAL A 1 351 ? 16.059 -23.398 -46.934 1.00 28.04 351 VAL A O 1
ATOM 2660 N N . LEU A 1 352 ? 17.823 -22.151 -47.548 1.00 26.57 352 LEU A N 1
ATOM 2661 C CA . LEU A 1 352 ? 17.673 -21.236 -46.427 1.00 26.35 352 LEU A CA 1
ATOM 2662 C C . LEU A 1 352 ? 16.918 -19.968 -46.819 1.00 29.80 352 LEU A C 1
ATOM 2663 O O . LEU A 1 352 ? 17.256 -19.278 -47.792 1.00 28.14 352 LEU A O 1
ATOM 2668 N N . SER A 1 353 ? 15.879 -19.676 -46.047 1.00 32.70 353 SER A N 1
ATOM 2669 C CA . SER A 1 353 ? 15.019 -18.534 -46.317 1.00 33.95 353 SER A CA 1
ATOM 2670 C C . SER A 1 353 ? 15.833 -17.264 -46.206 1.00 33.57 353 SER A C 1
ATOM 2671 O O . SER A 1 353 ? 16.377 -16.972 -45.145 1.00 34.18 353 SER A O 1
ATOM 2674 N N . THR A 1 354 ? 15.941 -16.514 -47.290 1.00 31.72 354 THR A N 1
ATOM 2675 C CA . THR A 1 354 ? 16.664 -15.248 -47.220 1.00 32.23 354 THR A CA 1
ATOM 2676 C C . THR A 1 354 ? 15.845 -14.144 -46.523 1.00 35.16 354 THR A C 1
ATOM 2677 O O . THR A 1 354 ? 16.323 -13.029 -46.347 1.00 34.91 354 THR A O 1
ATOM 2681 N N . LEU A 1 355 ? 14.611 -14.466 -46.140 1.00 36.29 355 LEU A N 1
ATOM 2682 C CA . LEU A 1 355 ? 13.762 -13.574 -45.356 1.00 34.36 355 LEU A CA 1
ATOM 2683 C C . LEU A 1 355 ? 14.176 -13.578 -43.882 1.00 39.59 355 LEU A C 1
ATOM 2684 O O . LEU A 1 355 ? 13.547 -12.924 -43.052 1.00 40.78 355 LEU A O 1
ATOM 2689 N N . HIS A 1 356 ? 15.221 -14.327 -43.550 1.00 37.30 356 HIS A N 1
ATOM 2690 C CA . HIS A 1 356 ? 15.599 -14.512 -42.160 1.00 35.41 356 HIS A CA 1
ATOM 2691 C C . HIS A 1 356 ? 17.104 -14.557 -42.000 1.00 33.75 356 HIS A C 1
ATOM 2692 O O . HIS A 1 356 ? 17.837 -14.649 -42.983 1.00 32.86 356 HIS A O 1
ATOM 2699 N N . SER A 1 357 ? 17.566 -14.489 -40.760 1.00 31.23 357 SER A N 1
ATOM 2700 C CA . SER A 1 357 ? 18.990 -14.297 -40.524 1.00 33.03 357 SER A CA 1
ATOM 2701 C C . SER A 1 357 ? 19.913 -15.415 -41.048 1.00 32.21 357 SER A C 1
ATOM 2702 O O . SER A 1 357 ? 21.005 -15.122 -41.522 1.00 32.44 357 SER A O 1
ATOM 2705 N N . LEU A 1 358 ? 19.491 -16.677 -40.971 1.00 31.36 358 LEU A N 1
ATOM 2706 C CA . LEU A 1 358 ? 20.318 -17.773 -41.495 1.00 32.24 358 LEU A CA 1
ATOM 2707 C C . LEU A 1 358 ? 20.558 -17.661 -43.014 1.00 31.31 358 LEU A C 1
ATOM 2708 O O . LEU A 1 358 ? 21.664 -17.912 -43.505 1.00 29.29 358 LEU A O 1
ATOM 2713 N N . GLY A 1 359 ? 19.519 -17.282 -43.748 1.00 28.37 359 GLY A N 1
ATOM 2714 C CA . GLY A 1 359 ? 19.639 -17.105 -45.174 1.00 28.82 359 GLY A CA 1
ATOM 2715 C C . GLY A 1 359 ? 20.455 -15.871 -45.469 1.00 30.23 359 GLY A C 1
ATOM 2716 O O . GLY A 1 359 ? 21.332 -15.890 -46.325 1.00 28.50 359 GLY A O 1
ATOM 2717 N N . GLU A 1 360 ? 20.161 -14.789 -44.754 1.00 33.94 360 GLU A N 1
ATOM 2718 C CA . GLU A 1 360 ? 20.963 -13.575 -44.854 1.00 33.76 360 GLU A CA 1
ATOM 2719 C C . GLU A 1 360 ? 22.429 -13.942 -44.626 1.00 32.14 360 GLU A C 1
ATOM 2720 O O . GLU A 1 360 ? 23.317 -13.542 -45.384 1.00 31.70 360 GLU A O 1
ATOM 2726 N N . GLU A 1 361 ? 22.683 -14.746 -43.603 1.00 29.48 361 GLU A N 1
ATOM 2727 C CA . GLU A 1 361 ? 24.049 -15.118 -43.323 1.00 31.63 361 GLU A CA 1
ATOM 2728 C C . GLU A 1 361 ? 24.698 -15.881 -44.467 1.00 30.86 361 GLU A C 1
ATOM 2729 O O . GLU A 1 361 ? 25.791 -15.532 -44.896 1.00 30.63 361 GLU A O 1
ATOM 2735 N N . LEU A 1 362 ? 24.029 -16.918 -44.965 1.00 29.71 362 LEU A N 1
ATOM 2736 C CA . LEU A 1 362 ? 24.591 -17.691 -46.063 1.00 26.87 362 LEU A CA 1
ATOM 2737 C C . LEU A 1 362 ? 24.860 -16.788 -47.271 1.00 29.87 362 LEU A C 1
ATOM 2738 O O . LEU A 1 362 ? 25.906 -16.901 -47.914 1.00 28.89 362 LEU A O 1
ATOM 2743 N N . ASP A 1 363 ? 23.925 -15.886 -47.562 1.00 29.95 363 ASP A N 1
ATOM 2744 C CA . ASP A 1 363 ? 24.103 -14.913 -48.630 1.00 28.00 363 ASP A CA 1
ATOM 2745 C C . ASP A 1 363 ? 25.415 -14.178 -48.544 1.00 30.31 363 ASP A C 1
ATOM 2746 O O . ASP A 1 363 ? 25.996 -13.816 -49.558 1.00 35.00 363 ASP A O 1
ATOM 2751 N N . GLN A 1 364 ? 25.901 -13.952 -47.340 1.00 31.82 364 GLN A N 1
ATOM 2752 C CA . GLN A 1 364 ? 27.139 -13.205 -47.209 1.00 35.09 364 GLN A CA 1
ATOM 2753 C C . GLN A 1 364 ? 28.300 -14.083 -47.592 1.00 33.21 364 GLN A C 1
ATOM 2754 O O . GLN A 1 364 ? 29.407 -13.607 -47.804 1.00 37.28 364 GLN A O 1
ATOM 2760 N N . LEU A 1 365 ? 28.032 -15.381 -47.662 1.00 31.81 365 LEU A N 1
ATOM 2761 C CA . LEU A 1 365 ? 29.037 -16.360 -48.033 1.00 29.64 365 LEU A CA 1
ATOM 2762 C C . LEU A 1 365 ? 28.701 -16.956 -49.403 1.00 29.97 365 LEU A C 1
ATOM 2763 O O . LEU A 1 365 ? 28.962 -18.136 -49.648 1.00 29.08 365 LEU A O 1
ATOM 2768 N N . THR A 1 366 ? 28.114 -16.122 -50.269 1.00 29.67 366 THR A N 1
ATOM 2769 C CA . THR A 1 366 ? 27.839 -16.403 -51.700 1.00 29.04 366 THR A CA 1
ATOM 2770 C C . THR A 1 366 ? 26.558 -17.200 -51.995 1.00 27.88 366 THR A C 1
ATOM 2771 O O . THR A 1 366 ? 26.191 -17.398 -53.164 1.00 25.70 366 THR A O 1
ATOM 2775 N N . GLY A 1 367 ? 25.885 -17.648 -50.942 1.00 24.63 367 GLY A N 1
ATOM 2776 C CA . GLY A 1 367 ? 24.599 -18.299 -51.092 1.00 24.28 367 GLY A CA 1
ATOM 2777 C C . GLY A 1 367 ? 24.713 -19.794 -51.251 1.00 22.25 367 GLY A C 1
ATOM 2778 O O . GLY A 1 367 ? 23.700 -20.504 -51.281 1.00 23.70 367 GLY A O 1
ATOM 2779 N N . ILE A 1 368 ? 25.949 -20.273 -51.353 1.00 22.38 368 ILE A N 1
ATOM 2780 C CA . ILE A 1 368 ? 26.209 -21.709 -51.497 1.00 24.26 368 ILE A CA 1
ATOM 2781 C C . ILE A 1 368 ? 27.351 -22.161 -50.592 1.00 22.84 368 ILE A C 1
ATOM 2782 O O . ILE A 1 368 ? 28.422 -21.543 -50.553 1.00 23.05 368 ILE A O 1
ATOM 2787 N N . ALA A 1 369 ? 27.103 -23.233 -49.851 1.00 22.36 369 ALA A N 1
ATOM 2788 C CA . ALA A 1 369 ? 28.069 -23.735 -48.887 1.00 22.92 369 ALA A CA 1
ATOM 2789 C C . ALA A 1 369 ? 27.824 -25.220 -48.675 1.00 23.70 369 ALA A C 1
ATOM 2790 O O . ALA A 1 369 ? 26.817 -25.744 -49.131 1.00 26.21 369 ALA A O 1
ATOM 2792 N N . CYS A 1 370 ? 28.734 -25.901 -47.987 1.00 22.91 370 CYS A N 1
ATOM 2793 C CA . CYS A 1 370 ? 28.564 -27.324 -47.699 1.00 23.42 370 CYS A CA 1
ATOM 2794 C C . CYS A 1 370 ? 29.260 -27.773 -46.418 1.00 24.20 370 CYS A C 1
ATOM 2795 O O . CYS A 1 370 ? 30.267 -27.195 -46.000 1.00 22.47 370 CYS A O 1
ATOM 2798 N N . ILE A 1 371 ? 28.703 -28.811 -45.802 1.00 24.24 371 ILE A N 1
ATOM 2799 C CA . ILE A 1 371 ? 29.405 -29.563 -44.780 1.00 26.08 371 ILE A CA 1
ATOM 2800 C C . ILE A 1 371 ? 29.810 -30.876 -45.428 1.00 25.84 371 ILE A C 1
ATOM 2801 O O . ILE A 1 371 ? 28.998 -31.494 -46.110 1.00 27.67 371 ILE A O 1
ATOM 2806 N N . LEU A 1 372 ? 31.058 -31.286 -45.236 1.00 22.98 372 LEU A N 1
ATOM 2807 C CA . LEU A 1 372 ? 31.566 -32.487 -45.873 1.00 26.31 372 LEU A CA 1
ATOM 2808 C C . LEU A 1 372 ? 31.471 -33.675 -44.928 1.00 29.32 372 LEU A C 1
ATOM 2809 O O . LEU A 1 372 ? 31.400 -33.493 -43.722 1.00 31.92 372 LEU A O 1
ATOM 2814 N N . LYS A 1 373 ? 31.454 -34.892 -45.474 1.00 30.75 373 LYS A N 1
ATOM 2815 C CA . LYS A 1 373 ? 31.349 -36.108 -44.667 1.00 29.40 373 LYS A CA 1
ATOM 2816 C C . LYS A 1 373 ? 32.676 -36.398 -44.012 1.00 31.51 373 LYS A C 1
ATOM 2817 O O . LYS A 1 373 ? 32.771 -37.075 -42.989 1.00 33.47 373 LYS A O 1
ATOM 2823 N N . TYR A 1 374 ? 33.715 -35.875 -44.627 1.00 33.15 374 TYR A N 1
ATOM 2824 C CA . TYR A 1 374 ? 35.062 -36.138 -44.177 1.00 34.65 374 TYR A CA 1
ATOM 2825 C C . TYR A 1 374 ? 35.902 -35.019 -44.741 1.00 32.97 374 TYR A C 1
ATOM 2826 O O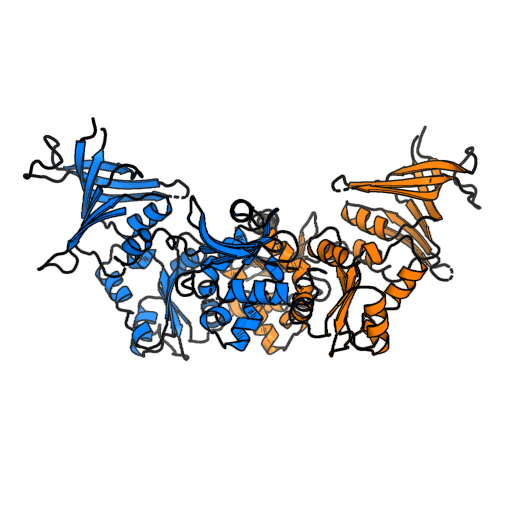 . TYR A 1 374 ? 35.572 -34.468 -45.785 1.00 32.07 374 TYR A O 1
ATOM 2835 N N . PRO A 1 375 ? 36.966 -34.653 -44.031 1.00 32.72 375 PRO A N 1
ATOM 2836 C CA . PRO A 1 375 ? 37.833 -33.566 -44.474 1.00 34.75 375 PRO A CA 1
ATOM 2837 C C . PRO A 1 375 ? 38.298 -33.762 -45.910 1.00 34.89 375 PRO A C 1
ATOM 2838 O O . PRO A 1 375 ? 38.526 -34.902 -46.337 1.00 33.84 375 PRO A O 1
ATOM 2842 N N . LEU A 1 376 ? 38.403 -32.640 -46.623 1.00 33.84 376 LEU A N 1
ATOM 2843 C CA . LEU A 1 376 ? 38.917 -32.545 -47.980 1.00 34.30 376 LEU A CA 1
ATOM 2844 C C . LEU A 1 376 ? 39.699 -31.246 -48.025 1.00 37.23 376 LEU A C 1
ATOM 2845 O O . LEU A 1 376 ? 39.123 -30.179 -47.874 1.00 39.50 376 LEU A O 1
ATOM 2850 N N . PRO A 1 377 ? 41.019 -31.318 -48.215 1.00 42.12 377 PRO A N 1
ATOM 2851 C CA . PRO A 1 377 ? 41.807 -30.074 -48.143 1.00 44.93 377 PRO A CA 1
ATOM 2852 C C . PRO A 1 377 ? 41.949 -29.303 -49.474 1.00 45.55 377 PRO A C 1
ATOM 2853 O O . PRO A 1 377 ? 41.744 -29.857 -50.552 1.00 43.96 377 PRO A O 1
ATOM 2857 N N . ASP A 1 378 ? 42.276 -28.017 -49.377 1.00 46.35 378 ASP A N 1
ATOM 2858 C CA . ASP A 1 378 ? 42.655 -27.210 -50.538 1.00 50.91 378 ASP A CA 1
ATOM 2859 C C . ASP A 1 378 ? 41.614 -27.146 -51.635 1.00 52.03 378 ASP A C 1
ATOM 2860 O O . ASP A 1 378 ? 41.959 -27.038 -52.815 1.00 52.26 378 ASP A O 1
ATOM 2865 N N . LEU A 1 379 ? 40.344 -27.219 -51.259 1.00 49.69 379 LEU A N 1
ATOM 2866 C CA . LEU A 1 379 ? 39.272 -27.105 -52.240 1.00 47.82 379 LEU A CA 1
ATOM 2867 C C . LEU A 1 379 ? 39.235 -25.725 -52.887 1.00 49.05 379 LEU A C 1
ATOM 2868 O O . LEU A 1 379 ? 38.627 -25.540 -53.940 1.00 49.81 379 LEU A O 1
ATOM 2873 N N . ASP A 1 380 ? 39.867 -24.755 -52.243 1.00 50.52 380 ASP A N 1
ATOM 2874 C CA . ASP A 1 380 ? 39.896 -23.405 -52.776 1.00 56.72 380 ASP A CA 1
ATOM 2875 C C . ASP A 1 380 ? 41.139 -23.198 -53.661 1.00 63.64 380 ASP A C 1
ATOM 2876 O O . ASP A 1 380 ? 41.115 -22.417 -54.620 1.00 66.07 380 ASP A O 1
ATOM 2881 N N . GLU A 1 381 ? 42.214 -23.918 -53.356 1.00 61.93 381 GLU A N 1
ATOM 2882 C CA . GLU A 1 381 ? 43.399 -23.886 -54.205 1.00 69.17 381 GLU A CA 1
ATOM 2883 C C . GLU A 1 381 ? 43.133 -24.507 -55.574 1.00 71.53 381 GLU A C 1
ATOM 2884 O O . GLU A 1 381 ? 42.366 -25.461 -55.698 1.00 69.42 381 GLU A O 1
ATOM 2890 N N . ASP A 1 382 ? 43.780 -23.972 -56.602 1.00 75.28 382 ASP A N 1
ATOM 2891 C CA . ASP A 1 382 ? 43.613 -24.510 -57.947 1.00 81.80 382 ASP A CA 1
ATOM 2892 C C . ASP A 1 382 ? 44.560 -25.681 -58.222 1.00 79.62 382 ASP A C 1
ATOM 2893 O O . ASP A 1 382 ? 45.118 -25.810 -59.315 1.00 75.50 382 ASP A O 1
ATOM 2906 N N . LYS B 1 2 ? 22.367 -2.215 0.082 1.00 23.87 2 LYS B N 1
ATOM 2907 C CA . LYS B 1 2 ? 23.502 -1.827 0.885 1.00 21.64 2 LYS B CA 1
ATOM 2908 C C . LYS B 1 2 ? 23.262 -2.415 2.242 1.00 19.97 2 LYS B C 1
ATOM 2909 O O . LYS B 1 2 ? 22.234 -2.172 2.837 1.00 20.59 2 LYS B O 1
ATOM 2915 N N . VAL B 1 3 ? 24.176 -3.208 2.754 1.00 21.80 3 VAL B N 1
ATOM 2916 C CA . VAL B 1 3 ? 24.085 -3.534 4.169 1.00 21.32 3 VAL B CA 1
ATOM 2917 C C . VAL B 1 3 ? 25.120 -2.676 4.889 1.00 21.36 3 VAL B C 1
ATOM 2918 O O . VAL B 1 3 ? 26.324 -2.801 4.655 1.00 20.82 3 VAL B O 1
ATOM 2922 N N . ILE B 1 4 ? 24.658 -1.760 5.726 1.00 20.44 4 ILE B N 1
ATOM 2923 C CA . ILE B 1 4 ? 25.609 -0.893 6.380 1.00 20.08 4 ILE B CA 1
ATOM 2924 C C . ILE B 1 4 ? 26.184 -1.561 7.649 1.00 22.38 4 ILE B C 1
ATOM 2925 O O . ILE B 1 4 ? 27.284 -1.243 8.099 1.00 24.80 4 ILE B O 1
ATOM 2930 N N . SER B 1 5 ? 25.470 -2.526 8.203 1.00 21.32 5 SER B N 1
ATOM 2931 C CA . SER B 1 5 ? 26.097 -3.417 9.174 1.00 22.30 5 SER B CA 1
ATOM 2932 C C . SER B 1 5 ? 25.215 -4.572 9.572 1.00 19.52 5 SER B C 1
ATOM 2933 O O . SER B 1 5 ? 24.000 -4.477 9.539 1.00 19.32 5 SER B O 1
ATOM 2936 N N . LEU B 1 6 ? 25.857 -5.661 9.946 1.00 18.67 6 LEU B N 1
ATOM 2937 C CA . LEU B 1 6 ? 25.154 -6.843 10.386 1.00 22.30 6 LEU B CA 1
ATOM 2938 C C . LEU B 1 6 ? 25.954 -7.464 11.516 1.00 24.05 6 LEU B C 1
ATOM 2939 O O . LEU B 1 6 ? 27.146 -7.697 11.399 1.00 26.03 6 LEU B O 1
ATOM 2944 N N . LYS B 1 7 ? 25.293 -7.682 12.634 1.00 26.61 7 LYS B N 1
ATOM 2945 C CA . LYS B 1 7 ? 25.928 -8.285 13.775 1.00 31.31 7 LYS B CA 1
ATO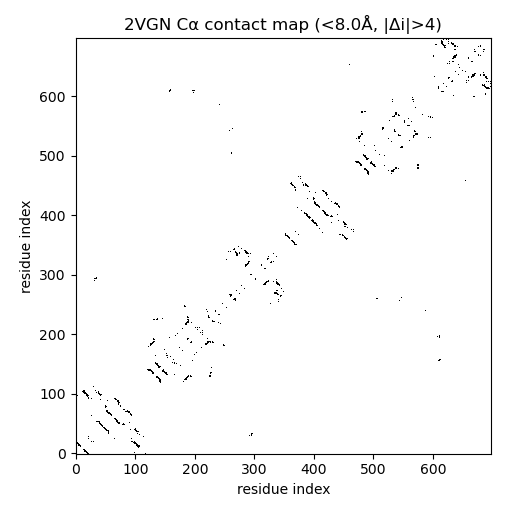M 2946 C C . LYS B 1 7 ? 25.110 -9.502 14.145 1.00 33.88 7 LYS B C 1
ATOM 2947 O O . LYS B 1 7 ? 23.953 -9.384 14.523 1.00 32.59 7 LYS B O 1
ATOM 2953 N N . LYS B 1 8 ? 25.696 -10.679 13.990 1.00 39.30 8 LYS B N 1
ATOM 2954 C CA . LYS B 1 8 ? 25.058 -11.891 14.470 1.00 40.14 8 LYS B CA 1
ATOM 2955 C C . LYS B 1 8 ? 25.351 -12.001 15.977 1.00 42.80 8 LYS B C 1
ATOM 2956 O O . LYS B 1 8 ? 26.499 -11.934 16.422 1.00 44.96 8 LYS B O 1
ATOM 2962 N N . ASP B 1 9 ? 24.284 -12.094 16.760 1.00 44.66 9 ASP B N 1
ATOM 2963 C CA . ASP B 1 9 ? 24.354 -11.828 18.198 1.00 50.57 9 ASP B CA 1
ATOM 2964 C C . ASP B 1 9 ? 24.536 -13.105 19.022 1.00 49.21 9 ASP B C 1
ATOM 2965 O O . ASP B 1 9 ? 25.637 -13.362 19.531 1.00 51.57 9 ASP B O 1
ATOM 2970 N N . LYS B 1 13 ? 21.736 -17.623 18.247 1.00 43.00 13 LYS B N 1
ATOM 2971 C CA . LYS B 1 13 ? 20.968 -18.771 17.758 1.00 53.26 13 LYS B CA 1
ATOM 2972 C C . LYS B 1 13 ? 20.032 -18.396 16.590 1.00 53.65 13 LYS B C 1
ATOM 2973 O O . LYS B 1 13 ? 18.851 -18.780 16.591 1.00 53.76 13 LYS B O 1
ATOM 2979 N N . GLY B 1 14 ? 20.562 -17.674 15.598 1.00 43.84 14 GLY B N 1
ATOM 2980 C CA . GLY B 1 14 ? 19.732 -17.051 14.582 1.00 36.82 14 GLY B CA 1
ATOM 2981 C C . GLY B 1 14 ? 19.547 -15.555 14.856 1.00 38.30 14 GLY B C 1
ATOM 2982 O O . GLY B 1 14 ? 19.018 -14.804 14.002 1.00 32.28 14 GLY B O 1
ATOM 2983 N N . GLY B 1 15 ? 19.983 -15.119 16.045 1.00 36.80 15 GLY B N 1
ATOM 2984 C CA . GLY B 1 15 ? 19.905 -13.720 16.432 1.00 36.36 15 GLY B CA 1
ATOM 2985 C C . GLY B 1 15 ? 20.755 -12.791 15.566 1.00 37.38 15 GLY B C 1
ATOM 2986 O O . GLY B 1 15 ? 21.955 -13.024 15.395 1.00 36.10 15 GLY B O 1
ATOM 2987 N N . ALA B 1 16 ? 20.138 -11.731 15.038 1.00 31.39 16 ALA B N 1
ATOM 2988 C CA . ALA B 1 16 ? 20.819 -10.794 14.147 1.00 25.62 16 ALA B CA 1
ATOM 2989 C C . ALA B 1 16 ? 20.256 -9.373 14.222 1.00 22.63 16 ALA B C 1
ATOM 2990 O O . ALA B 1 16 ? 19.054 -9.171 14.365 1.00 23.34 16 ALA B O 1
ATOM 2992 N N . VAL B 1 17 ? 21.133 -8.391 14.120 1.00 19.52 17 VAL B N 1
ATOM 2993 C CA . VAL B 1 17 ? 20.726 -7.009 14.003 1.00 18.89 17 VAL B CA 1
ATOM 2994 C C . VAL B 1 17 ? 21.273 -6.500 12.685 1.00 21.62 17 VAL B C 1
ATOM 2995 O O . VAL B 1 17 ? 22.492 -6.398 12.503 1.00 22.56 17 VAL B O 1
ATOM 2999 N N . ILE B 1 18 ? 20.371 -6.206 11.753 1.00 19.80 18 ILE B N 1
ATOM 3000 C CA . ILE B 1 18 ? 20.761 -5.898 10.388 1.00 18.08 18 ILE B CA 1
ATOM 3001 C C . ILE B 1 18 ? 20.326 -4.488 10.048 1.00 20.31 18 ILE B C 1
ATOM 3002 O O . ILE B 1 18 ? 19.165 -4.120 10.225 1.00 19.96 18 ILE B O 1
ATOM 3007 N N . THR B 1 19 ? 21.251 -3.680 9.564 1.00 20.58 19 THR B N 1
ATOM 3008 C CA . THR B 1 19 ? 20.872 -2.351 9.138 1.00 20.12 19 THR B CA 1
ATOM 3009 C C . THR B 1 19 ? 21.182 -2.248 7.672 1.00 20.13 19 THR B C 1
ATOM 3010 O O . THR B 1 19 ? 22.319 -2.452 7.278 1.00 21.26 19 THR B O 1
ATOM 3014 N N . LEU B 1 20 ? 20.170 -1.934 6.875 1.00 18.45 20 LEU B N 1
ATOM 3015 C CA . LEU B 1 20 ? 20.273 -2.108 5.437 1.00 20.08 20 LEU B CA 1
ATOM 3016 C C . LEU B 1 20 ? 19.444 -1.098 4.649 1.00 20.71 20 LEU B C 1
ATOM 3017 O O . LEU B 1 20 ? 18.493 -0.496 5.167 1.00 19.70 20 LEU B O 1
ATOM 3022 N N . LEU B 1 21 ? 19.832 -0.888 3.399 1.00 19.10 21 LEU B N 1
ATOM 3023 C CA . LEU B 1 21 ? 19.139 0.064 2.553 1.00 19.96 21 LEU B CA 1
ATOM 3024 C C . LEU B 1 21 ? 18.750 -0.585 1.242 1.00 19.92 21 LEU B C 1
ATOM 3025 O O . LEU B 1 21 ? 19.610 -0.867 0.433 1.00 20.28 21 LEU B O 1
ATOM 3030 N N . PRO B 1 22 ? 17.451 -0.817 1.017 1.00 19.68 22 PRO B N 1
ATOM 3031 C CA . PRO B 1 22 ? 17.058 -1.346 -0.290 1.00 21.21 22 PRO B CA 1
ATOM 3032 C C . PRO B 1 22 ? 17.228 -0.282 -1.367 1.00 19.62 22 PRO B C 1
ATOM 3033 O O . PRO B 1 22 ? 17.090 0.908 -1.078 1.00 18.93 22 PRO B O 1
ATOM 3037 N N . GLU B 1 23 ? 17.504 -0.703 -2.599 1.00 22.03 23 GLU B N 1
ATOM 3038 C CA . GLU B 1 23 ? 17.775 0.243 -3.696 1.00 22.42 23 GLU B CA 1
ATOM 3039 C C . GLU B 1 23 ? 16.916 0.073 -4.944 1.00 23.25 23 GLU B C 1
ATOM 3040 O O . GLU B 1 23 ? 16.899 0.923 -5.835 1.00 23.78 23 GLU B O 1
ATOM 3046 N N . ASP B 1 24 ? 16.170 -1.013 -4.998 1.00 23.27 24 ASP B N 1
ATOM 3047 C CA . ASP B 1 24 ? 15.345 -1.265 -6.166 1.00 26.04 24 ASP B CA 1
ATOM 3048 C C . ASP B 1 24 ? 14.313 -2.333 -5.834 1.00 25.35 24 ASP B C 1
ATOM 3049 O O . ASP B 1 24 ? 14.331 -2.892 -4.731 1.00 25.29 24 ASP B O 1
ATOM 3054 N N . LYS B 1 25 ? 13.418 -2.628 -6.766 1.00 23.08 25 LYS B N 1
ATOM 3055 C CA . LYS B 1 25 ? 12.319 -3.515 -6.423 1.00 23.67 25 LYS B CA 1
ATOM 3056 C C . LYS B 1 25 ? 12.781 -4.935 -6.079 1.00 24.13 25 LYS B C 1
ATOM 3057 O O . LYS B 1 25 ? 12.167 -5.621 -5.252 1.00 22.60 25 LYS B O 1
ATOM 3063 N N . GLU B 1 26 ? 13.864 -5.369 -6.709 1.00 23.65 26 GLU B N 1
ATOM 3064 C CA . GLU B 1 26 ? 14.453 -6.665 -6.397 1.00 23.85 26 GLU B CA 1
ATOM 3065 C C . GLU B 1 26 ? 14.872 -6.730 -4.930 1.00 21.71 26 GLU B C 1
ATOM 3066 O O . GLU B 1 26 ? 14.708 -7.766 -4.286 1.00 20.54 26 GLU B O 1
ATOM 3072 N N . ASP B 1 27 ? 15.397 -5.624 -4.404 1.00 21.32 27 ASP B N 1
ATOM 3073 C CA . ASP B 1 27 ? 15.829 -5.587 -3.004 1.00 21.75 27 ASP B CA 1
ATOM 3074 C C . ASP B 1 27 ? 14.624 -5.705 -2.107 1.00 22.36 27 ASP B C 1
ATOM 3075 O O . ASP B 1 27 ? 14.729 -6.223 -0.987 1.00 22.08 27 ASP B O 1
ATOM 3080 N N . LEU B 1 28 ? 13.480 -5.208 -2.594 1.00 22.69 28 LEU B N 1
ATOM 3081 C CA . LEU B 1 28 ? 12.244 -5.297 -1.837 1.00 20.04 28 LEU B CA 1
ATOM 3082 C C . LEU B 1 28 ? 11.841 -6.761 -1.761 1.00 19.28 28 LEU B C 1
ATOM 3083 O O . LEU B 1 28 ? 11.279 -7.198 -0.759 1.00 18.66 28 LEU B O 1
ATOM 3088 N N . PHE B 1 29 ? 12.140 -7.523 -2.812 1.00 19.30 29 PHE B N 1
ATOM 3089 C CA . PHE B 1 29 ? 11.824 -8.947 -2.782 1.00 20.70 29 PHE B CA 1
ATOM 3090 C C . PHE B 1 29 ? 12.752 -9.662 -1.792 1.00 19.60 29 PHE B C 1
ATOM 3091 O O . PHE B 1 29 ? 12.336 -10.591 -1.104 1.00 18.47 29 PHE B O 1
ATOM 3099 N N . THR B 1 30 ? 14.006 -9.219 -1.730 1.00 18.59 30 THR B N 1
ATOM 3100 C CA . THR B 1 30 ? 14.948 -9.778 -0.781 1.00 18.83 30 THR B CA 1
ATOM 3101 C C . THR B 1 30 ? 14.471 -9.526 0.637 1.00 18.66 30 THR B C 1
ATOM 3102 O O . THR B 1 30 ? 14.364 -10.480 1.419 1.00 18.02 30 THR B O 1
ATOM 3106 N N . VAL B 1 31 ? 14.176 -8.259 0.959 1.00 17.12 31 VAL B N 1
ATOM 3107 C CA . VAL B 1 31 ? 13.668 -7.906 2.281 1.00 15.55 31 VAL B CA 1
ATOM 3108 C C . VAL B 1 31 ? 12.428 -8.722 2.629 1.00 19.16 31 VAL B C 1
ATOM 3109 O O . VAL B 1 31 ? 12.297 -9.211 3.766 1.00 19.57 31 VAL B O 1
ATOM 3113 N N . TYR B 1 32 ? 11.534 -8.888 1.649 1.00 17.43 32 TYR B N 1
ATOM 3114 C CA . TYR B 1 32 ? 10.278 -9.590 1.850 1.00 15.14 32 TYR B CA 1
ATOM 3115 C C . TYR B 1 32 ? 10.513 -11.032 2.273 1.00 17.61 32 TYR B C 1
ATOM 3116 O O . TYR B 1 32 ? 9.713 -11.611 2.990 1.00 17.37 32 TYR B O 1
ATOM 3125 N N . GLN B 1 33 ? 11.638 -11.600 1.852 1.00 19.45 33 GLN B N 1
ATOM 3126 C CA . GLN B 1 33 ? 11.987 -12.976 2.208 1.00 20.04 33 GLN B CA 1
ATOM 3127 C C . GLN B 1 33 ? 12.783 -13.085 3.489 1.00 21.90 33 GLN B C 1
ATOM 3128 O O . GLN B 1 33 ? 13.153 -14.176 3.901 1.00 24.89 33 GLN B O 1
ATOM 3134 N N . ILE B 1 34 ? 13.080 -11.958 4.111 1.00 22.01 34 ILE B N 1
ATOM 3135 C CA . ILE B 1 34 ? 13.775 -11.987 5.383 1.00 21.61 34 ILE B CA 1
ATOM 3136 C C . ILE B 1 34 ? 12.819 -11.659 6.534 1.00 21.14 34 ILE B C 1
ATOM 3137 O O . ILE B 1 34 ? 12.676 -12.450 7.460 1.00 21.97 34 ILE B O 1
ATOM 3142 N N . VAL B 1 35 ? 12.138 -10.520 6.462 1.00 20.35 35 VAL B N 1
ATOM 3143 C CA . VAL B 1 35 ? 11.347 -10.044 7.612 1.00 21.75 35 VAL B CA 1
ATOM 3144 C C . VAL B 1 35 ? 10.145 -10.930 7.945 1.00 20.71 35 VAL B C 1
ATOM 3145 O O . VAL B 1 35 ? 9.341 -11.215 7.085 1.00 20.53 35 VAL B O 1
ATOM 3149 N N . ASP B 1 36 ? 10.051 -11.370 9.201 1.00 22.46 36 ASP B N 1
ATOM 3150 C CA . ASP B 1 36 ? 8.960 -12.233 9.665 1.00 22.21 36 ASP B CA 1
ATOM 3151 C C . ASP B 1 36 ? 8.066 -11.503 10.663 1.00 22.90 36 ASP B C 1
ATOM 3152 O O . ASP B 1 36 ? 8.450 -10.471 11.205 1.00 23.84 36 ASP B O 1
ATOM 3157 N N . LYS B 1 37 ? 6.875 -12.031 10.913 1.00 26.03 37 LYS B N 1
ATOM 3158 C CA . LYS B 1 37 ? 6.038 -11.536 12.008 1.00 22.95 37 LYS B CA 1
ATOM 3159 C C . LYS B 1 37 ? 6.847 -11.688 13.278 1.00 21.90 37 LYS B C 1
ATOM 3160 O O . LYS B 1 37 ? 7.570 -12.647 13.417 1.00 24.12 37 LYS B O 1
ATOM 3166 N N . ASP B 1 38 ? 6.754 -10.726 14.184 1.00 20.98 38 ASP B N 1
ATOM 3167 C CA . ASP B 1 38 ? 7.507 -10.732 15.442 1.00 21.81 38 ASP B CA 1
ATOM 3168 C C . ASP B 1 38 ? 8.923 -10.195 15.374 1.00 22.87 38 ASP B C 1
ATOM 3169 O O . ASP B 1 38 ? 9.493 -9.880 16.414 1.00 21.24 38 ASP B O 1
ATOM 3174 N N . ASP B 1 39 ? 9.499 -10.084 14.178 1.00 21.71 39 ASP B N 1
ATOM 3175 C CA . ASP B 1 39 ? 10.774 -9.374 14.047 1.00 21.06 39 ASP B CA 1
ATOM 3176 C C . ASP B 1 39 ? 10.525 -7.936 14.459 1.00 19.05 39 ASP B C 1
ATOM 3177 O O . ASP B 1 39 ? 9.384 -7.514 14.557 1.00 17.13 39 ASP B O 1
ATOM 3182 N N . GLU B 1 40 ? 11.586 -7.171 14.664 1.00 18.79 40 GLU B N 1
ATOM 3183 C CA . GLU B 1 40 ? 11.411 -5.773 15.005 1.00 18.31 40 GLU B CA 1
ATOM 3184 C C . GLU B 1 40 ? 12.070 -4.879 13.960 1.00 17.87 40 GLU B C 1
ATOM 3185 O O . GLU B 1 40 ? 13.059 -5.271 13.352 1.00 18.67 40 GLU B O 1
ATOM 3191 N N . LEU B 1 41 ? 11.510 -3.688 13.736 1.00 18.37 41 LEU B N 1
ATOM 3192 C CA . LEU B 1 41 ? 12.021 -2.769 12.720 1.00 16.52 41 LEU B CA 1
ATOM 3193 C C . LEU B 1 41 ? 12.238 -1.411 13.333 1.00 16.63 41 LEU B C 1
ATOM 3194 O O . LEU B 1 41 ? 11.344 -0.867 13.977 1.00 16.10 41 LEU B O 1
ATOM 3199 N N . ILE B 1 42 ? 13.418 -0.849 13.130 1.00 15.96 42 ILE B N 1
ATOM 3200 C CA . ILE B 1 42 ? 13.635 0.529 13.520 1.00 16.58 42 ILE B CA 1
ATOM 3201 C C . ILE B 1 42 ? 13.800 1.313 12.265 1.00 17.41 42 ILE B C 1
ATOM 3202 O O . ILE B 1 42 ? 14.609 0.981 11.423 1.00 18.37 42 ILE B O 1
ATOM 3207 N N . PHE B 1 43 ? 13.007 2.358 12.133 1.00 20.37 43 PHE B N 1
ATOM 3208 C CA . PHE B 1 43 ? 12.957 3.098 10.899 1.00 19.04 43 PHE B CA 1
ATOM 3209 C C . PHE B 1 43 ? 12.715 4.561 11.190 1.00 23.03 43 PHE B C 1
ATOM 3210 O O . PHE B 1 43 ? 12.470 4.944 12.341 1.00 22.94 43 PHE B O 1
ATOM 3218 N N . LYS B 1 44 ? 12.793 5.369 10.135 1.00 24.86 44 LYS B N 1
ATOM 3219 C CA . LYS B 1 44 ? 12.454 6.776 10.198 1.00 26.05 44 LYS B CA 1
ATOM 3220 C C . LYS B 1 44 ? 11.166 7.049 9.421 1.00 27.18 44 LYS B C 1
ATOM 3221 O O . LYS B 1 44 ? 10.909 6.428 8.396 1.00 23.79 44 LYS B O 1
ATOM 3227 N N . LYS B 1 45 ? 10.345 7.965 9.924 1.00 29.03 45 LYS B N 1
ATOM 3228 C CA . LYS B 1 45 ? 9.096 8.313 9.254 1.00 32.20 45 LYS B CA 1
ATOM 3229 C C . LYS B 1 45 ? 8.772 9.769 9.550 1.00 37.26 45 LYS B C 1
ATOM 3230 O O . LYS B 1 45 ? 9.283 10.314 10.532 1.00 39.19 45 LYS B O 1
ATOM 3236 N N . LYS B 1 46 ? 7.945 10.400 8.712 1.00 36.61 46 LYS B N 1
ATOM 3237 C CA . LYS B 1 46 ? 7.618 11.819 8.900 1.00 44.98 46 LYS B CA 1
ATOM 3238 C C . LYS B 1 46 ? 6.360 12.037 9.734 1.00 49.42 46 LYS B C 1
ATOM 3239 O O . LYS B 1 46 ? 6.359 12.843 10.675 1.00 55.25 46 LYS B O 1
ATOM 3245 N N . PHE B 1 47 ? 5.293 11.330 9.359 1.00 50.94 47 PHE B N 1
ATOM 3246 C CA . PHE B 1 47 ? 3.944 11.539 9.906 1.00 57.42 47 PHE B CA 1
ATOM 3247 C C . PHE B 1 47 ? 3.140 12.579 9.103 1.00 56.23 47 PHE B C 1
ATOM 3248 O O . PHE B 1 47 ? 3.030 13.748 9.494 1.00 57.29 47 PHE B O 1
ATOM 3256 N N . THR B 1 60 ? 7.737 19.283 11.741 1.00 75.77 60 THR B N 1
ATOM 3257 C CA . THR B 1 60 ? 7.548 17.831 11.812 1.00 79.57 60 THR B CA 1
ATOM 3258 C C . THR B 1 60 ? 8.527 17.077 10.907 1.00 76.88 60 THR B C 1
ATOM 3259 O O . THR B 1 60 ? 8.237 16.840 9.730 1.00 78.37 60 THR B O 1
ATOM 3263 N N . ASP B 1 61 ? 9.680 16.697 11.455 1.00 71.66 61 ASP B N 1
ATOM 3264 C CA . ASP B 1 61 ? 10.701 16.009 10.663 1.00 69.50 61 ASP B CA 1
ATOM 3265 C C . ASP B 1 61 ? 10.720 14.510 10.945 1.00 58.80 61 ASP B C 1
ATOM 3266 O O . ASP B 1 61 ? 9.848 13.982 11.636 1.00 57.01 61 ASP B O 1
ATOM 3271 N N . LEU B 1 62 ? 11.724 13.827 10.407 1.00 54.55 62 LEU B N 1
ATOM 3272 C CA . LEU B 1 62 ? 11.849 12.394 10.614 1.00 44.21 62 LEU B CA 1
ATOM 3273 C C . LEU B 1 62 ? 11.909 12.081 12.091 1.00 41.81 62 LEU B C 1
ATOM 3274 O O . LEU B 1 62 ? 12.606 12.742 12.842 1.00 44.01 62 LEU B O 1
ATOM 3279 N N . VAL B 1 63 ? 11.186 11.059 12.511 1.00 37.47 63 VAL B N 1
ATOM 3280 C CA . VAL B 1 63 ? 11.338 10.579 13.862 1.00 33.05 63 VAL B CA 1
ATOM 3281 C C . VAL B 1 63 ? 11.777 9.127 13.840 1.00 30.01 63 VAL B C 1
ATOM 3282 O O . VAL B 1 63 ? 11.458 8.392 12.917 1.00 32.08 63 VAL B O 1
ATOM 3286 N N . LYS B 1 64 ? 12.516 8.717 14.860 1.00 28.50 64 LYS B N 1
ATOM 3287 C CA . LYS B 1 64 ? 12.951 7.341 14.966 1.00 25.59 64 LYS B CA 1
ATOM 3288 C C . LYS B 1 64 ? 11.887 6.489 15.667 1.00 27.11 64 LYS B C 1
ATOM 3289 O O . LYS B 1 64 ? 11.477 6.804 16.794 1.00 26.54 64 LYS B O 1
ATOM 3295 N N . LEU B 1 65 ? 11.450 5.415 15.002 1.00 22.98 65 LEU B N 1
ATOM 3296 C CA . LEU B 1 65 ? 10.402 4.549 15.521 1.00 19.36 65 LEU B CA 1
ATOM 3297 C C . LEU B 1 65 ? 10.807 3.077 15.505 1.00 19.99 65 LEU B C 1
ATOM 3298 O O . LEU B 1 65 ? 11.690 2.669 14.740 1.00 19.56 65 LEU B O 1
ATOM 3303 N N . LYS B 1 66 ? 10.144 2.277 16.335 1.00 18.21 66 LYS B N 1
ATOM 3304 C CA . LYS B 1 66 ? 10.452 0.871 16.416 1.00 17.83 66 LYS B CA 1
ATOM 3305 C C . LYS B 1 66 ? 9.185 0.075 16.536 1.00 16.65 66 LYS B C 1
ATOM 3306 O O . LYS B 1 66 ? 8.401 0.323 17.420 1.00 17.24 66 LYS B O 1
ATOM 3312 N N . ILE B 1 67 ? 8.967 -0.869 15.630 1.00 14.82 67 ILE B N 1
ATOM 3313 C CA . ILE B 1 67 ? 7.771 -1.690 15.724 1.00 16.36 67 ILE B CA 1
ATOM 3314 C C . ILE B 1 67 ? 8.118 -3.148 15.805 1.00 16.79 67 ILE B C 1
ATOM 3315 O O . ILE B 1 67 ? 9.250 -3.564 15.569 1.00 16.88 67 ILE B O 1
ATOM 3320 N N . LYS B 1 68 ? 7.116 -3.908 16.181 1.00 17.09 68 LYS B N 1
ATOM 3321 C CA . LYS B 1 68 ? 7.140 -5.343 16.089 1.00 18.06 68 LYS B CA 1
ATOM 3322 C C . LYS B 1 68 ? 6.196 -5.636 14.938 1.00 18.90 68 LYS B C 1
ATOM 3323 O O . LYS B 1 68 ? 5.030 -5.209 14.958 1.00 19.07 68 LYS B O 1
ATOM 3329 N N . VAL B 1 69 ? 6.708 -6.338 13.931 1.00 18.55 69 VAL B N 1
ATOM 3330 C CA . VAL B 1 69 ? 5.949 -6.695 12.743 1.00 17.42 69 VAL B CA 1
ATOM 3331 C C . VAL B 1 69 ? 4.787 -7.663 13.015 1.00 18.97 69 VAL B C 1
ATOM 3332 O O . VAL B 1 69 ? 4.962 -8.748 13.563 1.00 21.51 69 VAL B O 1
ATOM 3336 N N . ILE B 1 70 ? 3.598 -7.257 12.606 1.00 18.62 70 ILE B N 1
ATOM 3337 C CA . ILE B 1 70 ? 2.401 -8.071 12.733 1.00 18.64 70 ILE B CA 1
ATOM 3338 C C . ILE B 1 70 ? 1.909 -8.581 11.358 1.00 21.56 70 ILE B C 1
ATOM 3339 O O . ILE B 1 70 ? 1.606 -9.769 11.199 1.00 22.82 70 ILE B O 1
ATOM 3344 N N . SER B 1 71 ? 1.842 -7.692 10.365 1.00 17.74 71 SER B N 1
ATOM 3345 C CA . SER B 1 71 ? 1.471 -8.103 9.019 1.00 18.65 71 SER B CA 1
ATOM 3346 C C . SER B 1 71 ? 2.245 -7.305 7.989 1.00 19.79 71 SER B C 1
ATOM 3347 O O . SER B 1 71 ? 3.077 -6.481 8.353 1.00 18.43 71 SER B O 1
ATOM 3350 N N . GLU B 1 72 ? 1.985 -7.557 6.707 1.00 20.98 72 GLU B N 1
ATOM 3351 C CA . GLU B 1 72 ? 2.640 -6.798 5.634 1.00 20.35 72 GLU B CA 1
ATOM 3352 C C . GLU B 1 72 ? 1.761 -6.660 4.375 1.00 21.71 72 GLU B C 1
ATOM 3353 O O . GLU B 1 72 ? 0.842 -7.456 4.150 1.00 23.56 72 GLU B O 1
ATOM 3359 N N . ASP B 1 73 ? 2.051 -5.636 3.578 1.00 18.96 73 ASP B N 1
ATOM 3360 C CA . ASP B 1 73 ? 1.499 -5.455 2.241 1.00 18.07 73 ASP B CA 1
ATOM 3361 C C . ASP B 1 73 ? 2.685 -5.494 1.280 1.00 17.68 73 ASP B C 1
ATOM 3362 O O . ASP B 1 73 ? 3.522 -4.603 1.324 1.00 15.62 73 ASP B O 1
ATOM 3367 N N . PHE B 1 74 ? 2.765 -6.517 0.429 1.00 18.25 74 PHE B N 1
ATOM 3368 C CA . PHE B 1 74 ? 3.821 -6.593 -0.580 1.00 17.24 74 PHE B CA 1
ATOM 3369 C C . PHE B 1 74 ? 3.258 -6.688 -1.991 1.00 19.48 74 PHE B C 1
ATOM 3370 O O . PHE B 1 74 ? 2.515 -7.612 -2.315 1.00 18.49 74 PHE B O 1
ATOM 3378 N N . ASP B 1 75 ? 3.626 -5.717 -2.821 1.00 19.13 75 ASP B N 1
ATOM 3379 C CA . ASP B 1 75 ? 3.252 -5.694 -4.230 1.00 19.65 75 ASP B CA 1
ATOM 3380 C C . ASP B 1 75 ? 4.485 -5.423 -5.111 1.00 20.18 75 ASP B C 1
ATOM 3381 O O . ASP B 1 75 ? 4.903 -4.277 -5.284 1.00 19.88 75 ASP B O 1
ATOM 3394 N N . LYS B 1 77 ? 5.136 -5.776 -8.512 1.00 26.23 77 LYS B N 1
ATOM 3395 C CA . LYS B 1 77 ? 4.735 -4.887 -9.598 1.00 24.73 77 LYS B CA 1
ATOM 3396 C C . LYS B 1 77 ? 4.796 -3.426 -9.175 1.00 24.87 77 LYS B C 1
ATOM 3397 O O . LYS B 1 77 ? 5.470 -2.604 -9.807 1.00 27.32 77 LYS B O 1
ATOM 3403 N N . ASP B 1 78 ? 4.073 -3.096 -8.111 1.00 19.10 78 ASP B N 1
ATOM 3404 C CA . ASP B 1 78 ? 3.909 -1.712 -7.730 1.00 17.94 78 ASP B CA 1
ATOM 3405 C C . ASP B 1 78 ? 5.108 -1.170 -6.982 1.00 20.21 78 ASP B C 1
ATOM 3406 O O . ASP B 1 78 ? 5.092 -0.003 -6.588 1.00 20.45 78 ASP B O 1
ATOM 3411 N N . GLU B 1 79 ? 6.126 -2.016 -6.767 1.00 22.06 79 GLU B N 1
ATOM 3412 C CA . GLU B 1 79 ? 7.339 -1.678 -5.976 1.00 24.15 79 GLU B CA 1
ATOM 3413 C C . GLU B 1 79 ? 7.038 -1.222 -4.567 1.00 21.49 79 GLU B C 1
ATOM 3414 O O . GLU B 1 79 ? 7.585 -0.222 -4.086 1.00 21.88 79 GLU B O 1
ATOM 3420 N N . TYR B 1 80 ? 6.185 -1.989 -3.907 1.00 21.29 80 TYR B N 1
ATOM 3421 C CA . TYR B 1 80 ? 5.582 -1.573 -2.664 1.00 17.52 80 TYR B CA 1
ATOM 3422 C C . TYR B 1 80 ? 5.812 -2.619 -1.555 1.00 18.41 80 TYR B C 1
ATOM 3423 O O . TYR B 1 80 ? 5.431 -3.787 -1.685 1.00 18.47 80 TYR B O 1
ATOM 3432 N N . LEU B 1 81 ? 6.467 -2.218 -0.474 1.00 17.98 81 LEU B N 1
ATOM 3433 C CA . LEU B 1 81 ? 6.577 -3.095 0.695 1.00 16.73 81 LEU B CA 1
ATOM 3434 C C . LEU B 1 81 ? 6.338 -2.303 1.996 1.00 16.87 81 LEU B C 1
ATOM 3435 O O . LEU B 1 81 ? 7.130 -1.426 2.368 1.00 15.43 81 LEU B O 1
ATOM 3440 N N . LYS B 1 82 ? 5.238 -2.631 2.668 1.00 16.35 82 LYS B N 1
ATOM 3441 C CA . LYS B 1 82 ? 4.810 -1.980 3.881 1.00 14.72 82 LYS B CA 1
ATOM 3442 C C . LYS B 1 82 ? 4.672 -3.047 4.949 1.00 16.58 82 LYS B C 1
ATOM 3443 O O . LYS B 1 82 ? 4.023 -4.089 4.740 1.00 15.13 82 LYS B O 1
ATOM 3449 N N . TYR B 1 83 ? 5.310 -2.785 6.088 1.00 16.95 83 TYR B N 1
ATOM 3450 C CA . TYR B 1 83 ? 5.169 -3.604 7.288 1.00 16.34 83 TYR B CA 1
ATOM 3451 C C . TYR B 1 83 ? 4.262 -2.908 8.291 1.00 16.50 83 TYR B C 1
ATOM 3452 O O . TYR B 1 83 ? 4.457 -1.735 8.610 1.00 16.41 83 TYR B O 1
ATOM 3461 N N . LYS B 1 84 ? 3.241 -3.619 8.746 1.00 16.86 84 LYS B N 1
ATOM 3462 C CA . LYS B 1 84 ? 2.315 -3.081 9.740 1.00 17.10 84 LYS B CA 1
ATOM 3463 C C . LYS B 1 84 ? 2.584 -3.710 11.101 1.00 19.20 84 LYS B C 1
ATOM 3464 O O . LYS B 1 84 ? 2.741 -4.937 11.209 1.00 18.25 84 LYS B O 1
ATOM 3470 N N . GLY B 1 85 ? 2.621 -2.893 12.150 1.00 18.92 85 GLY B N 1
ATOM 3471 C CA . GLY B 1 85 ? 2.781 -3.444 13.485 1.00 18.16 85 GLY B CA 1
ATOM 3472 C C . GLY B 1 85 ? 2.448 -2.482 14.594 1.00 20.41 85 GLY B C 1
ATOM 3473 O O . GLY B 1 85 ? 1.769 -1.469 14.402 1.00 21.81 85 GLY B O 1
ATOM 3474 N N . VAL B 1 86 ? 2.950 -2.787 15.779 1.00 21.44 86 VAL B N 1
ATOM 3475 C CA . VAL B 1 86 ? 2.729 -1.907 16.918 1.00 22.31 86 VAL B CA 1
ATOM 3476 C C . VAL B 1 86 ? 4.058 -1.479 17.509 1.00 21.55 86 VAL B C 1
ATOM 3477 O O . VAL B 1 86 ? 5.065 -2.176 17.364 1.00 19.69 86 VAL B O 1
ATOM 3481 N N . THR B 1 87 ? 4.065 -0.323 18.161 1.00 21.04 87 THR B N 1
ATOM 3482 C CA . THR B 1 87 ? 5.266 0.139 18.812 1.00 19.88 87 THR B CA 1
ATOM 3483 C C . THR B 1 87 ? 5.700 -0.834 19.893 1.00 22.39 87 THR B C 1
ATOM 3484 O O . THR B 1 87 ? 4.883 -1.454 20.585 1.00 19.94 87 THR B O 1
ATOM 3488 N N . VAL B 1 88 ? 7.007 -0.967 20.030 1.00 21.89 88 VAL B N 1
ATOM 3489 C CA . VAL B 1 88 ? 7.555 -1.741 21.110 1.00 22.59 88 VAL B CA 1
ATOM 3490 C C . VAL B 1 88 ? 8.693 -0.974 21.702 1.00 22.86 88 VAL B C 1
ATOM 3491 O O . VAL B 1 88 ? 9.269 -0.060 21.112 1.00 22.36 88 VAL B O 1
ATOM 3495 N N . THR B 1 89 ? 9.021 -1.404 22.893 1.00 25.31 89 THR B N 1
ATOM 3496 C CA . THR B 1 89 ? 10.009 -0.784 23.732 1.00 26.29 89 THR B CA 1
ATOM 3497 C C . THR B 1 89 ? 11.409 -0.807 23.144 1.00 24.02 89 THR B C 1
ATOM 3498 O O . THR B 1 89 ? 11.759 -1.716 22.417 1.00 25.36 89 THR B O 1
ATOM 3502 N N . ASP B 1 90 ? 12.211 0.197 23.454 1.00 24.99 90 ASP B N 1
ATOM 3503 C CA . ASP B 1 90 ? 13.594 0.230 22.981 1.00 26.52 90 ASP B CA 1
ATOM 3504 C C . ASP B 1 90 ? 14.528 0.688 24.089 1.00 29.53 90 ASP B C 1
ATOM 3505 O O . ASP B 1 90 ? 14.572 1.866 24.435 1.00 28.58 90 ASP B O 1
ATOM 3510 N N . GLU B 1 91 ? 15.290 -0.256 24.623 1.00 31.47 91 GLU B N 1
ATOM 3511 C CA . GLU B 1 91 ? 16.128 -0.040 25.804 1.00 32.32 91 GLU B CA 1
ATOM 3512 C C . GLU B 1 91 ? 17.064 1.180 25.748 1.00 33.84 91 GLU B C 1
ATOM 3513 O O . GLU B 1 91 ? 17.540 1.657 26.780 1.00 36.85 91 GLU B O 1
ATOM 3519 N N . SER B 1 92 ? 17.298 1.703 24.552 1.00 34.01 92 SER B N 1
ATOM 3520 C CA . SER B 1 92 ? 18.175 2.860 24.375 1.00 34.15 92 SER B CA 1
ATOM 3521 C C . SER B 1 92 ? 17.399 4.167 24.404 1.00 32.75 92 SER B C 1
ATOM 3522 O O . SER B 1 92 ? 17.988 5.230 24.323 1.00 32.97 92 SER B O 1
ATOM 3525 N N . GLY B 1 93 ? 16.074 4.082 24.474 1.00 33.48 93 GLY B N 1
ATOM 3526 C CA . GLY B 1 93 ? 15.216 5.257 24.511 1.00 30.23 93 GLY B CA 1
ATOM 3527 C C . GLY B 1 93 ? 15.299 6.170 23.301 1.00 34.71 93 GLY B C 1
ATOM 3528 O O . GLY B 1 93 ? 14.817 7.311 23.334 1.00 35.69 93 GLY B O 1
ATOM 3529 N N . ALA B 1 94 ? 15.909 5.682 22.225 1.00 32.99 94 ALA B N 1
ATOM 3530 C CA . ALA B 1 94 ? 16.122 6.515 21.056 1.00 30.27 94 ALA B CA 1
ATOM 3531 C C . ALA B 1 94 ? 14.883 6.593 20.160 1.00 29.64 94 ALA B C 1
ATOM 3532 O O . ALA B 1 94 ? 14.810 7.432 19.267 1.00 28.47 94 ALA B O 1
ATOM 3534 N N . SER B 1 95 ? 13.910 5.720 20.387 1.00 28.19 95 SER B N 1
ATOM 3535 C CA . SER B 1 95 ? 12.804 5.614 19.447 1.00 28.35 95 SER B CA 1
ATOM 3536 C C . SER B 1 95 ? 11.425 5.585 20.099 1.00 26.85 95 SER B C 1
ATOM 3537 O O . SER B 1 95 ? 11.295 5.351 21.282 1.00 26.62 95 SER B O 1
ATOM 3540 N N . ASN B 1 96 ? 10.399 5.868 19.311 1.00 26.98 96 ASN B N 1
ATOM 3541 C CA . ASN B 1 96 ? 9.054 5.964 19.839 1.00 28.87 96 ASN B CA 1
ATOM 3542 C C . ASN B 1 96 ? 8.864 7.089 20.875 1.00 30.55 96 ASN B C 1
ATOM 3543 O O . ASN B 1 96 ? 7.943 7.035 21.702 1.00 31.22 96 ASN B O 1
ATOM 3548 N N . VAL B 1 97 ? 9.715 8.113 20.793 1.00 28.00 97 VAL B N 1
ATOM 3549 C CA . VAL B 1 97 ? 9.653 9.269 21.688 1.00 29.08 97 VAL B CA 1
ATOM 3550 C C . VAL B 1 97 ? 8.245 9.848 21.857 1.00 31.44 97 VAL B C 1
ATOM 3551 O O . VAL B 1 97 ? 7.585 10.237 20.896 1.00 33.89 97 VAL B O 1
ATOM 3555 N N . ASP B 1 98 ? 7.786 9.891 23.098 1.00 30.34 98 ASP B N 1
ATOM 3556 C CA . ASP B 1 98 ? 6.495 10.467 23.407 1.00 29.19 98 ASP B CA 1
ATOM 3557 C C . ASP B 1 98 ? 5.376 9.749 22.660 1.00 32.94 98 ASP B C 1
ATOM 3558 O O . ASP B 1 98 ? 4.282 10.320 22.490 1.00 37.39 98 ASP B O 1
ATOM 3563 N N . ILE B 1 99 ? 5.618 8.520 22.197 1.00 26.42 99 ILE B N 1
ATOM 3564 C CA . ILE B 1 99 ? 4.494 7.727 21.695 1.00 25.95 99 ILE B CA 1
ATOM 3565 C C . ILE B 1 99 ? 4.351 6.477 22.547 1.00 26.37 99 ILE B C 1
ATOM 3566 O O . ILE B 1 99 ? 5.344 5.898 22.982 1.00 27.55 99 ILE B O 1
ATOM 3571 N N . PRO B 1 100 ? 3.106 6.084 22.838 1.00 26.49 100 PRO B N 1
ATOM 3572 C CA . PRO B 1 100 ? 2.813 4.939 23.708 1.00 26.08 100 PRO B CA 1
ATOM 3573 C C . PRO B 1 100 ? 3.138 3.576 23.081 1.00 27.94 100 PRO B C 1
ATOM 3574 O O . PRO B 1 100 ? 3.089 3.423 21.857 1.00 26.47 100 PRO B O 1
ATOM 3578 N N . VAL B 1 101 ? 3.469 2.593 23.917 1.00 26.87 101 VAL B N 1
ATOM 3579 C CA . VAL B 1 101 ? 3.677 1.243 23.414 1.00 25.51 101 VAL B CA 1
ATOM 3580 C C . VAL B 1 101 ? 2.372 0.566 23.054 1.00 21.73 101 VAL B C 1
ATOM 3581 O O . VAL B 1 101 ? 1.357 0.802 23.680 1.00 26.38 101 VAL B O 1
ATOM 3585 N N . GLY B 1 102 ? 2.400 -0.249 22.011 1.00 20.83 102 GLY B N 1
ATOM 3586 C CA . GLY B 1 102 ? 1.218 -0.953 21.557 1.00 21.00 102 GLY B CA 1
ATOM 3587 C C . GLY B 1 102 ? 0.415 -0.185 20.515 1.00 22.27 102 GLY B C 1
ATOM 3588 O O . GLY B 1 102 ? -0.651 -0.643 20.102 1.00 23.08 102 GLY B O 1
ATOM 3589 N N . LYS B 1 103 ? 0.922 0.978 20.102 1.00 19.17 103 LYS B N 1
ATOM 3590 C CA . LYS B 1 103 ? 0.252 1.805 19.117 1.00 22.93 103 LYS B CA 1
ATOM 3591 C C . LYS B 1 103 ? 0.423 1.290 17.670 1.00 24.36 103 LYS B C 1
ATOM 3592 O O . LYS B 1 103 ? 1.526 0.887 17.271 1.00 20.92 103 LYS B O 1
ATOM 3598 N N . TYR B 1 104 ? -0.671 1.305 16.903 1.00 24.60 104 TYR B N 1
ATOM 3599 C CA . TYR B 1 104 ? -0.655 0.883 15.500 1.00 22.23 104 TYR B CA 1
ATOM 3600 C C . TYR B 1 104 ? 0.225 1.802 14.710 1.00 20.40 104 TYR B C 1
ATOM 3601 O O . TYR B 1 104 ? 0.132 3.000 14.853 1.00 24.99 104 TYR B O 1
ATOM 3610 N N . LEU B 1 105 ? 1.062 1.236 13.854 1.00 20.26 105 LEU B N 1
ATOM 3611 C CA . LEU B 1 105 ? 2.038 2.009 13.110 1.00 18.71 105 LEU B CA 1
ATOM 3612 C C . LEU B 1 105 ? 2.497 1.200 11.895 1.00 19.70 105 LEU B C 1
ATOM 3613 O O . LEU B 1 105 ? 2.699 -0.020 11.992 1.00 18.13 105 LEU B O 1
ATOM 3618 N N . SER B 1 106 ? 2.703 1.855 10.754 1.00 19.00 106 SER B N 1
ATOM 3619 C CA . SER B 1 106 ? 3.237 1.131 9.588 1.00 16.95 106 SER B CA 1
ATOM 3620 C C . SER B 1 106 ? 4.511 1.761 9.065 1.00 16.19 106 SER B C 1
ATOM 3621 O O . SER B 1 106 ? 4.754 2.940 9.292 1.00 16.25 106 SER B O 1
ATOM 3624 N N . PHE B 1 107 ? 5.319 0.954 8.374 1.00 15.70 107 PHE B N 1
ATOM 3625 C CA . PHE B 1 107 ? 6.556 1.403 7.739 1.00 14.96 107 PHE B CA 1
ATOM 3626 C C . PHE B 1 107 ? 6.614 0.957 6.278 1.00 16.46 107 PHE B C 1
ATOM 3627 O O . PHE B 1 107 ? 6.683 -0.238 5.980 1.00 16.91 107 PHE B O 1
ATOM 3635 N N . THR B 1 108 ? 6.550 1.925 5.369 1.00 16.56 108 THR B N 1
ATOM 3636 C CA . THR B 1 108 ? 6.656 1.675 3.936 1.00 16.14 108 THR B CA 1
ATOM 3637 C C . THR B 1 108 ? 8.101 1.815 3.517 1.00 15.35 108 THR B C 1
ATOM 3638 O O . THR B 1 108 ? 8.681 2.872 3.688 1.00 16.27 108 THR B O 1
ATOM 3642 N N . LEU B 1 109 ? 8.696 0.747 2.997 1.00 16.46 109 LEU B N 1
ATOM 3643 C CA . LEU B 1 109 ? 10.106 0.797 2.571 1.00 17.19 109 LEU B CA 1
ATOM 3644 C C . LEU B 1 109 ? 10.344 1.847 1.512 1.00 17.86 109 LEU B C 1
ATOM 3645 O O . LEU B 1 109 ? 9.507 2.056 0.643 1.00 18.02 109 LEU B O 1
ATOM 3650 N N . ASP B 1 110 ? 11.484 2.521 1.611 1.00 21.17 110 ASP B N 1
ATOM 3651 C CA . ASP B 1 110 ? 11.898 3.543 0.644 1.00 20.44 110 ASP B CA 1
ATOM 3652 C C . ASP B 1 110 ? 13.350 3.289 0.240 1.00 19.05 110 ASP B C 1
ATOM 3653 O O . ASP B 1 110 ? 14.002 2.427 0.806 1.00 18.09 110 ASP B O 1
ATOM 3658 N N . TYR B 1 111 ? 13.867 4.031 -0.733 1.00 21.47 111 TYR B N 1
ATOM 3659 C CA . TYR B 1 111 ? 15.240 3.783 -1.179 1.00 22.76 111 TYR B CA 1
ATOM 3660 C C . TYR B 1 111 ? 16.174 4.854 -0.679 1.00 24.03 111 TYR B C 1
ATOM 3661 O O . TYR B 1 111 ? 17.275 4.999 -1.204 1.00 24.80 111 TYR B O 1
ATOM 3670 N N . VAL B 1 112 ? 15.729 5.596 0.331 1.00 24.42 112 VAL B N 1
ATOM 3671 C CA . VAL B 1 112 ? 16.458 6.768 0.808 1.00 25.73 112 VAL B CA 1
ATOM 3672 C C . VAL B 1 112 ? 17.155 6.569 2.151 1.00 24.03 112 VAL B C 1
ATOM 3673 O O . VAL B 1 112 ? 18.340 6.847 2.263 1.00 26.06 112 VAL B O 1
ATOM 3677 N N . TYR B 1 113 ? 16.436 6.061 3.146 1.00 23.95 113 TYR B N 1
ATOM 3678 C CA . TYR B 1 113 ? 16.987 5.860 4.490 1.00 23.26 113 TYR B CA 1
ATOM 3679 C C . TYR B 1 113 ? 17.098 4.373 4.902 1.00 23.28 113 TYR B C 1
ATOM 3680 O O . TYR B 1 113 ? 16.154 3.598 4.747 1.00 22.07 113 TYR B O 1
ATOM 3689 N N . PRO B 1 114 ? 18.252 3.972 5.450 1.00 22.10 114 PRO B N 1
ATOM 3690 C CA . PRO B 1 114 ? 18.369 2.603 5.968 1.00 19.00 114 PRO B CA 1
ATOM 3691 C C . PRO B 1 114 ? 17.391 2.378 7.091 1.00 17.94 114 PRO B C 1
ATOM 3692 O O . PRO B 1 114 ? 16.933 3.328 7.696 1.00 21.63 114 PRO B O 1
ATOM 3696 N N . PHE B 1 115 ? 17.064 1.128 7.365 1.00 18.78 115 PHE B N 1
ATOM 3697 C CA . PHE B 1 115 ? 16.285 0.770 8.540 1.00 16.83 115 PHE B CA 1
ATOM 3698 C C . PHE B 1 115 ? 17.003 -0.410 9.155 1.00 18.75 115 PHE B C 1
ATOM 3699 O O . PHE B 1 115 ? 17.929 -0.955 8.549 1.00 19.03 115 PHE B O 1
ATOM 3707 N N . THR B 1 116 ? 16.627 -0.808 10.363 1.00 16.90 116 THR B N 1
ATOM 3708 C CA . THR B 1 116 ? 17.261 -1.991 10.866 1.00 17.35 116 THR B CA 1
ATOM 3709 C C . THR B 1 116 ? 16.247 -3.051 11.255 1.00 17.59 116 THR B C 1
ATOM 3710 O O . THR B 1 116 ? 15.113 -2.750 11.641 1.00 18.15 116 THR B O 1
ATOM 3714 N N . ILE B 1 117 ? 16.643 -4.296 11.050 1.00 17.73 117 ILE B N 1
ATOM 3715 C CA . ILE B 1 117 ? 15.815 -5.441 11.359 1.00 18.02 117 ILE B CA 1
ATOM 3716 C C . ILE B 1 117 ? 16.476 -6.137 12.523 1.00 20.14 117 ILE B C 1
ATOM 3717 O O . ILE B 1 117 ? 17.690 -6.368 12.489 1.00 22.02 117 ILE B O 1
ATOM 3722 N N . ILE B 1 118 ? 15.696 -6.466 13.543 1.00 17.07 118 ILE B N 1
ATOM 3723 C CA . ILE B 1 118 ? 16.199 -7.216 14.684 1.00 20.32 118 ILE B CA 1
ATOM 3724 C C . ILE B 1 118 ? 15.506 -8.560 14.677 1.00 21.04 118 ILE B C 1
ATOM 3725 O O . ILE B 1 118 ? 14.297 -8.625 14.776 1.00 23.71 118 ILE B O 1
ATOM 3730 N N . LYS B 1 119 ? 16.265 -9.634 14.578 1.00 21.19 119 LYS B N 1
ATOM 3731 C CA . LYS B 1 119 ? 15.696 -10.878 14.115 1.00 23.30 119 LYS B CA 1
ATOM 3732 C C . LYS B 1 119 ? 16.244 -12.075 14.901 1.00 27.58 119 LYS B C 1
ATOM 3733 O O . LYS B 1 119 ? 17.451 -12.236 15.018 1.00 27.88 119 LYS B O 1
ATOM 3739 N N . GLN B 1 120 ? 15.364 -12.922 15.430 1.00 28.19 120 GLN B N 1
ATOM 3740 C CA . GLN B 1 120 ? 15.809 -14.099 16.177 1.00 29.72 120 GLN B CA 1
ATOM 3741 C C . GLN B 1 120 ? 16.036 -15.340 15.283 1.00 33.19 120 GLN B C 1
ATOM 3742 O O . GLN B 1 120 ? 16.718 -16.278 15.702 1.00 31.90 120 GLN B O 1
ATOM 3748 N N . ASN B 1 121 ? 15.483 -15.346 14.066 1.00 27.23 121 ASN B N 1
ATOM 3749 C CA . ASN B 1 121 ? 15.626 -16.501 13.179 1.00 26.97 121 ASN B CA 1
ATOM 3750 C C . ASN B 1 121 ? 16.156 -16.181 11.783 1.00 27.24 121 ASN B C 1
ATOM 3751 O O . ASN B 1 121 ? 15.551 -16.545 10.774 1.00 23.96 121 ASN B O 1
ATOM 3756 N N . PHE B 1 122 ? 17.299 -15.513 11.738 1.00 27.18 122 PHE B N 1
ATOM 3757 C CA . PHE B 1 122 ? 17.943 -15.146 10.483 1.00 25.48 122 PHE B CA 1
ATOM 3758 C C . PHE B 1 122 ? 18.819 -16.306 10.010 1.00 26.82 122 PHE B C 1
ATOM 3759 O O . PHE B 1 122 ? 19.935 -16.486 10.514 1.00 26.86 122 PHE B O 1
ATOM 3767 N N . ASN B 1 123 ? 18.309 -17.084 9.052 1.00 23.80 123 ASN B N 1
ATOM 3768 C CA . ASN B 1 123 ? 18.926 -18.352 8.649 1.00 23.08 123 ASN B CA 1
ATOM 3769 C C . ASN B 1 123 ? 19.970 -18.192 7.542 1.00 23.50 123 ASN B C 1
ATOM 3770 O O . ASN B 1 123 ? 20.176 -17.092 7.059 1.00 22.81 123 ASN B O 1
ATOM 3775 N N . LYS B 1 124 ? 20.639 -19.281 7.162 1.00 25.85 124 LYS B N 1
ATOM 3776 C CA . LYS B 1 124 ? 21.731 -19.216 6.173 1.00 24.80 124 LYS B CA 1
ATOM 3777 C C . LYS B 1 124 ? 21.248 -18.943 4.757 1.00 24.88 124 LYS B C 1
ATOM 3778 O O . LYS B 1 124 ? 21.990 -18.415 3.933 1.00 25.89 124 LYS B O 1
ATOM 3784 N N . PHE B 1 125 ? 20.014 -19.326 4.460 1.00 23.31 125 PHE B N 1
ATOM 3785 C CA . PHE B 1 125 ? 19.444 -19.013 3.164 1.00 22.80 125 PHE B CA 1
ATOM 3786 C C . PHE B 1 125 ? 19.240 -17.514 3.023 1.00 22.04 125 PHE B C 1
ATOM 3787 O O . PHE B 1 125 ? 19.641 -16.902 2.035 1.00 23.60 125 PHE B O 1
ATOM 3803 N N . GLN B 1 127 ? 20.781 -15.239 4.606 1.00 19.85 127 GLN B N 1
ATOM 3804 C CA . GLN B 1 127 ? 22.060 -14.574 4.572 1.00 19.85 127 GLN B CA 1
ATOM 3805 C C . GLN B 1 127 ? 22.630 -14.590 3.170 1.00 23.66 127 GLN B C 1
ATOM 3806 O O . GLN B 1 127 ? 23.254 -13.619 2.732 1.00 24.60 127 GLN B O 1
ATOM 3812 N N . LYS B 1 128 ? 22.421 -15.689 2.452 1.00 23.32 128 LYS B N 1
ATOM 3813 C CA . LYS B 1 128 ? 22.819 -15.744 1.057 1.00 23.86 128 LYS B CA 1
ATOM 3814 C C . LYS B 1 128 ? 22.044 -14.710 0.229 1.00 23.10 128 LYS B C 1
ATOM 3815 O O . LYS B 1 128 ? 22.630 -13.980 -0.555 1.00 24.65 128 LYS B O 1
ATOM 3821 N N . LEU B 1 129 ? 20.731 -14.662 0.377 1.00 19.83 129 LEU B N 1
ATOM 3822 C CA . LEU B 1 129 ? 19.969 -13.730 -0.419 1.00 20.33 129 LEU B CA 1
ATOM 3823 C C . LEU B 1 129 ? 20.460 -12.330 -0.180 1.00 21.64 129 LEU B C 1
ATOM 3824 O O . LEU B 1 129 ? 20.595 -11.539 -1.111 1.00 22.14 129 LEU B O 1
ATOM 3829 N N . LEU B 1 130 ? 20.693 -12.001 1.086 1.00 22.21 130 LEU B N 1
ATOM 3830 C CA . LEU B 1 130 ? 21.044 -10.630 1.427 1.00 21.80 130 LEU B CA 1
ATOM 3831 C C . LEU B 1 130 ? 22.458 -10.299 0.923 1.00 22.16 130 LEU B C 1
ATOM 3832 O O . LEU B 1 130 ? 22.699 -9.235 0.367 1.00 21.87 130 LEU B O 1
ATOM 3837 N N . ASN B 1 131 ? 23.387 -11.223 1.091 1.00 21.55 131 ASN B N 1
ATOM 3838 C CA . ASN B 1 131 ? 24.724 -10.991 0.593 1.00 20.90 131 ASN B CA 1
ATOM 3839 C C . ASN B 1 131 ? 24.745 -10.837 -0.918 1.00 23.82 131 ASN B C 1
ATOM 3840 O O . ASN B 1 131 ? 25.361 -9.888 -1.422 1.00 26.02 131 ASN B O 1
ATOM 3845 N N . GLU B 1 132 ? 24.072 -11.741 -1.640 1.00 22.57 132 GLU B N 1
ATOM 3846 C CA . GLU B 1 132 ? 23.942 -11.622 -3.100 1.00 24.12 132 GLU B CA 1
ATOM 3847 C C . GLU B 1 132 ? 23.367 -10.268 -3.515 1.00 24.47 132 GLU B C 1
ATOM 3848 O O . GLU B 1 132 ? 23.785 -9.671 -4.504 1.00 24.97 132 GLU B O 1
ATOM 3854 N N . ALA B 1 133 ? 22.372 -9.804 -2.770 1.00 24.80 133 ALA B N 1
ATOM 3855 C CA . ALA B 1 133 ? 21.702 -8.558 -3.090 1.00 22.85 133 ALA B CA 1
ATOM 3856 C C . ALA B 1 133 ? 22.664 -7.381 -3.033 1.00 23.42 133 ALA B C 1
ATOM 3857 O O . ALA B 1 133 ? 22.360 -6.298 -3.540 1.00 24.33 133 ALA B O 1
ATOM 3859 N N . CYS B 1 134 ? 23.823 -7.601 -2.421 1.00 20.55 134 CYS B N 1
ATOM 3860 C CA . CYS B 1 134 ? 24.790 -6.535 -2.195 1.00 23.82 134 CYS B CA 1
ATOM 3861 C C . CYS B 1 134 ? 25.884 -6.478 -3.238 1.00 24.58 134 CYS B C 1
ATOM 3862 O O . CYS B 1 134 ? 26.658 -5.538 -3.262 1.00 25.45 134 CYS B O 1
ATOM 3865 N N . ASN B 1 135 ? 25.968 -7.499 -4.077 1.00 25.27 135 ASN B N 1
ATOM 3866 C CA . ASN B 1 135 ? 27.047 -7.588 -5.031 1.00 26.01 135 ASN B CA 1
ATOM 3867 C C . ASN B 1 135 ? 26.635 -6.919 -6.323 1.00 28.01 135 ASN B C 1
ATOM 3868 O O . ASN B 1 135 ? 26.085 -7.557 -7.206 1.00 29.94 135 ASN B O 1
ATOM 3873 N N . ILE B 1 136 ? 26.915 -5.631 -6.428 1.00 29.18 136 ILE B N 1
ATOM 3874 C CA . ILE B 1 136 ? 26.401 -4.829 -7.522 1.00 30.83 136 ILE B CA 1
ATOM 3875 C C . ILE B 1 136 ? 26.621 -5.467 -8.877 1.00 33.84 136 ILE B C 1
ATOM 3876 O O . ILE B 1 136 ? 25.661 -5.630 -9.648 1.00 32.77 136 ILE B O 1
ATOM 3881 N N . GLU B 1 137 ? 27.869 -5.847 -9.156 1.00 32.48 137 GLU B N 1
ATOM 3882 C CA . GLU B 1 137 ? 28.227 -6.329 -10.489 1.00 31.40 137 GLU B CA 1
ATOM 3883 C C . GLU B 1 137 ? 27.673 -7.721 -10.800 1.00 31.41 137 GLU B C 1
ATOM 3884 O O . GLU B 1 137 ? 27.500 -8.069 -11.967 1.00 32.81 137 GLU B O 1
ATOM 3890 N N . TYR B 1 138 ? 27.378 -8.508 -9.767 1.00 30.14 138 TYR B N 1
ATOM 3891 C CA . TYR B 1 138 ? 26.841 -9.848 -9.983 1.00 28.79 138 TYR B CA 1
ATOM 3892 C C . TYR B 1 138 ? 25.363 -10.001 -9.649 1.00 29.79 138 TYR B C 1
ATOM 3893 O O . TYR B 1 138 ? 24.827 -11.104 -9.723 1.00 30.46 138 TYR B O 1
ATOM 3902 N N . LYS B 1 139 ? 24.695 -8.917 -9.279 1.00 27.58 139 LYS B N 1
ATOM 3903 C CA . LYS B 1 139 ? 23.315 -9.069 -8.847 1.00 29.13 139 LYS B CA 1
ATOM 3904 C C . LYS B 1 139 ? 22.434 -9.627 -9.950 1.00 30.13 139 LYS B C 1
ATOM 3905 O O . LYS B 1 139 ? 21.601 -10.493 -9.694 1.00 30.58 139 LYS B O 1
ATOM 3911 N N . SER B 1 140 ? 22.614 -9.132 -11.172 1.00 29.21 140 SER B N 1
ATOM 3912 C CA . SER B 1 140 ? 21.825 -9.608 -12.316 1.00 28.23 140 SER B CA 1
ATOM 3913 C C . SER B 1 140 ? 22.266 -10.973 -12.850 1.00 28.91 140 SER B C 1
ATOM 3914 O O . SER B 1 140 ? 21.595 -11.546 -13.712 1.00 28.67 140 SER B O 1
ATOM 3917 N N . ASP B 1 141 ? 23.371 -11.498 -12.317 1.00 28.39 141 ASP B N 1
ATOM 3918 C CA . ASP B 1 141 ? 23.918 -12.796 -12.736 1.00 29.28 141 ASP B CA 1
ATOM 3919 C C . ASP B 1 141 ? 24.084 -12.882 -14.249 1.00 28.24 141 ASP B C 1
ATOM 3920 O O . ASP B 1 141 ? 23.765 -13.904 -14.862 1.00 26.76 141 ASP B O 1
ATOM 3925 N N . THR B 1 142 ? 24.603 -11.795 -14.821 1.00 27.13 142 THR B N 1
ATOM 3926 C CA . THR B 1 142 ? 24.707 -11.601 -16.261 1.00 27.25 142 THR B CA 1
ATOM 3927 C C . THR B 1 142 ? 26.073 -11.007 -16.658 1.00 26.68 142 THR B C 1
ATOM 3928 O O . THR B 1 142 ? 26.532 -10.040 -16.083 1.00 27.26 142 THR B O 1
ATOM 3932 N N . ALA B 1 143 ? 26.731 -11.603 -17.639 1.00 28.03 143 ALA B N 1
ATOM 3933 C CA . ALA B 1 143 ? 27.884 -10.972 -18.265 1.00 28.37 143 ALA B CA 1
ATOM 3934 C C . ALA B 1 143 ? 27.535 -10.684 -19.724 1.00 30.62 143 ALA B C 1
ATOM 3935 O O . ALA B 1 143 ? 26.454 -11.035 -20.192 1.00 30.27 143 ALA B O 1
ATOM 3937 N N . ALA B 1 144 ? 28.428 -10.024 -20.442 1.00 31.51 144 ALA B N 1
ATOM 3938 C CA . ALA B 1 144 ? 28.241 -9.847 -21.876 1.00 30.37 144 ALA B CA 1
ATOM 3939 C C . ALA B 1 144 ? 29.594 -9.647 -22.506 1.00 32.58 144 ALA B C 1
ATOM 3940 O O . ALA B 1 144 ? 30.445 -8.971 -21.925 1.00 32.86 144 ALA B O 1
ATOM 3942 N N . VAL B 1 145 ? 29.804 -10.242 -23.677 1.00 32.79 145 VAL B N 1
ATOM 3943 C CA . VAL B 1 145 ? 30.947 -9.880 -24.509 1.00 31.13 145 VAL B CA 1
ATOM 3944 C C . VAL B 1 145 ? 30.439 -9.307 -25.822 1.00 32.59 145 VAL B C 1
ATOM 3945 O O . VAL B 1 145 ? 29.808 -10.020 -26.587 1.00 33.37 145 VAL B O 1
ATOM 3949 N N . VAL B 1 146 ? 30.687 -8.020 -26.067 1.00 33.25 146 VAL B N 1
ATOM 3950 C CA . VAL B 1 146 ? 30.445 -7.404 -27.375 1.00 35.68 146 VAL B CA 1
ATOM 3951 C C . VAL B 1 146 ? 31.729 -7.263 -28.191 1.00 41.06 146 VAL B C 1
ATOM 3952 O O . VAL B 1 146 ? 32.746 -6.828 -27.656 1.00 42.22 146 VAL B O 1
ATOM 3956 N N . LEU B 1 147 ? 31.675 -7.587 -29.485 1.00 41.34 147 LEU B N 1
ATOM 3957 C CA . LEU B 1 147 ? 32.845 -7.452 -30.352 1.00 42.92 147 LEU B CA 1
ATOM 3958 C C . LEU B 1 147 ? 32.508 -6.866 -31.708 1.00 45.22 147 LEU B C 1
ATOM 3959 O O . LEU B 1 147 ? 31.423 -7.077 -32.248 1.00 44.39 147 LEU B O 1
ATOM 3964 N N . GLN B 1 148 ? 33.472 -6.125 -32.240 1.00 49.30 148 GLN B N 1
ATOM 3965 C CA . GLN B 1 148 ? 33.449 -5.599 -33.594 1.00 48.13 148 GLN B CA 1
ATOM 3966 C C . GLN B 1 148 ? 34.602 -6.338 -34.246 1.00 51.00 148 GLN B C 1
ATOM 3967 O O . GLN B 1 148 ? 35.078 -7.321 -33.690 1.00 52.84 148 GLN B O 1
ATOM 3973 N N . GLU B 1 149 ? 35.102 -5.871 -35.382 1.00 52.91 149 GLU B N 1
ATOM 3974 C CA . GLU B 1 149 ? 36.156 -6.634 -36.052 1.00 54.93 149 GLU B CA 1
ATOM 3975 C C . GLU B 1 149 ? 37.463 -6.828 -35.260 1.00 57.99 149 GLU B C 1
ATOM 3976 O O . GLU B 1 149 ? 38.008 -7.940 -35.222 1.00 58.94 149 GLU B O 1
ATOM 3982 N N . GLY B 1 150 ? 37.984 -5.772 -34.645 1.00 52.00 150 GLY B N 1
ATOM 3983 C CA . GLY B 1 150 ? 39.229 -5.931 -33.914 1.00 51.46 150 GLY B CA 1
ATOM 3984 C C . GLY B 1 150 ? 39.127 -5.586 -32.442 1.00 57.89 150 GLY B C 1
ATOM 3985 O O . GLY B 1 150 ? 40.143 -5.372 -31.774 1.00 56.87 150 GLY B O 1
ATOM 3986 N N . ILE B 1 151 ? 37.901 -5.534 -31.926 1.00 55.32 151 ILE B N 1
ATOM 3987 C CA . ILE B 1 151 ? 37.694 -5.088 -30.557 1.00 52.07 151 ILE B CA 1
ATOM 3988 C C . ILE B 1 151 ? 36.634 -5.892 -29.786 1.00 51.31 151 ILE B C 1
ATOM 3989 O O . ILE B 1 151 ? 35.507 -6.083 -30.248 1.00 50.01 151 ILE B O 1
ATOM 3994 N N . ALA B 1 152 ? 37.024 -6.363 -28.606 1.00 49.20 152 ALA B N 1
ATOM 3995 C CA . ALA B 1 152 ? 36.137 -7.107 -27.721 1.00 45.82 152 ALA B CA 1
ATOM 3996 C C . ALA B 1 152 ? 36.009 -6.427 -26.338 1.00 46.96 152 ALA B C 1
ATOM 3997 O O . ALA B 1 152 ? 36.993 -5.948 -25.772 1.00 48.35 152 ALA B O 1
ATOM 3999 N N . HIS B 1 153 ? 34.796 -6.374 -25.799 1.00 42.20 153 HIS B N 1
ATOM 4000 C CA . HIS B 1 153 ? 34.594 -5.856 -24.451 1.00 40.45 153 HIS B CA 1
ATOM 4001 C C . HIS B 1 153 ? 33.956 -6.910 -23.559 1.00 36.29 153 HIS B C 1
ATOM 4002 O O . HIS B 1 153 ? 32.785 -7.212 -23.715 1.00 33.05 153 HIS B O 1
ATOM 4009 N N . VAL B 1 154 ? 34.729 -7.465 -22.630 1.00 34.73 154 VAL B N 1
ATOM 4010 C CA . VAL B 1 154 ? 34.190 -8.399 -21.659 1.00 35.40 154 VAL B CA 1
ATOM 4011 C C . VAL B 1 154 ? 33.597 -7.614 -20.470 1.00 38.26 154 VAL B C 1
ATOM 4012 O O . VAL B 1 154 ? 34.311 -6.923 -19.747 1.00 38.45 154 VAL B O 1
ATOM 4016 N N . CYS B 1 155 ? 32.280 -7.715 -20.292 1.00 37.62 155 CYS B N 1
ATOM 4017 C CA . CYS B 1 155 ? 31.553 -6.908 -19.312 1.00 37.22 155 CYS B CA 1
ATOM 4018 C C . CYS B 1 155 ? 30.781 -7.735 -18.287 1.00 36.95 155 CYS B C 1
ATOM 4019 O O . CYS B 1 155 ? 30.543 -8.939 -18.477 1.00 34.69 155 CYS B O 1
ATOM 4022 N N . LEU B 1 156 ? 30.400 -7.065 -17.200 1.00 35.71 156 LEU B N 1
ATOM 4023 C CA . LEU B 1 156 ? 29.325 -7.523 -16.322 1.00 32.54 156 LEU B CA 1
ATOM 4024 C C . LEU B 1 156 ? 28.161 -6.562 -16.502 1.00 34.67 156 LEU B C 1
ATOM 4025 O O . LEU B 1 156 ? 28.354 -5.350 -16.624 1.00 36.81 156 LEU B O 1
ATOM 4030 N N . VAL B 1 157 ? 26.954 -7.104 -16.559 1.00 33.17 157 VAL B N 1
ATOM 4031 C CA . VAL B 1 157 ? 25.772 -6.292 -16.781 1.00 33.64 157 VAL B CA 1
ATOM 4032 C C . VAL B 1 157 ? 24.858 -6.249 -15.543 1.00 35.74 157 VAL B C 1
ATOM 4033 O O . VAL B 1 157 ? 24.533 -7.292 -14.959 1.00 36.43 157 VAL B O 1
ATOM 4037 N N . THR B 1 158 ? 24.449 -5.048 -15.144 1.00 35.30 158 THR B N 1
ATOM 4038 C CA . THR B 1 158 ? 23.486 -4.886 -14.055 1.00 35.82 158 THR B CA 1
ATOM 4039 C C . THR B 1 158 ? 22.163 -4.436 -14.656 1.00 39.79 158 THR B C 1
ATOM 4040 O O . THR B 1 158 ? 22.046 -4.321 -15.887 1.00 40.17 158 THR B O 1
ATOM 4044 N N . SER B 1 159 ? 21.179 -4.167 -13.797 1.00 40.72 159 SER B N 1
ATOM 4045 C CA . SER B 1 159 ? 19.833 -3.792 -14.252 1.00 40.70 159 SER B CA 1
ATOM 4046 C C . SER B 1 159 ? 19.764 -2.353 -14.744 1.00 41.52 159 SER B C 1
ATOM 4047 O O . SER B 1 159 ? 18.767 -1.935 -15.328 1.00 43.82 159 SER B O 1
ATOM 4050 N N . SER B 1 160 ? 20.835 -1.604 -14.520 1.00 43.67 160 SER B N 1
ATOM 4051 C CA . SER B 1 160 ? 20.842 -0.188 -14.846 1.00 47.35 160 SER B CA 1
ATOM 4052 C C . SER B 1 160 ? 22.053 0.251 -15.682 1.00 49.43 160 SER B C 1
ATOM 4053 O O . SER B 1 160 ? 22.002 1.288 -16.344 1.00 49.60 160 SER B O 1
ATOM 4056 N N . SER B 1 161 ? 23.134 -0.528 -15.648 1.00 45.05 161 SER B N 1
ATOM 4057 C CA . SER B 1 161 ? 24.399 -0.097 -16.240 1.00 43.86 161 SER B CA 1
ATOM 4058 C C . SER B 1 161 ? 25.238 -1.273 -16.751 1.00 44.11 161 SER B C 1
ATOM 4059 O O . SER B 1 161 ? 24.953 -2.430 -16.425 1.00 42.79 161 SER B O 1
ATOM 4062 N N . THR B 1 162 ? 26.269 -0.968 -17.543 1.00 40.64 162 THR B N 1
ATOM 4063 C CA . THR B 1 162 ? 27.226 -1.973 -18.006 1.00 40.07 162 THR B CA 1
ATOM 4064 C C . THR B 1 162 ? 28.600 -1.705 -17.397 1.00 42.24 162 THR B C 1
ATOM 4065 O O . THR B 1 162 ? 29.056 -0.566 -17.368 1.00 47.22 162 THR B O 1
ATOM 4069 N N . ILE B 1 163 ? 29.252 -2.751 -16.901 1.00 38.79 163 ILE B N 1
ATOM 4070 C CA . ILE B 1 163 ? 30.563 -2.620 -16.271 1.00 38.56 163 ILE B CA 1
ATOM 4071 C C . ILE B 1 163 ? 31.621 -3.323 -17.124 1.00 40.22 163 ILE B C 1
ATOM 4072 O O . ILE B 1 163 ? 31.690 -4.552 -17.150 1.00 40.01 163 ILE B O 1
ATOM 4077 N N . LEU B 1 164 ? 32.432 -2.546 -17.838 1.00 42.23 164 LEU B N 1
ATOM 4078 C CA . LEU B 1 164 ? 33.552 -3.104 -18.598 1.00 41.91 164 LEU B CA 1
ATOM 4079 C C . LEU B 1 164 ? 34.611 -3.706 -17.666 1.00 38.35 164 LEU B C 1
ATOM 4080 O O . LEU B 1 164 ? 35.079 -3.040 -16.760 1.00 38.26 164 LEU B O 1
ATOM 4085 N N . LYS B 1 165 ? 34.983 -4.961 -17.889 1.00 37.76 165 LYS B N 1
ATOM 4086 C CA . LYS B 1 165 ? 35.959 -5.623 -17.022 1.00 41.94 165 LYS B CA 1
ATOM 4087 C C . LYS B 1 165 ? 37.295 -5.869 -17.716 1.00 41.80 165 LYS B C 1
ATOM 4088 O O . LYS B 1 165 ? 38.263 -6.309 -17.090 1.00 42.90 165 LYS B O 1
ATOM 4094 N N . GLN B 1 166 ? 37.350 -5.571 -19.005 1.00 39.90 166 GLN B N 1
ATOM 4095 C CA . GLN B 1 166 ? 38.469 -6.016 -19.819 1.00 43.48 166 GLN B CA 1
ATOM 4096 C C . GLN B 1 166 ? 38.231 -5.737 -21.308 1.00 47.60 166 GLN B C 1
ATOM 4097 O O . GLN B 1 166 ? 37.217 -6.150 -21.886 1.00 44.30 166 GLN B O 1
ATOM 4103 N N . LYS B 1 167 ? 39.175 -5.030 -21.920 1.00 50.84 167 LYS B N 1
ATOM 4104 C CA . LYS B 1 167 ? 39.063 -4.607 -23.311 1.00 49.73 167 LYS B CA 1
ATOM 4105 C C . LYS B 1 167 ? 40.132 -5.363 -24.104 1.00 50.72 167 LYS B C 1
ATOM 4106 O O . LYS B 1 167 ? 41.261 -5.502 -23.630 1.00 50.60 167 LYS B O 1
ATOM 4112 N N . ILE B 1 168 ? 39.773 -5.892 -25.276 1.00 51.15 168 ILE B N 1
ATOM 4113 C CA . ILE B 1 168 ? 40.738 -6.588 -26.137 1.00 49.26 168 ILE B CA 1
ATOM 4114 C C . ILE B 1 168 ? 40.771 -5.965 -27.530 1.00 55.27 168 ILE B C 1
ATOM 4115 O O . ILE B 1 168 ? 39.719 -5.630 -28.082 1.00 56.93 168 ILE B O 1
ATOM 4120 N N . GLU B 1 169 ? 41.967 -5.815 -28.104 1.00 57.07 169 GLU B N 1
ATOM 4121 C CA . GLU B 1 169 ? 42.117 -4.975 -29.295 1.00 60.23 169 GLU B CA 1
ATOM 4122 C C . GLU B 1 169 ? 43.284 -5.373 -30.197 1.00 61.21 169 GLU B C 1
ATOM 4123 O O . GLU B 1 169 ? 44.432 -5.331 -29.760 1.00 61.33 169 GLU B O 1
ATOM 4129 N N . TYR B 1 170 ? 42.967 -5.767 -31.436 1.00 61.21 170 TYR B N 1
ATOM 4130 C CA . TYR B 1 170 ? 43.924 -5.891 -32.554 1.00 58.60 170 TYR B CA 1
ATOM 4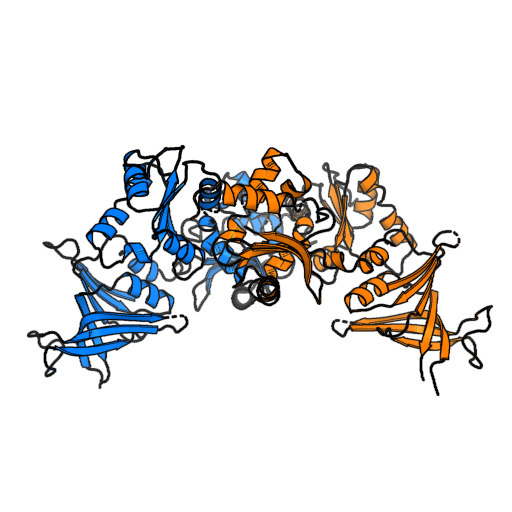131 C C . TYR B 1 170 ? 43.342 -6.572 -33.805 1.00 62.75 170 TYR B C 1
ATOM 4132 O O . TYR B 1 170 ? 43.413 -7.793 -33.972 1.00 61.39 170 TYR B O 1
ATOM 4141 N N . VAL B 1 181 ? 35.560 -12.996 -44.044 1.00 68.34 181 VAL B N 1
ATOM 4142 C CA . VAL B 1 181 ? 36.634 -13.880 -43.599 1.00 73.71 181 VAL B CA 1
ATOM 4143 C C . VAL B 1 181 ? 36.254 -14.699 -42.362 1.00 76.55 181 VAL B C 1
ATOM 4144 O O . VAL B 1 181 ? 36.332 -14.226 -41.220 1.00 73.99 181 VAL B O 1
ATOM 4148 N N . LEU B 1 182 ? 35.842 -15.936 -42.602 1.00 74.74 182 LEU B N 1
ATOM 4149 C CA . LEU B 1 182 ? 35.648 -16.894 -41.525 1.00 67.63 182 LEU B CA 1
ATOM 4150 C C . LEU B 1 182 ? 36.831 -17.860 -41.477 1.00 67.63 182 LEU B C 1
ATOM 4151 O O . LEU B 1 182 ? 36.773 -18.883 -40.799 1.00 64.78 182 LEU B O 1
ATOM 4156 N N . LYS B 1 183 ? 37.911 -17.496 -42.175 1.00 76.56 183 LYS B N 1
ATOM 4157 C CA . LYS B 1 183 ? 39.048 -18.390 -42.460 1.00 75.06 183 LYS B CA 1
ATOM 4158 C C . LYS B 1 183 ? 39.973 -18.724 -41.285 1.00 73.11 183 LYS B C 1
ATOM 4159 O O . LYS B 1 183 ? 39.748 -19.684 -40.544 1.00 72.48 183 LYS B O 1
ATOM 4165 N N . PHE B 1 184 ? 41.036 -17.945 -41.145 1.00 71.48 184 PHE B N 1
ATOM 4166 C CA . PHE B 1 184 ? 41.989 -18.154 -40.064 1.00 69.85 184 PHE B CA 1
ATOM 4167 C C . PHE B 1 184 ? 43.058 -17.072 -40.090 1.00 69.25 184 PHE B C 1
ATOM 4168 O O . PHE B 1 184 ? 43.350 -16.494 -41.136 1.00 72.32 184 PHE B O 1
ATOM 4176 N N . ASP B 1 185 ? 43.638 -16.799 -38.932 1.00 65.06 185 ASP B N 1
ATOM 4177 C CA . ASP B 1 185 ? 44.674 -15.795 -38.835 1.00 64.20 185 ASP B CA 1
ATOM 4178 C C . ASP B 1 185 ? 45.496 -16.127 -37.613 1.00 63.29 185 ASP B C 1
ATOM 4179 O O . ASP B 1 185 ? 45.045 -16.845 -36.731 1.00 62.93 185 ASP B O 1
ATOM 4184 N N . GLU B 1 186 ? 46.716 -15.625 -37.568 1.00 66.22 186 GLU B N 1
ATOM 4185 C CA . GLU B 1 186 ? 47.442 -15.614 -36.314 1.00 68.67 186 GLU B CA 1
ATOM 4186 C C . GLU B 1 186 ? 46.866 -14.449 -35.526 1.00 61.52 186 GLU B C 1
ATOM 4187 O O . GLU B 1 186 ? 46.520 -14.588 -34.357 1.00 60.13 186 GLU B O 1
ATOM 4193 N N . LYS B 1 187 ? 46.745 -13.311 -36.202 1.00 59.08 187 LYS B N 1
ATOM 4194 C CA . LYS B 1 187 ? 46.149 -12.117 -35.634 1.00 61.00 187 LYS B CA 1
ATOM 4195 C C . LYS B 1 187 ? 44.818 -12.397 -34.935 1.00 64.14 187 LYS B C 1
ATOM 4196 O O . LYS B 1 187 ? 44.569 -11.897 -33.830 1.00 64.12 187 LYS B O 1
ATOM 4202 N N . THR B 1 188 ? 43.959 -13.190 -35.572 1.00 62.99 188 THR B N 1
ATOM 4203 C CA . THR B 1 188 ? 42.622 -13.393 -35.027 1.00 57.71 188 THR B CA 1
ATOM 4204 C C . THR B 1 188 ? 42.504 -14.605 -34.105 1.00 55.01 188 THR B C 1
ATOM 4205 O O . THR B 1 188 ? 41.564 -14.690 -33.321 1.00 53.90 188 THR B O 1
ATOM 4209 N N . GLU B 1 189 ? 43.447 -15.536 -34.179 1.00 53.77 189 GLU B N 1
ATOM 4210 C CA . GLU B 1 189 ? 43.419 -16.656 -33.247 1.00 55.25 189 GLU B CA 1
ATOM 4211 C C . GLU B 1 189 ? 43.998 -16.277 -31.892 1.00 56.94 189 GLU B C 1
ATOM 4212 O O . GLU B 1 189 ? 43.663 -16.877 -30.868 1.00 56.46 189 GLU B O 1
ATOM 4218 N N . LYS B 1 190 ? 44.867 -15.276 -31.885 1.00 56.53 190 LYS B N 1
ATOM 4219 C CA . LYS B 1 190 ? 45.337 -14.736 -30.622 1.00 60.73 190 LYS B CA 1
ATOM 4220 C C . LYS B 1 190 ? 44.217 -13.901 -30.010 1.00 56.20 190 LYS B C 1
ATOM 4221 O O . LYS B 1 190 ? 44.057 -13.860 -28.794 1.00 53.82 190 LYS B O 1
ATOM 4227 N N . PHE B 1 191 ? 43.434 -13.263 -30.874 1.00 54.53 191 PHE B N 1
ATOM 4228 C CA . PHE B 1 191 ? 42.328 -12.398 -30.470 1.00 52.27 191 PHE B CA 1
ATOM 4229 C C . PHE B 1 191 ? 41.267 -13.168 -29.704 1.00 48.88 191 PHE B C 1
ATOM 4230 O O . PHE B 1 191 ? 41.042 -12.915 -28.530 1.00 48.42 191 PHE B O 1
ATOM 4238 N N . TYR B 1 192 ? 40.622 -14.115 -30.372 1.00 50.06 192 TYR B N 1
ATOM 4239 C CA . TYR B 1 192 ? 39.601 -14.955 -29.738 1.00 49.41 192 TYR B CA 1
ATOM 4240 C C . TYR B 1 192 ? 40.099 -15.591 -28.453 1.00 46.28 192 TYR B C 1
ATOM 4241 O O . TYR B 1 192 ? 39.460 -15.461 -27.410 1.00 44.99 192 TYR B O 1
ATOM 4250 N N . LYS B 1 193 ? 41.247 -16.255 -28.543 1.00 47.87 193 LYS B N 1
ATOM 4251 C CA . LYS B 1 193 ? 41.859 -16.919 -27.401 1.00 49.59 193 LYS B CA 1
ATOM 4252 C C . LYS B 1 193 ? 42.187 -15.929 -26.273 1.00 48.35 193 LYS B C 1
ATOM 4253 O O . LYS B 1 193 ? 42.246 -16.305 -25.100 1.00 45.99 193 LYS B O 1
ATOM 4259 N N . ALA B 1 194 ? 42.383 -14.664 -26.636 1.00 47.93 194 ALA B N 1
ATOM 4260 C CA . ALA B 1 194 ? 42.632 -13.621 -25.652 1.00 45.31 194 ALA B CA 1
ATOM 4261 C C . ALA B 1 194 ? 41.349 -13.361 -24.879 1.00 46.90 194 ALA B C 1
ATOM 4262 O O . ALA B 1 194 ? 41.349 -13.292 -23.644 1.00 43.62 194 ALA B O 1
ATOM 4264 N N . ILE B 1 195 ? 40.257 -13.210 -25.629 1.00 46.46 195 ILE B N 1
ATOM 4265 C CA . ILE B 1 195 ? 38.927 -13.064 -25.064 1.00 42.49 195 ILE B CA 1
ATOM 4266 C C . ILE B 1 195 ? 38.624 -14.242 -24.143 1.00 41.51 195 ILE B C 1
ATOM 4267 O O . ILE B 1 195 ? 38.277 -14.056 -22.984 1.00 40.45 195 ILE B O 1
ATOM 4272 N N . TYR B 1 196 ? 38.785 -15.457 -24.645 1.00 39.78 196 TYR B N 1
ATOM 4273 C CA . TYR B 1 196 ? 38.513 -16.621 -23.827 1.00 39.39 196 TYR B CA 1
ATOM 4274 C C . TYR B 1 196 ? 39.272 -16.539 -22.520 1.00 41.17 196 TYR B C 1
ATOM 4275 O O . TYR B 1 196 ? 38.752 -16.878 -21.465 1.00 42.03 196 TYR B O 1
ATOM 4284 N N . SER B 1 197 ? 40.515 -16.092 -22.579 1.00 41.92 197 SER B N 1
ATOM 4285 C CA . SER B 1 197 ? 41.318 -16.065 -21.368 1.00 44.11 197 SER B CA 1
ATOM 4286 C C . SER B 1 197 ? 40.873 -14.920 -20.444 1.00 42.10 197 SER B C 1
ATOM 4287 O O . SER B 1 197 ? 40.842 -15.085 -19.227 1.00 45.23 197 SER B O 1
ATOM 4290 N N . ALA B 1 198 ? 40.527 -13.777 -21.030 1.00 37.88 198 ALA B N 1
ATOM 4291 C CA . ALA B 1 198 ? 40.024 -12.649 -20.275 1.00 38.78 198 ALA B CA 1
ATOM 4292 C C . ALA B 1 198 ? 38.733 -13.047 -19.582 1.00 42.64 198 ALA B C 1
ATOM 4293 O O . ALA B 1 198 ? 38.520 -12.768 -18.402 1.00 41.99 198 ALA B O 1
ATOM 4303 N N . LYS B 1 200 ? 37.658 -16.080 -18.708 1.00 39.95 200 LYS B N 1
ATOM 4304 C CA . LYS B 1 200 ? 37.788 -16.984 -17.567 1.00 44.28 200 LYS B CA 1
ATOM 4305 C C . LYS B 1 200 ? 38.634 -16.391 -16.437 1.00 44.21 200 LYS B C 1
ATOM 4306 O O . LYS B 1 200 ? 38.593 -16.868 -15.304 1.00 41.01 200 LYS B O 1
ATOM 4312 N N . LYS B 1 201 ? 39.351 -15.315 -16.738 1.00 43.04 201 LYS B N 1
ATOM 4313 C CA . LYS B 1 201 ? 39.988 -14.534 -15.692 1.00 42.28 201 LYS B CA 1
ATOM 4314 C C . LYS B 1 201 ? 38.993 -13.646 -14.936 1.00 43.39 201 LYS B C 1
ATOM 4315 O O . LYS B 1 201 ? 39.016 -13.611 -13.709 1.00 45.07 201 LYS B O 1
ATOM 4321 N N . ASP B 1 202 ? 38.122 -12.940 -15.659 1.00 41.71 202 ASP B N 1
ATOM 4322 C CA . ASP B 1 202 ? 37.316 -11.857 -15.069 1.00 39.33 202 ASP B CA 1
ATOM 4323 C C . ASP B 1 202 ? 35.837 -12.144 -14.802 1.00 37.73 202 ASP B C 1
ATOM 4324 O O . ASP B 1 202 ? 35.113 -11.249 -14.375 1.00 41.58 202 ASP B O 1
ATOM 4329 N N . LEU B 1 203 ? 35.386 -13.368 -15.050 1.00 37.27 203 LEU B N 1
ATOM 4330 C CA . LEU B 1 203 ? 33.989 -13.724 -14.824 1.00 38.83 203 LEU B CA 1
ATOM 4331 C C . LEU B 1 203 ? 33.892 -14.934 -13.925 1.00 37.22 203 LEU B C 1
ATOM 4332 O O . LEU B 1 203 ? 34.564 -15.935 -14.156 1.00 39.36 203 LEU B O 1
ATOM 4337 N N . ASN B 1 204 ? 33.041 -14.845 -12.912 1.00 35.40 204 ASN B N 1
ATOM 4338 C CA . ASN B 1 204 ? 32.773 -15.976 -12.039 1.00 38.17 204 ASN B CA 1
ATOM 4339 C C . ASN B 1 204 ? 31.642 -16.851 -12.578 1.00 39.81 204 ASN B C 1
ATOM 4340 O O . ASN B 1 204 ? 30.474 -16.653 -12.239 1.00 40.47 204 ASN B O 1
ATOM 4345 N N . PHE B 1 205 ? 31.993 -17.837 -13.391 1.00 39.84 205 PHE B N 1
ATOM 4346 C CA . PHE B 1 205 ? 30.990 -18.654 -14.064 1.00 38.24 205 PHE B CA 1
ATOM 4347 C C . PHE B 1 205 ? 29.953 -19.287 -13.134 1.00 39.83 205 PHE B C 1
ATOM 4348 O O . PHE B 1 205 ? 28.800 -19.439 -13.527 1.00 42.15 205 PHE B O 1
ATOM 4356 N N . ASP B 1 206 ? 30.347 -19.624 -11.907 1.00 39.63 206 ASP B N 1
ATOM 4357 C CA . ASP B 1 206 ? 29.418 -20.211 -10.926 1.00 44.95 206 ASP B CA 1
ATOM 4358 C C . ASP B 1 206 ? 28.323 -19.222 -10.490 1.00 46.42 206 ASP B C 1
ATOM 4359 O O . ASP B 1 206 ? 27.233 -19.631 -10.054 1.00 45.79 206 ASP B O 1
ATOM 4364 N N . LYS B 1 207 ? 28.613 -17.929 -10.605 1.00 40.40 207 LYS B N 1
ATOM 4365 C CA . LYS B 1 207 ? 27.622 -16.923 -10.291 1.00 36.25 207 LYS B CA 1
ATOM 4366 C C . LYS B 1 207 ? 26.739 -16.591 -11.491 1.00 37.17 207 LYS B C 1
ATOM 4367 O O . LYS B 1 207 ? 25.530 -16.431 -11.352 1.00 41.52 207 LYS B O 1
ATOM 4373 N N . LEU B 1 208 ? 27.329 -16.503 -12.671 1.00 33.28 208 LEU B N 1
ATOM 4374 C CA . LEU B 1 208 ? 26.592 -16.045 -13.837 1.00 31.05 208 LEU B CA 1
ATOM 4375 C C . LEU B 1 208 ? 25.517 -17.038 -14.275 1.00 32.76 208 LEU B C 1
ATOM 4376 O O . LEU B 1 208 ? 25.686 -18.255 -14.165 1.00 36.29 208 LEU B O 1
ATOM 4381 N N . LYS B 1 209 ? 24.394 -16.527 -14.757 1.00 30.97 209 LYS B N 1
ATOM 4382 C CA . LYS B 1 209 ? 23.349 -17.421 -15.238 1.00 31.73 209 LYS B CA 1
ATOM 4383 C C . LYS B 1 209 ? 23.067 -17.101 -16.689 1.00 30.75 209 LYS B C 1
ATOM 4384 O O . LYS B 1 209 ? 22.516 -17.913 -17.398 1.00 30.56 209 LYS B O 1
ATOM 4390 N N . THR B 1 210 ? 23.468 -15.910 -17.121 1.00 33.80 210 THR B N 1
ATOM 4391 C CA . THR B 1 210 ? 23.348 -15.493 -18.519 1.00 30.92 210 THR B CA 1
ATOM 4392 C C . THR B 1 210 ? 24.635 -14.856 -18.985 1.00 29.08 210 THR B C 1
ATOM 4393 O O . THR B 1 210 ? 25.088 -13.887 -18.385 1.00 29.49 210 THR B O 1
ATOM 4397 N N . ILE B 1 211 ? 25.222 -15.402 -20.044 1.00 29.23 211 ILE B N 1
ATOM 4398 C CA . ILE B 1 211 ? 26.345 -14.759 -20.726 1.00 29.48 211 ILE B CA 1
ATOM 4399 C C . ILE B 1 211 ? 25.916 -14.418 -22.149 1.00 33.49 211 ILE B C 1
ATOM 4400 O O . ILE B 1 211 ? 25.705 -15.334 -22.965 1.00 31.29 211 ILE B O 1
ATOM 4405 N N . ILE B 1 212 ? 25.755 -13.119 -22.427 1.00 29.17 212 ILE B N 1
ATOM 4406 C CA . ILE B 1 212 ? 25.389 -12.655 -23.757 1.00 29.57 212 ILE B CA 1
ATOM 4407 C C . ILE B 1 212 ? 26.638 -12.454 -24.625 1.00 32.67 212 ILE B C 1
ATOM 4408 O O . ILE B 1 212 ? 27.584 -11.768 -24.218 1.00 32.15 212 ILE B O 1
ATOM 4413 N N . LEU B 1 213 ? 26.645 -13.062 -25.811 1.00 31.59 213 LEU B N 1
ATOM 4414 C CA . LEU B 1 213 ? 27.653 -12.757 -26.824 1.00 30.76 213 LEU B CA 1
ATOM 4415 C C . LEU B 1 213 ? 26.949 -12.054 -27.975 1.00 31.46 213 LEU B C 1
ATOM 4416 O O . LEU B 1 213 ? 26.108 -12.647 -28.649 1.00 29.61 213 LEU B O 1
ATOM 4421 N N . CYS B 1 214 ? 27.280 -10.784 -28.190 1.00 31.80 214 CYS B N 1
ATOM 4422 C CA . CYS B 1 214 ? 26.651 -10.027 -29.256 1.00 33.72 214 CYS B CA 1
ATOM 4423 C C . CYS B 1 214 ? 27.630 -9.182 -30.084 1.00 38.15 214 CYS B C 1
ATOM 4424 O O . CYS B 1 214 ? 28.595 -8.603 -29.569 1.00 33.95 214 CYS B O 1
ATOM 4427 N N . SER B 1 215 ? 27.345 -9.106 -31.381 1.00 41.00 215 SER B N 1
ATOM 4428 C CA . SER B 1 215 ? 28.167 -8.357 -32.308 1.00 39.44 215 SER B CA 1
ATOM 4429 C C . SER B 1 215 ? 27.389 -8.145 -33.570 1.00 41.62 215 SER B C 1
ATOM 4430 O O . SER B 1 215 ? 26.306 -8.711 -33.745 1.00 40.48 215 SER B O 1
ATOM 4433 N N . PRO B 1 216 ? 27.940 -7.305 -34.454 1.00 45.83 216 PRO B N 1
ATOM 4434 C CA . PRO B 1 216 ? 27.521 -7.257 -35.850 1.00 42.38 216 PRO B CA 1
ATOM 4435 C C . PRO B 1 216 ? 28.141 -8.473 -36.489 1.00 41.48 216 PRO B C 1
ATOM 4436 O O . PRO B 1 216 ? 29.079 -9.039 -35.922 1.00 42.44 216 PRO B O 1
ATOM 4440 N N . GLY B 1 217 ? 27.624 -8.887 -37.634 1.00 40.64 217 GLY B N 1
ATOM 4441 C CA . GLY B 1 217 ? 28.238 -9.963 -38.386 1.00 38.19 217 GLY B CA 1
ATOM 4442 C C . GLY B 1 217 ? 28.363 -11.275 -37.650 1.00 37.23 217 GLY B C 1
ATOM 4443 O O . GLY B 1 217 ? 27.478 -11.675 -36.894 1.00 36.86 217 GLY B O 1
ATOM 4444 N N . PHE B 1 218 ? 29.486 -11.938 -37.886 1.00 37.68 218 PHE B N 1
ATOM 4445 C CA . PHE B 1 218 ? 29.710 -13.309 -37.457 1.00 36.92 218 PHE B CA 1
ATOM 4446 C C . PHE B 1 218 ? 30.525 -13.406 -36.162 1.00 35.32 218 PHE B C 1
ATOM 4447 O O . PHE B 1 218 ? 30.748 -14.507 -35.650 1.00 34.90 218 PHE B O 1
ATOM 4455 N N . TYR B 1 219 ? 30.960 -12.269 -35.628 1.00 36.22 219 TYR B N 1
ATOM 4456 C CA . TYR B 1 219 ? 31.925 -12.274 -34.517 1.00 39.11 219 TYR B CA 1
ATOM 4457 C C . TYR B 1 219 ? 31.436 -12.993 -33.258 1.00 37.51 219 TYR B C 1
ATOM 4458 O O . TYR B 1 219 ? 32.169 -13.800 -32.684 1.00 35.48 219 TYR B O 1
ATOM 4467 N N . ALA B 1 220 ? 30.202 -12.716 -32.842 1.00 35.01 220 ALA B N 1
ATOM 4468 C CA . ALA B 1 220 ? 29.630 -13.409 -31.688 1.00 31.84 220 ALA B CA 1
ATOM 4469 C C . ALA B 1 220 ? 29.577 -14.918 -31.931 1.00 33.20 220 ALA B C 1
ATOM 4470 O O . ALA B 1 220 ? 30.006 -15.710 -31.073 1.00 30.27 220 ALA B O 1
ATOM 4472 N N . LYS B 1 221 ? 29.070 -15.312 -33.107 1.00 33.94 221 LYS B N 1
ATOM 4473 C CA . LYS B 1 221 ? 28.996 -16.729 -33.472 1.00 33.31 221 LYS B CA 1
ATOM 4474 C C . LYS B 1 221 ? 30.381 -17.376 -33.457 1.00 34.84 221 LYS B C 1
ATOM 4475 O O . LYS B 1 221 ? 30.540 -18.494 -32.973 1.00 35.69 221 LYS B O 1
ATOM 4481 N N . ILE B 1 222 ? 31.384 -16.674 -33.974 1.00 33.92 222 ILE B N 1
ATOM 4482 C CA . ILE B 1 222 ? 32.738 -17.223 -34.009 1.00 37.51 222 ILE B CA 1
ATOM 4483 C C . ILE B 1 222 ? 33.334 -17.377 -32.599 1.00 38.82 222 ILE B C 1
ATOM 4484 O O . ILE B 1 222 ? 33.980 -18.391 -32.291 1.00 36.94 222 ILE B O 1
ATOM 4489 N N . LEU B 1 223 ? 33.106 -16.367 -31.754 1.00 37.20 223 LEU B N 1
ATOM 4490 C CA . LEU B 1 223 ? 33.576 -16.371 -30.382 1.00 33.90 223 LEU B CA 1
ATOM 4491 C C . LEU B 1 223 ? 32.982 -17.556 -29.633 1.00 34.97 223 LEU B C 1
ATOM 4492 O O . LEU B 1 223 ? 33.694 -18.287 -28.938 1.00 32.62 223 LEU B O 1
ATOM 4505 N N . ASP B 1 225 ? 31.883 -20.326 -30.732 1.00 37.74 225 ASP B N 1
ATOM 4506 C CA . ASP B 1 225 ? 32.498 -21.538 -31.253 1.00 34.77 225 ASP B CA 1
ATOM 4507 C C . ASP B 1 225 ? 33.914 -21.694 -30.743 1.00 37.43 225 ASP B C 1
ATOM 4508 O O . ASP B 1 225 ? 34.310 -22.779 -30.331 1.00 38.28 225 ASP B O 1
ATOM 4513 N N . LYS B 1 226 ? 34.677 -20.605 -30.775 1.00 37.64 226 LYS B N 1
ATOM 4514 C CA . LYS B 1 226 ? 36.033 -20.605 -30.222 1.00 40.14 226 LYS B CA 1
ATOM 4515 C C . LYS B 1 226 ? 36.034 -20.951 -28.732 1.00 43.73 226 LYS B C 1
ATOM 4516 O O . LYS B 1 226 ? 36.850 -21.767 -28.277 1.00 44.05 226 LYS B O 1
ATOM 4522 N N . ILE B 1 227 ? 35.117 -20.326 -27.981 1.00 41.31 227 ILE B N 1
ATOM 4523 C CA . ILE B 1 227 ? 34.993 -20.535 -26.542 1.00 37.54 227 ILE B CA 1
ATOM 4524 C C . ILE B 1 227 ? 34.744 -21.997 -26.222 1.00 39.32 227 ILE B C 1
ATOM 4525 O O . ILE B 1 227 ? 35.413 -22.567 -25.385 1.00 41.61 227 ILE B O 1
ATOM 4530 N N . PHE B 1 228 ? 33.779 -22.609 -26.889 1.00 39.60 228 PHE B N 1
ATOM 4531 C CA . PHE B 1 228 ? 33.510 -24.019 -26.648 1.00 42.76 228 PHE B CA 1
ATOM 4532 C C . PHE B 1 228 ? 34.676 -24.909 -27.078 1.00 44.53 228 PHE B C 1
ATOM 4533 O O . PHE B 1 228 ? 34.996 -25.890 -26.412 1.00 45.15 228 PHE B O 1
ATOM 4541 N N . GLN B 1 229 ? 35.295 -24.566 -28.201 1.00 46.19 229 GLN B N 1
ATOM 4542 C CA . GLN B 1 229 ? 36.450 -25.302 -28.707 1.00 48.43 229 GLN B CA 1
ATOM 4543 C C . GLN B 1 229 ? 37.539 -25.335 -27.638 1.00 48.14 229 GLN B C 1
ATOM 4544 O O . GLN B 1 229 ? 37.950 -26.407 -27.189 1.00 50.44 229 GLN B O 1
ATOM 4550 N N . TYR B 1 230 ? 37.995 -24.153 -27.233 1.00 46.84 230 TYR B N 1
ATOM 4551 C CA . TYR B 1 230 ? 38.976 -24.023 -26.157 1.00 47.68 230 TYR B CA 1
ATOM 4552 C C . TYR B 1 230 ? 38.598 -24.781 -24.869 1.00 49.86 230 TYR B C 1
ATOM 4553 O O . TYR B 1 230 ? 39.406 -25.533 -24.331 1.00 53.66 230 TYR B O 1
ATOM 4562 N N . ALA B 1 231 ? 37.382 -24.581 -24.372 1.00 46.03 231 ALA B N 1
ATOM 4563 C CA . ALA B 1 231 ? 36.932 -25.289 -23.183 1.00 47.64 231 ALA B CA 1
ATOM 4564 C C . ALA B 1 231 ? 37.110 -26.798 -23.318 1.00 50.85 231 ALA B C 1
ATOM 4565 O O . ALA B 1 231 ? 37.598 -27.450 -22.404 1.00 53.38 231 ALA B O 1
ATOM 4567 N N . GLU B 1 232 ? 36.723 -27.360 -24.454 1.00 51.75 232 GLU B N 1
ATOM 4568 C CA . GLU B 1 232 ? 36.858 -28.804 -24.639 1.00 53.66 232 GLU B CA 1
ATOM 4569 C C . GLU B 1 232 ? 38.292 -29.264 -24.513 1.00 52.01 232 GLU B C 1
ATOM 4570 O O . GLU B 1 232 ? 38.574 -30.270 -23.864 1.00 51.78 232 GLU B O 1
ATOM 4576 N N . GLU B 1 233 ? 39.186 -28.521 -25.152 1.00 47.91 233 GLU B N 1
ATOM 4577 C CA . GLU B 1 233 ? 40.613 -28.728 -25.001 1.00 50.22 233 GLU B CA 1
ATOM 4578 C C . GLU B 1 233 ? 41.013 -28.827 -23.526 1.00 56.03 233 GLU B C 1
ATOM 4579 O O . GLU B 1 233 ? 41.470 -29.875 -23.068 1.00 60.02 233 GLU B O 1
ATOM 4585 N N . GLU B 1 234 ? 40.816 -27.738 -22.785 1.00 57.40 234 GLU B N 1
ATOM 4586 C CA . GLU B 1 234 ? 41.084 -27.684 -21.344 1.00 55.19 234 GLU B CA 1
ATOM 4587 C C . GLU B 1 234 ? 40.154 -28.529 -20.447 1.00 55.76 234 GLU B C 1
ATOM 4588 O O . GLU B 1 234 ? 40.391 -28.641 -19.244 1.00 59.56 234 GLU B O 1
ATOM 4594 N N . HIS B 1 235 ? 39.103 -29.112 -21.012 1.00 53.22 235 HIS B N 1
ATOM 4595 C CA . HIS B 1 235 ? 38.084 -29.795 -20.207 1.00 55.42 235 HIS B CA 1
ATOM 4596 C C . HIS B 1 235 ? 37.582 -28.887 -19.085 1.00 59.00 235 HIS B C 1
ATOM 4597 O O . HIS B 1 235 ? 37.368 -29.326 -17.944 1.00 57.37 235 HIS B O 1
ATOM 4604 N N . ASN B 1 236 ? 37.400 -27.611 -19.444 1.00 58.91 236 ASN B N 1
ATOM 4605 C CA . ASN B 1 236 ? 36.836 -26.579 -18.572 1.00 54.81 236 ASN B CA 1
ATOM 4606 C C . ASN B 1 236 ? 35.338 -26.787 -18.353 1.00 52.55 236 ASN B C 1
ATOM 4607 O O . ASN B 1 236 ? 34.525 -26.338 -19.161 1.00 52.45 236 ASN B O 1
ATOM 4612 N N . LYS B 1 237 ? 34.978 -27.455 -17.260 1.00 52.62 237 LYS B N 1
ATOM 4613 C CA . LYS B 1 237 ? 33.599 -27.911 -17.071 1.00 56.28 237 LYS B CA 1
ATOM 4614 C C . LYS B 1 237 ? 32.608 -26.830 -16.635 1.00 54.99 237 LYS B C 1
ATOM 4615 O O . LYS B 1 237 ? 31.394 -27.004 -16.790 1.00 55.61 237 LYS B O 1
ATOM 4621 N N . LYS B 1 238 ? 33.106 -25.719 -16.100 1.00 51.52 238 LYS B N 1
ATOM 4622 C CA . LYS B 1 238 ? 32.201 -24.654 -15.674 1.00 52.79 238 LYS B CA 1
ATOM 4623 C C . LYS B 1 238 ? 31.570 -23.995 -16.896 1.00 50.81 238 LYS B C 1
ATOM 4624 O O . LYS B 1 238 ? 30.497 -23.415 -16.803 1.00 47.46 238 LYS B O 1
ATOM 4630 N N . ILE B 1 239 ? 32.243 -24.112 -18.041 1.00 52.87 239 ILE B N 1
ATOM 4631 C CA . ILE B 1 239 ? 31.668 -23.729 -19.331 1.00 48.22 239 ILE B CA 1
ATOM 4632 C C . ILE B 1 239 ? 30.979 -24.922 -19.972 1.00 48.48 239 ILE B C 1
ATOM 4633 O O . ILE B 1 239 ? 29.833 -24.833 -20.393 1.00 48.46 239 ILE B O 1
ATOM 4638 N N . LEU B 1 240 ? 31.679 -26.048 -20.028 1.00 49.93 240 LEU B N 1
ATOM 4639 C CA . LEU B 1 240 ? 31.167 -27.233 -20.720 1.00 54.30 240 LEU B CA 1
ATOM 4640 C C . LEU B 1 240 ? 29.892 -27.826 -20.111 1.00 55.88 240 LEU B C 1
ATOM 4641 O O . LEU B 1 240 ? 29.232 -28.667 -20.720 1.00 59.52 240 LEU B O 1
ATOM 4646 N N . ASP B 1 241 ? 29.528 -27.397 -18.915 1.00 56.11 241 ASP B N 1
ATOM 4647 C CA . ASP B 1 241 ? 28.308 -27.924 -18.325 1.00 57.23 241 ASP B CA 1
ATOM 4648 C C . ASP B 1 241 ? 27.175 -26.897 -18.388 1.00 52.72 241 ASP B C 1
ATOM 4649 O O . ASP B 1 241 ? 26.002 -27.253 -18.449 1.00 51.50 241 ASP B O 1
ATOM 4654 N N . ASN B 1 242 ? 27.552 -25.623 -18.442 1.00 52.69 242 ASN B N 1
ATOM 4655 C CA . ASN B 1 242 ? 26.602 -24.512 -18.415 1.00 47.78 242 ASN B CA 1
ATOM 4656 C C . ASN B 1 242 ? 26.364 -23.807 -19.764 1.00 47.30 242 ASN B C 1
ATOM 4657 O O . ASN B 1 242 ? 26.004 -22.623 -19.799 1.00 43.44 242 ASN B O 1
ATOM 4662 N N . LYS B 1 243 ? 26.557 -24.527 -20.869 1.00 46.52 243 LYS B N 1
ATOM 4663 C CA . LYS B 1 243 ? 26.411 -23.926 -22.180 1.00 41.60 243 LYS B CA 1
ATOM 4664 C C . LYS B 1 243 ? 25.076 -23.199 -22.278 1.00 39.42 243 LYS B C 1
ATOM 4665 O O . LYS B 1 243 ? 24.954 -22.213 -23.012 1.00 37.82 243 LYS B O 1
ATOM 4671 N N . GLY B 1 244 ? 24.082 -23.676 -21.529 1.00 35.20 244 GLY B N 1
ATOM 4672 C CA . GLY B 1 244 ? 22.753 -23.095 -21.580 1.00 31.96 244 GLY B CA 1
ATOM 4673 C C . GLY B 1 244 ? 22.665 -21.628 -21.181 1.00 33.20 244 GLY B C 1
ATOM 4674 O O . GLY B 1 244 ? 21.684 -20.940 -21.509 1.00 32.83 244 GLY B O 1
ATOM 4683 N N . PHE B 1 246 ? 24.619 -19.381 -22.254 1.00 30.00 246 PHE B N 1
ATOM 4684 C CA . PHE B 1 246 ? 25.011 -18.559 -23.372 1.00 32.83 246 PHE B CA 1
ATOM 4685 C C . PHE B 1 246 ? 23.841 -18.165 -24.241 1.00 32.10 246 PHE B C 1
ATOM 4686 O O . PHE B 1 246 ? 22.896 -18.917 -24.456 1.00 31.74 246 PHE B O 1
ATOM 4694 N N . PHE B 1 247 ? 23.925 -16.951 -24.736 1.00 32.19 247 PHE B N 1
ATOM 4695 C CA . PHE B 1 247 ? 22.930 -16.421 -25.628 1.00 31.91 247 PHE B CA 1
ATOM 4696 C C . PHE B 1 247 ? 23.663 -15.507 -26.604 1.00 34.00 247 PHE B C 1
ATOM 4697 O O . PHE B 1 247 ? 24.284 -14.523 -26.201 1.00 33.74 247 PHE B O 1
ATOM 4705 N N . ILE B 1 248 ? 23.611 -15.865 -27.880 1.00 32.14 248 ILE B N 1
ATOM 4706 C CA . ILE B 1 248 ? 24.228 -15.110 -28.946 1.00 29.51 248 ILE B CA 1
ATOM 4707 C C . ILE B 1 248 ? 23.191 -14.208 -29.578 1.00 30.79 248 ILE B C 1
ATOM 4708 O O . ILE B 1 248 ? 22.066 -14.616 -29.802 1.00 33.36 248 ILE B O 1
ATOM 4713 N N . ALA B 1 249 ? 23.565 -12.973 -29.875 1.00 32.53 249 ALA B N 1
ATOM 4714 C CA . ALA B 1 249 ? 22.620 -12.011 -30.443 1.00 34.96 249 ALA B CA 1
ATOM 4715 C C . ALA B 1 249 ? 23.342 -10.994 -31.306 1.00 38.02 249 ALA B C 1
ATOM 4716 O O . ALA B 1 249 ? 24.553 -10.803 -31.189 1.00 35.94 249 ALA B O 1
ATOM 4718 N N . HIS B 1 250 ? 22.585 -10.341 -32.175 1.00 39.57 250 HIS B N 1
ATOM 4719 C CA . HIS B 1 250 ? 23.151 -9.351 -33.064 1.00 42.42 250 HIS B CA 1
ATOM 4720 C C . HIS B 1 250 ? 22.962 -7.974 -32.465 1.00 41.67 250 HIS B C 1
ATOM 4721 O O . HIS B 1 250 ? 21.956 -7.707 -31.811 1.00 42.03 250 HIS B O 1
ATOM 4728 N N . CYS B 1 251 ? 23.936 -7.104 -32.697 1.00 43.66 251 CYS B N 1
ATOM 4729 C CA . CYS B 1 251 ? 23.803 -5.680 -32.412 1.00 43.54 251 CYS B CA 1
ATOM 4730 C C . CYS B 1 251 ? 24.628 -4.943 -33.445 1.00 45.76 251 CYS B C 1
ATOM 4731 O O . CYS B 1 251 ? 25.299 -5.569 -34.268 1.00 45.75 251 CYS B O 1
ATOM 4734 N N . SER B 1 252 ? 24.602 -3.618 -33.404 1.00 48.65 252 SER B N 1
ATOM 4735 C CA . SER B 1 252 ? 25.179 -2.843 -34.501 1.00 50.36 252 SER B CA 1
ATOM 4736 C C . SER B 1 252 ? 26.631 -2.420 -34.277 1.00 51.27 252 SER B C 1
ATOM 4737 O O . SER B 1 252 ? 27.308 -2.005 -35.224 1.00 51.62 252 SER B O 1
ATOM 4740 N N . THR B 1 253 ? 27.109 -2.537 -33.037 1.00 50.46 253 THR B N 1
ATOM 4741 C CA . THR B 1 253 ? 28.489 -2.173 -32.699 1.00 50.38 253 THR B CA 1
ATOM 4742 C C . THR B 1 253 ? 29.169 -3.242 -31.868 1.00 47.28 253 THR B C 1
ATOM 4743 O O . THR B 1 253 ? 28.524 -3.963 -31.117 1.00 45.74 253 THR B O 1
ATOM 4747 N N . GLY B 1 254 ? 30.485 -3.317 -31.988 1.00 49.23 254 GLY B N 1
ATOM 4748 C CA . GLY B 1 254 ? 31.292 -4.073 -31.050 1.00 49.36 254 GLY B CA 1
ATOM 4749 C C . GLY B 1 254 ? 31.590 -3.272 -29.788 1.00 48.99 254 GLY B C 1
ATOM 4750 O O . GLY B 1 254 ? 32.332 -3.723 -28.920 1.00 46.20 254 GLY B O 1
ATOM 4751 N N . TYR B 1 255 ? 30.999 -2.084 -29.686 1.00 49.98 255 TYR B N 1
ATOM 4752 C CA . TYR B 1 255 ? 31.222 -1.188 -28.552 1.00 49.52 255 TYR B CA 1
ATOM 4753 C C . TYR B 1 255 ? 30.024 -1.230 -27.597 1.00 47.83 255 TYR B C 1
ATOM 4754 O O . TYR B 1 255 ? 28.937 -1.655 -27.982 1.00 50.51 255 TYR B O 1
ATOM 4763 N N . LEU B 1 256 ? 30.222 -0.796 -26.357 1.00 45.00 256 LEU B N 1
ATOM 4764 C CA . LEU B 1 256 ? 29.243 -1.033 -25.291 1.00 43.66 256 LEU B CA 1
ATOM 4765 C C . LEU B 1 256 ? 27.758 -0.810 -25.630 1.00 43.30 256 LEU B C 1
ATOM 4766 O O . LEU B 1 256 ? 26.899 -1.544 -25.143 1.00 41.32 256 LEU B O 1
ATOM 4771 N N . GLN B 1 257 ? 27.457 0.192 -26.450 1.00 43.67 257 GLN B N 1
ATOM 4772 C CA . GLN B 1 257 ? 26.075 0.493 -26.821 1.00 42.52 257 GLN B CA 1
ATOM 4773 C C . GLN B 1 257 ? 25.358 -0.745 -27.331 1.00 42.87 257 GLN B C 1
ATOM 4774 O O . GLN B 1 257 ? 24.129 -0.821 -27.304 1.00 43.86 257 GLN B O 1
ATOM 4780 N N . GLY B 1 258 ? 26.136 -1.705 -27.818 1.00 43.91 258 GLY B N 1
ATOM 4781 C CA . GLY B 1 258 ? 25.599 -2.887 -28.467 1.00 43.49 258 GLY B CA 1
ATOM 4782 C C . GLY B 1 258 ? 24.869 -3.805 -27.512 1.00 41.53 258 GLY B C 1
ATOM 4783 O O . GLY B 1 258 ? 23.798 -4.343 -27.834 1.00 39.03 258 GLY B O 1
ATOM 4784 N N . ILE B 1 259 ? 25.463 -3.990 -26.337 1.00 40.21 259 ILE B N 1
ATOM 4785 C CA . ILE B 1 259 ? 24.813 -4.712 -25.257 1.00 40.10 259 ILE B CA 1
ATOM 4786 C C . ILE B 1 259 ? 23.385 -4.199 -25.044 1.00 43.01 259 ILE B C 1
ATOM 4787 O O . ILE B 1 259 ? 22.434 -4.988 -24.940 1.00 43.00 259 ILE B O 1
ATOM 4792 N N . ASN B 1 260 ? 23.228 -2.880 -25.020 1.00 43.27 260 ASN B N 1
ATOM 4793 C CA . ASN B 1 260 ? 21.933 -2.285 -24.732 1.00 41.72 260 ASN B CA 1
ATOM 4794 C C . ASN B 1 260 ? 20.898 -2.493 -25.818 1.00 38.45 260 ASN B C 1
ATOM 4795 O O . ASN B 1 260 ? 19.711 -2.545 -25.544 1.00 36.73 260 ASN B O 1
ATOM 4800 N N . GLU B 1 261 ? 21.345 -2.601 -27.061 1.00 42.14 261 GLU B N 1
ATOM 4801 C CA . GLU B 1 261 ? 20.417 -2.911 -28.140 1.00 40.98 261 GLU B CA 1
ATOM 4802 C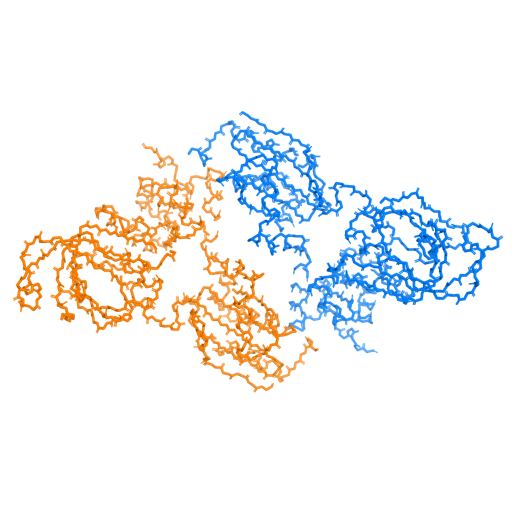 C . GLU B 1 261 ? 19.854 -4.300 -27.864 1.00 40.55 261 GLU B C 1
ATOM 4803 O O . GLU B 1 261 ? 18.652 -4.535 -28.003 1.00 42.48 261 GLU B O 1
ATOM 4809 N N . VAL B 1 262 ? 20.728 -5.215 -27.454 1.00 37.59 262 VAL B N 1
ATOM 4810 C CA . VAL B 1 262 ? 20.308 -6.575 -27.153 1.00 38.90 262 VAL B CA 1
ATOM 4811 C C . VAL B 1 262 ? 19.334 -6.668 -25.961 1.00 41.43 262 VAL B C 1
ATOM 4812 O O . VAL B 1 262 ? 18.324 -7.369 -26.032 1.00 41.68 262 VAL B O 1
ATOM 4816 N N . LEU B 1 263 ? 19.641 -5.973 -24.868 1.00 41.67 263 LEU B N 1
ATOM 4817 C CA . LEU B 1 263 ? 18.784 -6.000 -23.684 1.00 38.78 263 LEU B CA 1
ATOM 4818 C C . LEU B 1 263 ? 17.432 -5.376 -23.993 1.00 41.44 263 LEU B C 1
ATOM 4819 O O . LEU B 1 263 ? 16.426 -5.762 -23.417 1.00 43.50 263 LEU B O 1
ATOM 4824 N N . LYS B 1 264 ? 17.403 -4.414 -24.907 1.00 43.07 264 LYS B N 1
ATOM 4825 C CA . LYS B 1 264 ? 16.169 -3.682 -25.162 1.00 43.68 264 LYS B CA 1
ATOM 4826 C C . LYS B 1 264 ? 15.353 -4.278 -26.301 1.00 47.28 264 LYS B C 1
ATOM 4827 O O . LYS B 1 264 ? 14.231 -3.847 -26.565 1.00 50.84 264 LYS B O 1
ATOM 4833 N N . ASN B 1 265 ? 15.911 -5.283 -26.962 1.00 45.09 265 ASN B N 1
ATOM 4834 C CA . ASN B 1 265 ? 15.245 -5.915 -28.086 1.00 43.68 265 ASN B CA 1
ATOM 4835 C C . ASN B 1 265 ? 14.293 -7.024 -27.632 1.00 49.65 265 ASN B C 1
ATOM 4836 O O . ASN B 1 265 ? 14.728 -8.067 -27.125 1.00 48.84 265 ASN B O 1
ATOM 4841 N N . PRO B 1 266 ? 12.984 -6.813 -27.844 1.00 55.47 266 PRO B N 1
ATOM 4842 C CA . PRO B 1 266 ? 11.937 -7.682 -27.281 1.00 52.52 266 PRO B CA 1
ATOM 4843 C C . PRO B 1 266 ? 11.943 -9.081 -27.906 1.00 53.12 266 PRO B C 1
ATOM 4844 O O . PRO B 1 266 ? 11.509 -10.046 -27.270 1.00 53.77 266 PRO B O 1
ATOM 4848 N N . LEU B 1 267 ? 12.430 -9.198 -29.135 1.00 48.58 267 LEU B N 1
ATOM 4849 C CA . LEU B 1 267 ? 12.552 -10.515 -29.740 1.00 51.75 267 LEU B CA 1
ATOM 4850 C C . LEU B 1 267 ? 13.750 -11.301 -29.123 1.00 51.45 267 LEU B C 1
ATOM 4851 O O . LEU B 1 267 ? 14.130 -12.377 -29.592 1.00 48.21 267 LEU B O 1
ATOM 4856 N N . TYR B 1 268 ? 14.331 -10.756 -28.059 1.00 46.01 268 TYR B N 1
ATOM 4857 C CA . TYR B 1 268 ? 15.404 -11.427 -27.348 1.00 44.02 268 TYR B CA 1
ATOM 4858 C C . TYR B 1 268 ? 14.976 -11.695 -25.917 1.00 48.93 268 TYR B C 1
ATOM 4859 O O . TYR B 1 268 ? 15.685 -12.370 -25.150 1.00 45.44 268 TYR B O 1
ATOM 4868 N N . ALA B 1 269 ? 13.813 -11.151 -25.565 1.00 47.90 269 ALA B N 1
ATOM 4869 C CA . ALA B 1 269 ? 13.368 -11.113 -24.182 1.00 42.67 269 ALA B CA 1
ATOM 4870 C C . ALA B 1 269 ? 13.250 -12.512 -23.610 1.00 41.42 269 ALA B C 1
ATOM 4871 O O . ALA B 1 269 ? 13.791 -12.802 -22.541 1.00 40.23 269 ALA B O 1
ATOM 4873 N N . SER B 1 270 ? 12.547 -13.376 -24.328 1.00 38.84 270 SER B N 1
ATOM 4874 C CA . SER B 1 270 ? 12.295 -14.720 -23.846 1.00 39.06 270 SER B CA 1
ATOM 4875 C C . SER B 1 270 ? 13.599 -15.521 -23.721 1.00 40.46 270 SER B C 1
ATOM 4876 O O . SER B 1 270 ? 13.845 -16.181 -22.712 1.00 40.80 270 SER B O 1
ATOM 4879 N N . LYS B 1 271 ? 14.451 -15.454 -24.733 1.00 45.01 271 LYS B N 1
ATOM 4880 C CA . LYS B 1 271 ? 15.674 -16.242 -24.700 1.00 41.80 271 LYS B CA 1
ATOM 4881 C C . LYS B 1 271 ? 16.575 -15.829 -23.555 1.00 38.19 271 LYS B C 1
ATOM 4882 O O . LYS B 1 271 ? 17.227 -16.672 -22.936 1.00 39.94 271 LYS B O 1
ATOM 4888 N N . LEU B 1 272 ? 16.616 -14.533 -23.273 1.00 39.47 272 LEU B N 1
ATOM 4889 C CA . LEU B 1 272 ? 17.346 -14.038 -22.109 1.00 35.93 272 LEU B CA 1
ATOM 4890 C C . LEU B 1 272 ? 16.858 -14.725 -20.842 1.00 36.51 272 LEU B C 1
ATOM 4891 O O . LEU B 1 272 ? 17.650 -15.077 -19.966 1.00 33.17 272 LEU B O 1
ATOM 4896 N N . GLN B 1 273 ? 15.545 -14.906 -20.742 1.00 35.16 273 GLN B N 1
ATOM 4897 C CA . GLN B 1 273 ? 14.981 -15.471 -19.533 1.00 34.79 273 GLN B CA 1
ATOM 4898 C C . GLN B 1 273 ? 15.168 -16.969 -19.494 1.00 34.48 273 GLN B C 1
ATOM 4899 O O . GLN B 1 273 ? 15.262 -17.554 -18.431 1.00 35.36 273 GLN B O 1
ATOM 4905 N N . ASP B 1 274 ? 15.221 -17.597 -20.653 1.00 34.57 274 ASP B N 1
ATOM 4906 C CA . ASP B 1 274 ? 15.414 -19.030 -20.686 1.00 32.27 274 ASP B CA 1
ATOM 4907 C C . ASP B 1 274 ? 16.858 -19.348 -20.363 1.00 32.26 274 ASP B C 1
ATOM 4908 O O . ASP B 1 274 ? 17.186 -20.481 -19.994 1.00 31.96 274 ASP B O 1
ATOM 4913 N N . THR B 1 275 ? 17.728 -18.358 -20.509 1.00 30.66 275 THR B N 1
ATOM 4914 C CA . THR B 1 275 ? 19.121 -18.574 -20.155 1.00 30.76 275 THR B CA 1
ATOM 4915 C C . THR B 1 275 ? 19.236 -18.450 -18.658 1.00 29.67 275 THR B C 1
ATOM 4916 O O . THR B 1 275 ? 19.771 -19.335 -18.003 1.00 32.81 275 THR B O 1
ATOM 4920 N N . LYS B 1 276 ? 18.707 -17.362 -18.111 1.00 30.92 276 LYS B N 1
ATOM 4921 C CA . LYS B 1 276 ? 18.733 -17.144 -16.670 1.00 31.56 276 LYS B CA 1
ATOM 4922 C C . LYS B 1 276 ? 18.247 -18.366 -15.920 1.00 30.91 276 LYS B C 1
ATOM 4923 O O . LYS B 1 276 ? 18.772 -18.710 -14.876 1.00 36.58 276 LYS B O 1
ATOM 4929 N N . TYR B 1 277 ? 17.232 -19.017 -16.449 1.00 29.28 277 TYR B N 1
ATOM 4930 C CA . TYR B 1 277 ? 16.700 -20.184 -15.788 1.00 31.77 277 TYR B CA 1
ATOM 4931 C C . TYR B 1 277 ? 17.077 -21.501 -16.484 1.00 33.27 277 TYR B C 1
ATOM 4932 O O . TYR B 1 277 ? 16.383 -22.504 -16.333 1.00 33.70 277 TYR B O 1
ATOM 4941 N N . SER B 1 278 ? 18.195 -21.519 -17.206 1.00 30.33 278 SER B N 1
ATOM 4942 C CA . SER B 1 278 ? 18.564 -22.726 -17.927 1.00 29.73 278 SER B CA 1
ATOM 4943 C C . SER B 1 278 ? 18.579 -23.957 -17.025 1.00 29.52 278 SER B C 1
ATOM 4944 O O . SER B 1 278 ? 18.110 -25.018 -17.421 1.00 31.51 278 SER B O 1
ATOM 4947 N N . LYS B 1 279 ? 19.099 -23.828 -15.810 1.00 31.55 279 LYS B N 1
ATOM 4948 C CA . LYS B 1 279 ? 19.204 -25.000 -14.940 1.00 32.26 279 LYS B CA 1
ATOM 4949 C C . LYS B 1 279 ? 17.816 -25.469 -14.497 1.00 32.91 279 LYS B C 1
ATOM 4950 O O . LYS B 1 279 ? 17.491 -26.659 -14.594 1.00 30.51 279 LYS B O 1
ATOM 4956 N N . GLU B 1 280 ? 17.015 -24.511 -14.030 1.00 31.39 280 GLU B N 1
ATOM 4957 C CA . GLU B 1 280 ? 15.659 -24.737 -13.546 1.00 29.99 280 GLU B CA 1
ATOM 4958 C C . GLU B 1 280 ? 14.732 -25.340 -14.598 1.00 30.93 280 GLU B C 1
ATOM 4959 O O . GLU B 1 280 ? 13.817 -26.094 -14.282 1.00 32.56 280 GLU B O 1
ATOM 4965 N N . ILE B 1 281 ? 14.957 -25.016 -15.857 1.00 29.20 281 ILE B N 1
ATOM 4966 C CA . ILE B 1 281 ? 14.128 -25.585 -16.906 1.00 31.04 281 ILE B CA 1
ATOM 4967 C C . ILE B 1 281 ? 14.519 -27.039 -17.046 1.00 27.38 281 ILE B C 1
ATOM 4968 O O . ILE B 1 281 ? 13.673 -27.930 -17.157 1.00 25.95 281 ILE B O 1
ATOM 4981 N N . VAL B 1 283 ? 15.795 -29.029 -14.800 1.00 28.67 283 VAL B N 1
ATOM 4982 C CA . VAL B 1 283 ? 15.436 -29.835 -13.643 1.00 27.55 283 VAL B CA 1
ATOM 4983 C C . VAL B 1 283 ? 13.938 -30.077 -13.592 1.00 25.09 283 VAL B C 1
ATOM 4984 O O . VAL B 1 283 ? 13.497 -31.192 -13.334 1.00 23.84 283 VAL B O 1
ATOM 4996 N N . ASP B 1 285 ? 12.072 -30.208 -16.087 1.00 27.68 285 ASP B N 1
ATOM 4997 C CA . ASP B 1 285 ? 11.783 -31.120 -17.183 1.00 28.01 285 ASP B CA 1
ATOM 4998 C C . ASP B 1 285 ? 12.094 -32.543 -16.774 1.00 27.53 285 ASP B C 1
ATOM 4999 O O . ASP B 1 285 ? 11.309 -33.454 -17.046 1.00 26.70 285 ASP B O 1
ATOM 5004 N N . GLU B 1 286 ? 13.247 -32.736 -16.138 1.00 24.65 286 GLU B N 1
ATOM 5005 C CA . GLU B 1 286 ? 13.621 -34.053 -15.675 1.00 25.52 286 GLU B CA 1
ATOM 5006 C C . GLU B 1 286 ? 12.599 -34.498 -14.603 1.00 27.36 286 GLU B C 1
ATOM 5007 O O . GLU B 1 286 ? 12.165 -35.654 -14.580 1.00 25.14 286 GLU B O 1
ATOM 5013 N N . PHE B 1 287 ? 12.181 -33.557 -13.754 1.00 24.22 287 PHE B N 1
ATOM 5014 C CA . PHE B 1 287 ? 11.194 -33.834 -12.720 1.00 23.84 287 PHE B CA 1
ATOM 5015 C C . PHE B 1 287 ? 9.857 -34.285 -13.290 1.00 26.42 287 PHE B C 1
ATOM 5016 O O . PHE B 1 287 ? 9.272 -35.264 -12.839 1.00 26.57 287 PHE B O 1
ATOM 5024 N N . LEU B 1 288 ? 9.360 -33.552 -14.275 1.00 28.44 288 LEU B N 1
ATOM 5025 C CA . LEU B 1 288 ? 8.106 -33.901 -14.926 1.00 27.43 288 LEU B CA 1
ATOM 5026 C C . LEU B 1 288 ? 8.241 -35.169 -15.797 1.00 28.62 288 LEU B C 1
ATOM 5027 O O . LEU B 1 288 ? 7.294 -35.934 -15.954 1.00 30.39 288 LEU B O 1
ATOM 5032 N N . LEU B 1 289 ? 9.424 -35.391 -16.350 1.00 27.79 289 LEU B N 1
ATOM 5033 C CA . LEU B 1 289 ? 9.680 -36.586 -17.140 1.00 30.44 289 LEU B CA 1
ATOM 5034 C C . LEU B 1 289 ? 9.567 -37.848 -16.270 1.00 30.73 289 LEU B C 1
ATOM 5035 O O . LEU B 1 289 ? 9.024 -38.864 -16.704 1.00 34.03 289 LEU B O 1
ATOM 5040 N N . HIS B 1 290 ? 10.063 -37.788 -15.043 1.00 28.46 290 HIS B N 1
ATOM 5041 C CA . HIS B 1 290 ? 9.987 -38.953 -14.174 1.00 28.75 290 HIS B CA 1
ATOM 5042 C C . HIS B 1 290 ? 8.559 -39.120 -13.706 1.00 28.86 290 HIS B C 1
ATOM 5043 O O . HIS B 1 290 ? 8.003 -40.214 -13.694 1.00 31.97 290 HIS B O 1
ATOM 5050 N N . LEU B 1 291 ? 7.968 -38.004 -13.326 1.00 28.37 291 LEU B N 1
ATOM 5051 C CA . LEU B 1 291 ? 6.588 -37.967 -12.896 1.00 29.50 291 LEU B CA 1
ATOM 5052 C C . LEU B 1 291 ? 5.708 -38.630 -13.934 1.00 33.52 291 LEU B C 1
ATOM 5053 O O . LEU B 1 291 ? 4.871 -39.462 -13.613 1.00 36.43 291 LEU B O 1
ATOM 5058 N N . ASN B 1 292 ? 5.907 -38.259 -15.192 1.00 32.97 292 ASN B N 1
ATOM 5059 C CA . ASN B 1 292 ? 4.981 -38.650 -16.238 1.00 33.85 292 ASN B CA 1
ATOM 5060 C C . ASN B 1 292 ? 5.180 -40.064 -16.791 1.00 33.77 292 ASN B C 1
ATOM 5061 O O . ASN B 1 292 ? 4.359 -40.554 -17.561 1.00 37.96 292 ASN B O 1
ATOM 5066 N N . LYS B 1 293 ? 6.245 -40.738 -16.390 1.00 32.64 293 LYS B N 1
ATOM 5067 C CA . LYS B 1 293 ? 6.369 -42.145 -16.765 1.00 36.28 293 LYS B CA 1
ATOM 5068 C C . LYS B 1 293 ? 6.266 -43.042 -15.542 1.00 36.30 293 LYS B C 1
ATOM 5069 O O . LYS B 1 293 ? 6.649 -44.225 -15.569 1.00 32.86 293 LYS B O 1
ATOM 5075 N N . ASP B 1 294 ? 5.726 -42.451 -14.476 1.00 36.06 294 ASP B N 1
ATOM 5076 C CA . ASP B 1 294 ? 5.519 -43.130 -13.201 1.00 37.38 294 ASP B CA 1
ATOM 5077 C C . ASP B 1 294 ? 6.723 -43.963 -12.745 1.00 35.88 294 ASP B C 1
ATOM 5078 O O . ASP B 1 294 ? 6.618 -45.144 -12.431 1.00 35.10 294 ASP B O 1
ATOM 5083 N N . ASP B 1 295 ? 7.865 -43.295 -12.710 1.00 35.34 295 ASP B N 1
ATOM 5084 C CA . ASP B 1 295 ? 9.146 -43.852 -12.314 1.00 31.72 295 ASP B CA 1
ATOM 5085 C C . ASP B 1 295 ? 9.267 -44.335 -10.870 1.00 29.71 295 ASP B C 1
ATOM 5086 O O . ASP B 1 295 ? 10.048 -45.251 -10.586 1.00 25.63 295 ASP B O 1
ATOM 5091 N N . ASP B 1 296 ? 8.530 -43.674 -9.975 1.00 25.33 296 ASP B N 1
ATOM 5092 C CA . ASP B 1 296 ? 8.864 -43.652 -8.563 1.00 26.75 296 ASP B CA 1
ATOM 5093 C C . ASP B 1 296 ? 10.138 -42.860 -8.307 1.00 24.76 296 ASP B C 1
ATOM 5094 O O . ASP B 1 296 ? 10.708 -42.977 -7.225 1.00 24.84 296 ASP B O 1
ATOM 5099 N N . LYS B 1 297 ? 10.574 -42.055 -9.274 1.00 21.85 297 LYS B N 1
ATOM 5100 C CA . LYS B 1 297 ? 11.776 -41.239 -9.097 1.00 21.42 297 LYS B CA 1
ATOM 5101 C C . LYS B 1 297 ? 11.484 -39.742 -8.977 1.00 22.86 297 LYS B C 1
ATOM 5102 O O . LYS B 1 297 ? 12.395 -38.917 -8.920 1.00 24.20 297 LYS B O 1
ATOM 5108 N N . ALA B 1 298 ? 10.208 -39.386 -8.927 1.00 23.71 298 ALA B N 1
ATOM 5109 C CA . ALA B 1 298 ? 9.814 -37.994 -8.733 1.00 24.92 298 ALA B CA 1
ATOM 5110 C C . ALA B 1 298 ? 8.606 -37.915 -7.813 1.00 24.01 298 ALA B C 1
ATOM 5111 O O . ALA B 1 298 ? 7.623 -38.623 -8.010 1.00 23.09 298 ALA B O 1
ATOM 5113 N N . TRP B 1 299 ? 8.678 -37.035 -6.821 1.00 21.81 299 TRP B N 1
ATOM 5114 C CA . TRP B 1 299 ? 7.631 -36.933 -5.820 1.00 22.64 299 TRP B CA 1
ATOM 5115 C C . TRP B 1 299 ? 7.417 -35.478 -5.410 1.00 23.78 299 TRP B C 1
ATOM 5116 O O . TRP B 1 299 ? 8.359 -34.688 -5.380 1.00 25.14 299 TRP B O 1
ATOM 5127 N N . TYR B 1 300 ? 6.188 -35.102 -5.102 1.00 22.08 300 TYR B N 1
ATOM 5128 C CA . TYR B 1 300 ? 5.989 -33.788 -4.519 1.00 23.03 300 TYR B CA 1
ATOM 5129 C C . TYR B 1 300 ? 5.161 -33.941 -3.267 1.00 23.08 300 TYR B C 1
ATOM 5130 O O . TYR B 1 300 ? 4.384 -34.873 -3.156 1.00 21.55 300 TYR B O 1
ATOM 5139 N N . GLY B 1 301 ? 5.339 -33.013 -2.330 1.00 23.22 301 GLY B N 1
ATOM 5140 C CA . GLY B 1 301 ? 4.638 -33.054 -1.067 1.00 23.29 301 GLY B CA 1
ATOM 5141 C C . GLY B 1 301 ? 5.621 -33.308 0.046 1.00 23.39 301 GLY B C 1
ATOM 5142 O O . GLY B 1 301 ? 6.555 -34.073 -0.125 1.00 22.64 301 GLY B O 1
ATOM 5143 N N . GLU B 1 302 ? 5.401 -32.659 1.183 1.00 24.95 302 GLU B N 1
ATOM 5144 C CA . GLU B 1 302 ? 6.323 -32.721 2.293 1.00 22.96 302 GLU B CA 1
ATOM 5145 C C . GLU B 1 302 ? 6.551 -34.147 2.785 1.00 26.25 302 GLU B C 1
ATOM 5146 O O . GLU B 1 302 ? 7.686 -34.559 2.991 1.00 26.98 302 GLU B O 1
ATOM 5152 N N . LYS B 1 303 ? 5.482 -34.903 2.989 1.00 25.58 303 LYS B N 1
ATOM 5153 C CA . LYS B 1 303 ? 5.634 -36.226 3.545 1.00 24.65 303 LYS B CA 1
ATOM 5154 C C . LYS B 1 303 ? 6.555 -37.057 2.683 1.00 26.10 303 LYS B C 1
ATOM 5155 O O . LYS B 1 303 ? 7.534 -37.638 3.172 1.00 25.47 303 LYS B O 1
ATOM 5161 N N . GLU B 1 304 ? 6.237 -37.117 1.396 1.00 26.23 304 GLU B N 1
ATOM 5162 C CA . GLU B 1 304 ? 7.006 -37.933 0.448 1.00 25.16 304 GLU B CA 1
ATOM 5163 C C . GLU B 1 304 ? 8.478 -37.512 0.416 1.00 23.95 304 GLU B C 1
ATOM 5164 O O . GLU B 1 304 ? 9.395 -38.338 0.501 1.00 25.63 304 GLU B O 1
ATOM 5170 N N . VAL B 1 305 ? 8.705 -36.215 0.327 1.00 24.36 305 VAL B N 1
ATOM 5171 C CA . VAL B 1 305 ? 10.060 -35.698 0.218 1.00 22.77 305 VAL B CA 1
ATOM 5172 C C . VAL B 1 305 ? 10.849 -35.904 1.498 1.00 22.75 305 VAL B C 1
ATOM 5173 O O . VAL B 1 305 ? 12.053 -36.095 1.440 1.00 22.85 305 VAL B O 1
ATOM 5177 N N . VAL B 1 306 ? 10.176 -35.879 2.647 1.00 23.16 306 VAL B N 1
ATOM 5178 C CA . VAL B 1 306 ? 10.857 -36.096 3.926 1.00 22.99 306 VAL B CA 1
ATOM 5179 C C . VAL B 1 306 ? 11.259 -37.575 4.018 1.00 24.86 306 VAL B C 1
ATOM 5180 O O . VAL B 1 306 ? 12.415 -37.895 4.314 1.00 23.57 306 VAL B O 1
ATOM 5184 N N . LYS B 1 307 ? 10.324 -38.470 3.704 1.00 24.93 307 LYS B N 1
ATOM 5185 C CA . LYS B 1 307 ? 10.650 -39.889 3.539 1.00 27.82 307 LYS B CA 1
ATOM 5186 C C . LYS B 1 307 ? 11.850 -40.110 2.617 1.00 25.58 307 LYS B C 1
ATOM 5187 O O . LYS B 1 307 ? 12.776 -40.829 2.980 1.00 25.35 307 LYS B O 1
ATOM 5193 N N . ALA B 1 308 ? 11.820 -39.517 1.420 1.00 23.28 308 ALA B N 1
ATOM 5194 C CA . ALA B 1 308 ? 12.885 -39.732 0.447 1.00 21.83 308 ALA B CA 1
ATOM 5195 C C . ALA B 1 308 ? 14.239 -39.371 1.026 1.00 23.53 308 ALA B C 1
ATOM 5196 O O . ALA B 1 308 ? 15.226 -40.086 0.807 1.00 24.45 308 ALA B O 1
ATOM 5198 N N . ALA B 1 309 ? 14.290 -38.270 1.773 1.00 22.41 309 ALA B N 1
ATOM 5199 C CA . ALA B 1 309 ? 15.555 -37.784 2.308 1.00 20.20 309 ALA B CA 1
ATOM 5200 C C . ALA B 1 309 ? 16.160 -38.776 3.298 1.00 22.55 309 ALA B C 1
ATOM 5201 O O . ALA B 1 309 ? 17.366 -38.879 3.404 1.00 25.01 309 ALA B O 1
ATOM 5203 N N . GLU B 1 310 ? 15.306 -39.492 4.022 1.00 23.59 310 GLU B N 1
ATOM 5204 C CA . GLU B 1 310 ? 15.711 -40.544 4.945 1.00 23.88 310 GLU B CA 1
ATOM 5205 C C . GLU B 1 310 ? 16.661 -41.565 4.330 1.00 24.31 310 GLU B C 1
ATOM 5206 O O . GLU B 1 310 ? 17.456 -42.180 5.044 1.00 24.68 310 GLU B O 1
ATOM 5212 N N . TYR B 1 311 ? 16.546 -41.751 3.013 1.00 23.37 311 TYR B N 1
ATOM 5213 C CA . TYR B 1 311 ? 17.255 -42.789 2.278 1.00 21.50 311 TYR B CA 1
ATOM 5214 C C . TYR B 1 311 ? 18.544 -42.274 1.683 1.00 20.65 311 TYR B C 1
ATOM 5215 O O . TYR B 1 311 ? 19.386 -43.047 1.244 1.00 22.99 311 TYR B O 1
ATOM 5224 N N . GLY B 1 312 ? 18.687 -40.962 1.638 1.00 21.14 312 GLY B N 1
ATOM 5225 C CA . GLY B 1 312 ? 19.776 -40.343 0.896 1.00 24.40 312 GLY B CA 1
ATOM 5226 C C . GLY B 1 312 ? 19.534 -40.373 -0.609 1.00 21.81 312 GLY B C 1
ATOM 5227 O O . GLY B 1 312 ? 20.474 -40.269 -1.392 1.00 21.19 312 GLY B O 1
ATOM 5228 N N . ALA B 1 313 ? 18.265 -40.493 -0.991 1.00 19.78 313 ALA B N 1
ATOM 5229 C CA . ALA B 1 313 ? 17.883 -40.850 -2.343 1.00 21.81 313 ALA B CA 1
ATOM 5230 C C . ALA B 1 313 ? 17.738 -39.641 -3.247 1.00 22.96 313 ALA B C 1
ATOM 5231 O O . ALA B 1 313 ? 17.605 -39.783 -4.460 1.00 22.34 313 ALA B O 1
ATOM 5233 N N . ILE B 1 314 ? 17.757 -38.449 -2.667 1.00 21.30 314 ILE B N 1
ATOM 5234 C CA . ILE B 1 314 ? 17.365 -37.280 -3.427 1.00 20.96 314 ILE B CA 1
ATOM 5235 C C . ILE B 1 314 ? 18.512 -36.706 -4.260 1.00 22.85 314 ILE B C 1
ATOM 5236 O O . ILE B 1 314 ? 19.578 -36.373 -3.733 1.00 22.29 314 ILE B O 1
ATOM 5241 N N . SER B 1 315 ? 18.271 -36.588 -5.565 1.00 22.60 315 SER B N 1
ATOM 5242 C CA . SER B 1 315 ? 19.237 -35.971 -6.477 1.00 23.45 315 SER B CA 1
ATOM 5243 C C . SER B 1 315 ? 19.000 -34.482 -6.595 1.00 24.00 315 SER B C 1
ATOM 5244 O O . SER B 1 315 ? 19.941 -33.704 -6.562 1.00 28.14 315 SER B O 1
ATOM 5247 N N . TYR B 1 316 ? 17.742 -34.084 -6.723 1.00 24.54 316 TYR B N 1
ATOM 5248 C CA . TYR B 1 316 ? 17.380 -32.662 -6.737 1.00 25.50 316 TYR B CA 1
ATOM 5249 C C . TYR B 1 316 ? 16.207 -32.385 -5.844 1.00 22.30 316 TYR B C 1
ATOM 5250 O O . TYR B 1 316 ? 15.140 -32.947 -6.044 1.00 21.96 316 TYR B O 1
ATOM 5259 N N . LEU B 1 317 ? 16.419 -31.497 -4.878 1.00 25.05 317 LEU B N 1
ATOM 5260 C CA . LEU B 1 317 ? 15.374 -30.995 -3.990 1.00 22.51 317 LEU B CA 1
ATOM 5261 C C . LEU B 1 317 ? 14.843 -29.730 -4.610 1.00 22.99 317 LEU B C 1
ATOM 5262 O O . LEU B 1 317 ? 15.610 -28.808 -4.841 1.00 24.50 317 LEU B O 1
ATOM 5267 N N . LEU B 1 318 ? 13.544 -29.662 -4.863 1.00 21.34 318 LEU B N 1
ATOM 5268 C CA . LEU B 1 318 ? 12.959 -28.441 -5.393 1.00 20.69 318 LEU B CA 1
ATOM 5269 C C . LEU B 1 318 ? 12.071 -27.731 -4.374 1.00 21.41 318 LEU B C 1
ATOM 5270 O O . LEU B 1 318 ? 11.123 -28.303 -3.857 1.00 20.52 318 LEU B O 1
ATOM 5275 N N . LEU B 1 319 ? 12.370 -26.465 -4.122 1.00 23.33 319 LEU B N 1
ATOM 5276 C CA . LEU B 1 319 ? 11.585 -25.670 -3.189 1.00 23.05 319 LEU B CA 1
ATOM 5277 C C . LEU B 1 319 ? 11.164 -24.375 -3.861 1.00 24.22 319 LEU B C 1
ATOM 5278 O O . LEU B 1 319 ? 11.805 -23.932 -4.819 1.00 23.00 319 LEU B O 1
ATOM 5283 N N . THR B 1 320 ? 10.074 -23.783 -3.381 1.00 22.82 320 THR B N 1
ATOM 5284 C CA . THR B 1 320 ? 9.735 -22.427 -3.783 1.00 22.82 320 THR B CA 1
ATOM 5285 C C . THR B 1 320 ? 10.238 -21.519 -2.692 1.00 23.79 320 THR B C 1
ATOM 5286 O O . THR B 1 320 ? 10.291 -21.910 -1.538 1.00 25.43 320 THR B O 1
ATOM 5290 N N . ASP B 1 321 ? 10.604 -20.304 -3.057 1.00 24.81 321 ASP B N 1
ATOM 5291 C CA . ASP B 1 321 ? 11.026 -19.315 -2.092 1.00 24.53 321 ASP B CA 1
ATOM 5292 C C . ASP B 1 321 ? 9.927 -19.086 -1.090 1.00 26.32 321 ASP B C 1
ATOM 5293 O O . ASP B 1 321 ? 10.202 -18.829 0.075 1.00 29.35 321 ASP B O 1
ATOM 5298 N N . LYS B 1 322 ? 8.678 -19.180 -1.540 1.00 24.94 322 LYS B N 1
ATOM 5299 C CA . LYS B 1 322 ? 7.541 -18.945 -0.656 1.00 25.40 322 LYS B CA 1
ATOM 5300 C C . LYS B 1 322 ? 7.545 -19.919 0.522 1.00 27.49 322 LYS B C 1
ATOM 5301 O O . LYS B 1 322 ? 7.406 -19.526 1.672 1.00 31.85 322 LYS B O 1
ATOM 5307 N N . VAL B 1 323 ? 7.775 -21.186 0.233 1.00 26.43 323 VAL B N 1
ATOM 5308 C CA . VAL B 1 323 ? 7.741 -22.233 1.240 1.00 26.27 323 VAL B CA 1
ATOM 5309 C C . VAL B 1 323 ? 8.954 -22.219 2.166 1.00 25.18 323 VAL B C 1
ATOM 5310 O O . VAL B 1 323 ? 8.946 -22.897 3.168 1.00 30.03 323 VAL B O 1
ATOM 5314 N N . LEU B 1 324 ? 9.984 -21.448 1.837 1.00 24.42 324 LEU B N 1
ATOM 5315 C CA . LEU B 1 324 ? 11.175 -21.346 2.675 1.00 24.19 324 LEU B CA 1
ATOM 5316 C C . LEU B 1 324 ? 11.060 -20.146 3.589 1.00 29.48 324 LEU B C 1
ATOM 5317 O O . LEU B 1 324 ? 11.970 -19.821 4.367 1.00 27.46 324 LEU B O 1
ATOM 5322 N N . HIS B 1 325 ? 9.929 -19.471 3.487 1.00 31.99 325 HIS B N 1
ATOM 5323 C CA . HIS B 1 325 ? 9.724 -18.273 4.266 1.00 30.85 325 HIS B CA 1
ATOM 5324 C C . HIS B 1 325 ? 8.263 -18.166 4.695 1.00 32.74 325 HIS B C 1
ATOM 5325 O O . HIS B 1 325 ? 7.606 -17.151 4.497 1.00 35.32 325 HIS B O 1
ATOM 5332 N N . SER B 1 326 ? 7.760 -19.236 5.284 1.00 33.30 326 SER B N 1
ATOM 5333 C CA . SER B 1 326 ? 6.352 -19.326 5.629 1.00 36.93 326 SER B CA 1
ATOM 5334 C C . SER B 1 326 ? 6.130 -18.949 7.097 1.00 38.62 326 SER B C 1
ATOM 5335 O O . SER B 1 326 ? 7.071 -18.917 7.888 1.00 35.26 326 SER B O 1
ATOM 5338 N N . ASP B 1 327 ? 4.881 -18.675 7.452 1.00 39.10 327 ASP B N 1
ATOM 5339 C CA . ASP B 1 327 ? 4.527 -18.421 8.833 1.00 40.89 327 ASP B CA 1
ATOM 5340 C C . ASP B 1 327 ? 4.969 -19.580 9.706 1.00 42.65 327 ASP B C 1
ATOM 5341 O O . ASP B 1 327 ? 5.302 -19.402 10.871 1.00 48.16 327 ASP B O 1
ATOM 5346 N N . ASN B 1 328 ? 4.978 -20.770 9.127 1.00 41.26 328 ASN B N 1
ATOM 5347 C CA . ASN B 1 328 ? 5.224 -22.005 9.858 1.00 37.03 328 ASN B CA 1
ATOM 5348 C C . ASN B 1 328 ? 6.708 -22.336 10.032 1.00 34.52 328 ASN B C 1
ATOM 5349 O O . ASN B 1 328 ? 7.324 -22.937 9.151 1.00 35.74 328 ASN B O 1
ATOM 5354 N N . ILE B 1 329 ? 7.266 -21.954 11.181 1.00 36.91 329 ILE B N 1
ATOM 5355 C CA . ILE B 1 329 ? 8.716 -22.034 11.445 1.00 37.90 329 ILE B CA 1
ATOM 5356 C C . ILE B 1 329 ? 9.264 -23.436 11.720 1.00 36.09 329 ILE B C 1
ATOM 5357 O O . ILE B 1 329 ? 10.429 -23.723 11.450 1.00 39.23 329 ILE B O 1
ATOM 5362 N N . ALA B 1 330 ? 8.437 -24.303 12.277 1.00 36.95 330 ALA B N 1
ATOM 5363 C CA . ALA B 1 330 ? 8.800 -25.702 12.382 1.00 36.35 330 ALA B CA 1
ATOM 5364 C C . ALA B 1 330 ? 9.092 -26.231 10.964 1.00 32.88 330 ALA B C 1
ATOM 5365 O O . ALA B 1 330 ? 10.131 -26.856 10.695 1.00 28.23 330 ALA B O 1
ATOM 5367 N N . GLN B 1 331 ? 8.157 -25.949 10.063 1.00 32.34 331 GLN B N 1
ATOM 5368 C CA . GLN B 1 331 ? 8.250 -26.424 8.702 1.00 32.65 331 GLN B CA 1
ATOM 5369 C C . GLN B 1 331 ? 9.435 -25.822 7.959 1.00 28.36 331 GLN B C 1
ATOM 5370 O O . GLN B 1 331 ? 10.118 -26.534 7.243 1.00 25.76 331 GLN B O 1
ATOM 5376 N N . ARG B 1 332 ? 9.706 -24.536 8.137 1.00 26.99 332 ARG B N 1
ATOM 5377 C CA . ARG B 1 332 ? 10.862 -23.984 7.452 1.00 28.52 332 ARG B CA 1
ATOM 5378 C C . ARG B 1 332 ? 12.180 -24.558 7.982 1.00 29.44 332 ARG B C 1
ATOM 5379 O O . ARG B 1 332 ? 13.168 -24.664 7.239 1.00 28.60 332 ARG B O 1
ATOM 5387 N N . GLU B 1 333 ? 12.201 -24.962 9.247 1.00 30.08 333 GLU B N 1
ATOM 5388 C CA . GLU B 1 333 ? 13.406 -25.606 9.779 1.00 32.64 333 GLU B CA 1
ATOM 5389 C C . GLU B 1 333 ? 13.623 -27.021 9.216 1.00 27.44 333 GLU B C 1
ATOM 5390 O O . GLU B 1 333 ? 14.746 -27.431 8.924 1.00 26.82 333 GLU B O 1
ATOM 5396 N N . GLU B 1 334 ? 12.533 -27.752 9.052 1.00 25.32 334 GLU B N 1
ATOM 5397 C CA . GLU B 1 334 ? 12.575 -29.030 8.379 1.00 26.79 334 GLU B CA 1
ATOM 5398 C C . GLU B 1 334 ? 13.090 -28.804 6.949 1.00 27.37 334 GLU B C 1
ATOM 5399 O O . GLU B 1 334 ? 13.994 -29.490 6.508 1.00 26.11 334 GLU B O 1
ATOM 5405 N N . TYR B 1 335 ? 12.532 -27.813 6.243 1.00 28.32 335 TYR B N 1
ATOM 5406 C CA . TYR B 1 335 ? 12.917 -27.520 4.842 1.00 26.02 335 TYR B CA 1
ATOM 5407 C C . TYR B 1 335 ? 14.363 -27.069 4.687 1.00 25.45 335 TYR B C 1
ATOM 5408 O O . TYR B 1 335 ? 15.029 -27.482 3.764 1.00 28.64 335 TYR B O 1
ATOM 5417 N N . LEU B 1 336 ? 14.861 -26.252 5.606 1.00 27.46 336 LEU B N 1
ATOM 5418 C CA . LEU B 1 336 ? 16.278 -25.886 5.617 1.00 26.03 336 LEU B CA 1
ATOM 5419 C C . LEU B 1 336 ? 17.206 -27.080 5.891 1.00 26.89 336 LEU B C 1
ATOM 5420 O O . LEU B 1 336 ? 18.229 -27.244 5.224 1.00 29.37 336 LEU B O 1
ATOM 5425 N N . LYS B 1 337 ? 16.853 -27.919 6.861 1.00 27.48 337 LYS B N 1
ATOM 5426 C CA . LYS B 1 337 ? 17.648 -29.121 7.139 1.00 30.99 337 LYS B CA 1
ATOM 5427 C C . LYS B 1 337 ? 17.676 -30.037 5.927 1.00 28.53 337 LYS B C 1
ATOM 5428 O O . LYS B 1 337 ? 18.697 -30.629 5.588 1.00 28.33 337 LYS B O 1
ATOM 5434 N N . LEU B 1 338 ? 16.515 -30.174 5.306 1.00 27.58 338 LEU B N 1
ATOM 5435 C CA . LEU B 1 338 ? 16.353 -30.988 4.127 1.00 24.83 338 LEU B CA 1
ATOM 5436 C C . LEU B 1 338 ? 17.376 -30.540 3.068 1.00 26.39 338 LEU B C 1
ATOM 5437 O O . LEU B 1 338 ? 18.068 -31.361 2.483 1.00 27.09 338 LEU B O 1
ATOM 5450 N N . ASP B 1 340 ? 20.209 -29.067 3.587 1.00 28.13 340 ASP B N 1
ATOM 5451 C CA . ASP B 1 340 ? 21.524 -29.463 4.104 1.00 28.58 340 ASP B CA 1
ATOM 5452 C C . ASP B 1 340 ? 21.784 -30.931 3.919 1.00 25.05 340 ASP B C 1
ATOM 5453 O O . ASP B 1 340 ? 22.856 -31.326 3.506 1.00 26.83 340 ASP B O 1
ATOM 5458 N N . SER B 1 341 ? 20.781 -31.724 4.246 1.00 24.86 341 SER B N 1
ATOM 5459 C CA . SER B 1 341 ? 20.823 -33.155 4.095 1.00 23.23 341 SER B CA 1
ATOM 5460 C C . SER B 1 341 ? 21.078 -33.542 2.662 1.00 26.70 341 SER B C 1
ATOM 5461 O O . SER B 1 341 ? 21.964 -34.350 2.368 1.00 28.65 341 SER B O 1
ATOM 5464 N N . VAL B 1 342 ? 20.287 -32.969 1.760 1.00 25.97 342 VAL B N 1
ATOM 5465 C CA . VAL B 1 342 ? 20.352 -33.364 0.373 1.00 24.04 342 VAL B CA 1
ATOM 5466 C C . VAL B 1 342 ? 21.698 -33.000 -0.226 1.00 27.13 342 VAL B C 1
ATOM 5467 O O . VAL B 1 342 ? 22.288 -33.788 -0.973 1.00 29.52 342 VAL B O 1
ATOM 5471 N N . GLU B 1 343 ? 22.191 -31.802 0.075 1.00 27.97 343 GLU B N 1
ATOM 5472 C CA . GLU B 1 343 ? 23.466 -31.395 -0.507 1.00 31.29 343 GLU B CA 1
ATOM 5473 C C . GLU B 1 343 ? 24.596 -32.281 0.053 1.00 32.00 343 GLU B C 1
ATOM 5474 O O . GLU B 1 343 ? 25.507 -32.666 -0.692 1.00 34.99 343 GLU B O 1
ATOM 5480 N N . SER B 1 344 ? 24.512 -32.663 1.326 1.00 25.58 344 SER B N 1
ATOM 5481 C CA . SER B 1 344 ? 25.608 -33.417 1.915 1.00 27.90 344 SER B CA 1
ATOM 5482 C C . SER B 1 344 ? 25.589 -34.889 1.519 1.00 31.62 344 SER B C 1
ATOM 5483 O O . SER B 1 344 ? 26.615 -35.549 1.583 1.00 34.66 344 SER B O 1
ATOM 5486 N N . ASN B 1 345 ? 24.434 -35.405 1.118 1.00 28.68 345 ASN B N 1
ATOM 5487 C CA . ASN B 1 345 ? 24.360 -36.756 0.564 1.00 27.74 345 ASN B CA 1
ATOM 5488 C C . ASN B 1 345 ? 24.560 -36.801 -0.961 1.00 29.11 345 ASN B C 1
ATOM 5489 O O . ASN B 1 345 ? 24.260 -37.806 -1.608 1.00 26.54 345 ASN B O 1
ATOM 5494 N N . GLY B 1 346 ? 25.055 -35.713 -1.535 1.00 29.32 346 GLY B N 1
ATOM 5495 C CA . GLY B 1 346 ? 25.399 -35.704 -2.946 1.00 26.86 346 GLY B CA 1
ATOM 5496 C C . GLY B 1 346 ? 24.263 -35.312 -3.863 1.00 28.75 346 GLY B C 1
ATOM 5497 O O . GLY B 1 346 ? 24.219 -35.745 -5.009 1.00 32.43 346 GLY B O 1
ATOM 5498 N N . GLY B 1 347 ? 23.326 -34.511 -3.365 1.00 27.92 347 GLY B N 1
ATOM 5499 C CA . GLY B 1 347 ? 22.262 -34.001 -4.214 1.00 28.82 347 GLY B CA 1
ATOM 5500 C C . GLY B 1 347 ? 22.368 -32.497 -4.365 1.00 29.63 347 GLY B C 1
ATOM 5501 O O . GLY B 1 347 ? 23.259 -31.890 -3.775 1.00 31.36 347 GLY B O 1
ATOM 5502 N N . LYS B 1 348 ? 21.471 -31.894 -5.141 1.00 25.04 348 LYS B N 1
ATOM 5503 C CA . LYS B 1 348 ? 21.381 -30.435 -5.185 1.00 29.01 348 LYS B CA 1
ATOM 5504 C C . LYS B 1 348 ? 20.021 -29.916 -4.732 1.00 27.49 348 LYS B C 1
ATOM 5505 O O . LYS B 1 348 ? 18.993 -30.547 -4.958 1.00 28.17 348 LYS B O 1
ATOM 5511 N N . ALA B 1 349 ? 20.020 -28.773 -4.067 1.00 25.96 349 ALA B N 1
ATOM 5512 C CA . ALA B 1 349 ? 18.772 -28.102 -3.755 1.00 26.26 349 ALA B CA 1
ATOM 5513 C C . ALA B 1 349 ? 18.634 -26.870 -4.645 1.00 27.14 349 ALA B C 1
ATOM 5514 O O . ALA B 1 349 ? 19.582 -26.107 -4.824 1.00 30.01 349 ALA B O 1
ATOM 5516 N N . LEU B 1 350 ? 17.473 -26.661 -5.235 1.00 24.67 350 LEU B N 1
ATOM 5517 C CA . LEU B 1 350 ? 17.301 -25.367 -5.851 1.00 29.51 350 LEU B CA 1
ATOM 5518 C C . LEU B 1 350 ? 15.978 -24.731 -5.544 1.00 27.15 350 LEU B C 1
ATOM 5519 O O . LEU B 1 350 ? 14.981 -25.401 -5.272 1.00 27.80 350 LEU B O 1
ATOM 5524 N N . VAL B 1 351 ? 16.010 -23.411 -5.514 1.00 27.85 351 VAL B N 1
ATOM 5525 C CA . VAL B 1 351 ? 14.885 -22.640 -5.023 1.00 27.38 351 VAL B CA 1
ATOM 5526 C C . VAL B 1 351 ? 14.316 -21.868 -6.197 1.00 27.44 351 VAL B C 1
ATOM 5527 O O . VAL B 1 351 ? 15.013 -21.046 -6.792 1.00 27.53 351 VAL B O 1
ATOM 5531 N N . LEU B 1 352 ? 13.069 -22.172 -6.550 1.00 23.25 352 LEU B N 1
ATOM 5532 C CA . LEU B 1 352 ? 12.407 -21.516 -7.661 1.00 25.43 352 LEU B CA 1
ATOM 5533 C C . LEU B 1 352 ? 11.585 -20.326 -7.170 1.00 28.81 352 LEU B C 1
ATOM 5534 O O . LEU B 1 352 ? 10.879 -20.429 -6.171 1.00 27.62 352 LEU B O 1
ATOM 5539 N N . SER B 1 353 ? 11.648 -19.186 -7.849 1.00 31.75 353 SER B N 1
ATOM 5540 C CA . SER B 1 353 ? 10.801 -18.089 -7.376 1.00 32.86 353 SER B CA 1
ATOM 5541 C C . SER B 1 353 ? 9.380 -18.274 -7.865 1.00 30.31 353 SER B C 1
ATOM 5542 O O . SER B 1 353 ? 9.172 -18.826 -8.938 1.00 31.40 353 SER B O 1
ATOM 5545 N N . THR B 1 354 ? 8.413 -17.822 -7.074 1.00 27.34 354 THR B N 1
ATOM 5546 C CA . THR B 1 354 ? 7.032 -17.905 -7.489 1.00 30.65 354 THR B CA 1
ATOM 5547 C C . THR B 1 354 ? 6.622 -16.648 -8.258 1.00 30.89 354 THR B C 1
ATOM 5548 O O . THR B 1 354 ? 5.475 -16.495 -8.631 1.00 32.74 354 THR B O 1
ATOM 5552 N N . LEU B 1 355 ? 7.577 -15.764 -8.498 1.00 30.83 355 LEU B N 1
ATOM 5553 C CA . LEU B 1 355 ? 7.404 -14.679 -9.452 1.00 33.72 355 LEU B CA 1
ATOM 5554 C C . LEU B 1 355 ? 7.418 -15.170 -10.913 1.00 35.76 355 LEU B C 1
ATOM 5555 O O . LEU B 1 355 ? 7.160 -14.401 -11.825 1.00 36.89 355 LEU B O 1
ATOM 5560 N N . HIS B 1 356 ? 7.726 -16.438 -11.138 1.00 33.48 356 HIS B N 1
ATOM 5561 C CA . HIS B 1 356 ? 7.833 -16.936 -12.496 1.00 34.26 356 HIS B CA 1
ATOM 5562 C C . HIS B 1 356 ? 7.148 -18.278 -12.704 1.00 32.97 356 HIS B C 1
ATOM 5563 O O . HIS B 1 356 ? 6.705 -18.899 -11.750 1.00 35.33 356 HIS B O 1
ATOM 5570 N N . SER B 1 357 ? 7.064 -18.727 -13.948 1.00 31.55 357 SER B N 1
ATOM 5571 C CA . SER B 1 357 ? 6.172 -19.838 -14.281 1.00 33.59 357 SER B CA 1
ATOM 5572 C C . SER B 1 357 ? 6.558 -21.168 -13.640 1.00 32.18 357 SER B C 1
ATOM 5573 O O . SER B 1 357 ? 5.683 -21.943 -13.271 1.00 33.03 357 SER B O 1
ATOM 5576 N N . LEU B 1 358 ? 7.859 -21.423 -13.503 1.00 32.52 358 LEU B N 1
ATOM 5577 C CA . LEU B 1 358 ? 8.348 -22.628 -12.824 1.00 31.87 358 LEU B CA 1
ATOM 5578 C C . LEU B 1 358 ? 8.051 -22.639 -11.312 1.00 28.99 358 LEU B C 1
ATOM 5579 O O . LEU B 1 358 ? 7.637 -23.656 -10.776 1.00 27.97 358 LEU B O 1
ATOM 5584 N N . GLY B 1 359 ? 8.274 -21.510 -10.636 1.00 30.73 359 GLY B N 1
ATOM 5585 C CA . GLY B 1 359 ? 7.970 -21.377 -9.218 1.00 26.87 359 GLY B CA 1
ATOM 5586 C C . GLY B 1 359 ? 6.496 -21.588 -8.993 1.00 28.28 359 GLY B C 1
ATOM 5587 O O . GLY B 1 359 ? 6.108 -22.353 -8.117 1.00 27.71 359 GLY B O 1
ATOM 5588 N N . GLU B 1 360 ? 5.687 -20.912 -9.812 1.00 31.79 360 GLU B N 1
ATOM 5589 C CA . GLU B 1 360 ? 4.237 -21.113 -9.882 1.00 31.42 360 GLU B CA 1
ATOM 5590 C C . GLU B 1 360 ? 3.906 -22.580 -10.035 1.00 29.18 360 GLU B C 1
ATOM 5591 O O . GLU B 1 360 ? 3.104 -23.112 -9.274 1.00 31.51 360 GLU B O 1
ATOM 5597 N N . GLU B 1 361 ? 4.514 -23.226 -11.028 1.00 29.16 361 GLU B N 1
ATOM 5598 C CA . GLU B 1 361 ? 4.395 -24.682 -11.196 1.00 32.40 361 GLU B CA 1
ATOM 5599 C C . GLU B 1 361 ? 4.657 -25.436 -9.908 1.00 30.70 361 GLU B C 1
ATOM 5600 O O . GLU B 1 361 ? 3.787 -26.180 -9.437 1.00 31.41 361 GLU B O 1
ATOM 5606 N N . LEU B 1 362 ? 5.849 -25.246 -9.334 1.00 27.89 362 LEU B N 1
ATOM 5607 C CA . LEU B 1 362 ? 6.194 -25.958 -8.108 1.00 26.31 362 LEU B CA 1
ATOM 5608 C C . LEU B 1 362 ? 5.171 -25.649 -7.024 1.00 27.76 362 LEU B C 1
ATOM 5609 O O . LEU B 1 362 ? 4.757 -26.542 -6.291 1.00 24.78 362 LEU B O 1
ATOM 5614 N N . ASP B 1 363 ? 4.732 -24.390 -6.958 1.00 27.75 363 ASP B N 1
ATOM 5615 C CA . ASP B 1 363 ? 3.765 -23.982 -5.948 1.00 29.17 363 ASP B CA 1
ATOM 5616 C C . ASP B 1 363 ? 2.458 -24.771 -6.014 1.00 30.12 363 ASP B C 1
ATOM 5617 O O . ASP B 1 363 ? 1.890 -25.113 -4.979 1.00 31.33 363 ASP B O 1
ATOM 5622 N N . GLN B 1 364 ? 1.989 -25.081 -7.214 1.00 27.38 364 GLN B N 1
ATOM 5623 C CA . GLN B 1 364 ? 0.775 -25.887 -7.354 1.00 30.63 364 GLN B CA 1
ATOM 5624 C C . GLN B 1 364 ? 0.946 -27.356 -6.952 1.00 32.85 364 GLN B C 1
ATOM 5625 O O . GLN B 1 364 ? -0.025 -28.115 -6.896 1.00 31.04 364 GLN B O 1
ATOM 5631 N N . LEU B 1 365 ? 2.192 -27.750 -6.702 1.00 32.88 365 LEU B N 1
ATOM 5632 C CA . LEU B 1 365 ? 2.532 -29.107 -6.315 1.00 28.22 365 LEU B CA 1
ATOM 5633 C C . LEU B 1 365 ? 2.996 -29.084 -4.861 1.00 29.00 365 LEU B C 1
ATOM 5634 O O . LEU B 1 365 ? 3.823 -29.910 -4.443 1.00 28.78 365 LEU B O 1
ATOM 5639 N N . THR B 1 366 ? 2.463 -28.118 -4.115 1.00 27.23 366 THR B N 1
ATOM 5640 C CA . THR B 1 366 ? 2.709 -27.936 -2.677 1.00 24.80 366 THR B CA 1
ATOM 5641 C C . THR B 1 366 ? 3.999 -27.198 -2.303 1.00 24.79 366 THR B C 1
ATOM 5642 O O . THR B 1 366 ? 4.292 -27.033 -1.128 1.00 31.49 366 THR B O 1
ATOM 5646 N N . GLY B 1 367 ? 4.772 -26.759 -3.286 1.00 25.42 367 GLY B N 1
ATOM 5647 C CA . GLY B 1 367 ? 5.998 -26.023 -3.023 1.00 24.16 367 GLY B CA 1
ATOM 5648 C C . GLY B 1 367 ? 7.250 -26.846 -2.732 1.00 23.79 367 GLY B C 1
ATOM 5649 O O . GLY B 1 367 ? 8.350 -26.297 -2.634 1.00 22.84 367 GLY B O 1
ATOM 5650 N N . ILE B 1 368 ? 7.090 -28.158 -2.593 1.00 23.61 368 ILE B N 1
ATOM 5651 C CA . ILE B 1 368 ? 8.211 -29.028 -2.283 1.00 22.73 368 ILE B CA 1
ATOM 5652 C C . ILE B 1 368 ? 8.149 -30.286 -3.118 1.00 21.34 368 ILE B C 1
ATOM 5653 O O . ILE B 1 368 ? 7.145 -30.986 -3.135 1.00 20.53 368 ILE B O 1
ATOM 5658 N N . ALA B 1 369 ? 9.240 -30.579 -3.808 1.00 21.85 369 ALA B N 1
ATOM 5659 C CA . ALA B 1 369 ? 9.285 -31.766 -4.633 1.00 21.04 369 ALA B CA 1
ATOM 5660 C C . ALA B 1 369 ? 10.719 -32.233 -4.757 1.00 21.06 369 ALA B C 1
ATOM 5661 O O . ALA B 1 369 ? 11.644 -31.528 -4.362 1.00 20.52 369 ALA B O 1
ATOM 5663 N N . CYS B 1 370 ? 10.904 -33.424 -5.309 1.00 20.11 370 CYS B N 1
ATOM 5664 C CA . CYS B 1 370 ? 12.235 -33.982 -5.444 1.00 20.78 370 CYS B CA 1
ATOM 5665 C C . CYS B 1 370 ? 12.341 -34.927 -6.632 1.00 22.53 370 CYS B C 1
ATOM 5666 O O . CYS B 1 370 ? 11.356 -35.539 -7.055 1.00 22.92 370 CYS B O 1
ATOM 5669 N N . ILE B 1 371 ? 13.556 -35.035 -7.163 1.00 24.17 371 ILE B N 1
ATOM 5670 C CA . ILE B 1 371 ? 13.924 -36.113 -8.066 1.00 23.22 371 ILE B CA 1
ATOM 5671 C C . ILE B 1 371 ? 14.799 -37.117 -7.312 1.00 21.75 371 ILE B C 1
ATOM 5672 O O . ILE B 1 371 ? 15.608 -36.741 -6.458 1.00 20.74 371 ILE B O 1
ATOM 5677 N N . LEU B 1 372 ? 14.653 -38.395 -7.635 1.00 21.74 372 LEU B N 1
ATOM 5678 C CA . LEU B 1 372 ? 15.388 -39.431 -6.911 1.00 22.06 372 LEU B CA 1
ATOM 5679 C C . LEU B 1 372 ? 16.496 -40.092 -7.744 1.00 22.48 372 LEU B C 1
ATOM 5680 O O . LEU B 1 372 ? 16.360 -40.260 -8.943 1.00 23.90 372 LEU B O 1
ATOM 5685 N N . LYS B 1 373 ? 17.589 -40.469 -7.087 1.00 23.03 373 LYS B N 1
ATOM 5686 C CA . LYS B 1 373 ? 18.656 -41.242 -7.709 1.00 20.68 373 LYS B CA 1
ATOM 5687 C C . LYS B 1 373 ? 18.159 -42.618 -8.131 1.00 21.65 373 LYS B C 1
ATOM 5688 O O . LYS B 1 373 ? 18.735 -43.264 -9.009 1.00 22.45 373 LYS B O 1
ATOM 5694 N N . TYR B 1 374 ? 17.093 -43.077 -7.494 1.00 22.53 374 TYR B N 1
ATOM 5695 C CA . TYR B 1 374 ? 16.607 -44.435 -7.713 1.00 22.74 374 TYR B CA 1
ATOM 5696 C C . TYR B 1 374 ? 15.161 -44.567 -7.253 1.00 23.25 374 TYR B C 1
ATOM 5697 O O . TYR B 1 374 ? 14.711 -43.843 -6.387 1.00 25.42 374 TYR B O 1
ATOM 5706 N N . PRO B 1 375 ? 14.415 -45.491 -7.838 1.00 24.01 375 PRO B N 1
ATOM 5707 C CA . PRO B 1 375 ? 12.993 -45.467 -7.513 1.00 24.88 375 PRO B CA 1
ATOM 5708 C C . PRO B 1 375 ? 12.714 -45.761 -6.039 1.00 25.51 375 PRO B C 1
ATOM 5709 O O . PRO B 1 375 ? 13.244 -46.723 -5.481 1.00 28.54 375 PRO B O 1
ATOM 5713 N N . LEU B 1 376 ? 11.888 -44.940 -5.409 1.00 24.06 376 LEU B N 1
ATOM 5714 C CA . LEU B 1 376 ? 11.382 -45.276 -4.085 1.00 26.10 376 LEU B CA 1
ATOM 5715 C C . LEU B 1 376 ? 9.882 -45.355 -4.193 1.00 26.20 376 LEU B C 1
ATOM 5716 O O . LEU B 1 376 ? 9.206 -44.335 -4.199 1.00 27.43 376 LEU B O 1
ATOM 5721 N N . PRO B 1 377 ? 9.349 -46.569 -4.284 1.00 28.56 377 PRO B N 1
ATOM 5722 C CA . PRO B 1 377 ? 7.901 -46.739 -4.456 1.00 28.70 377 PRO B CA 1
ATOM 5723 C C . PRO B 1 377 ? 7.096 -46.365 -3.211 1.00 30.39 377 PRO B C 1
ATOM 5724 O O . PRO B 1 377 ? 7.628 -46.281 -2.105 1.00 28.83 377 PRO B O 1
ATOM 5728 N N . ASP B 1 378 ? 5.808 -46.135 -3.427 1.00 33.47 378 ASP B N 1
ATOM 5729 C CA . ASP B 1 378 ? 4.831 -45.908 -2.370 1.00 34.52 378 ASP B CA 1
ATOM 5730 C C . ASP B 1 378 ? 5.242 -44.909 -1.305 1.00 35.87 378 ASP B C 1
ATOM 5731 O O . ASP B 1 378 ? 4.829 -45.038 -0.160 1.00 37.78 378 ASP B O 1
ATOM 5736 N N . LEU B 1 379 ? 6.050 -43.917 -1.669 1.00 35.90 379 LEU B N 1
ATOM 5737 C CA . LEU B 1 379 ? 6.349 -42.835 -0.733 1.00 35.65 379 LEU B CA 1
ATOM 5738 C C . LEU B 1 379 ? 5.037 -42.208 -0.251 1.00 37.00 379 LEU B C 1
ATOM 5739 O O . LEU B 1 379 ? 4.960 -41.710 0.879 1.00 38.71 379 LEU B O 1
ATOM 5744 N N . ASP B 1 380 ? 4.002 -42.247 -1.094 1.00 35.46 380 ASP B N 1
ATOM 5745 C CA . ASP B 1 380 ? 2.714 -41.652 -0.722 1.00 38.59 380 ASP B CA 1
ATOM 5746 C C . ASP B 1 380 ? 1.828 -42.557 0.146 1.00 41.72 380 ASP B C 1
ATOM 5747 O O . ASP B 1 380 ? 0.619 -42.392 0.184 1.00 42.54 380 ASP B O 1
ATOM 5752 N N . GLU B 1 381 ? 2.450 -43.501 0.849 1.00 43.73 381 GLU B N 1
ATOM 5753 C CA . GLU B 1 381 ? 1.748 -44.370 1.787 1.00 45.87 381 GLU B CA 1
ATOM 5754 C C . GLU B 1 381 ? 1.555 -43.712 3.154 1.00 45.55 381 GLU B C 1
ATOM 5755 O O . GLU B 1 381 ? 0.621 -44.050 3.883 1.00 48.40 381 GLU B O 1
#

Foldseek 3Di:
DWPDKDADDPFRQWIKTKDAQADLVSVVLVVLFDDQQKKKWDWDPCVTFTFMFGFHDWDDDVVSWIKTKGWGADDPVCNGCNPPDGGHIDMDIHDRPGIMMITDRHHDPVVVSVVCCPPQQLVPQEWEWFDDAQKIFTWGDGPVGIGGQDIGGFVPPDDDPGVLVRLVVVLVSVVRDDLVRHQEYEYEYAPCVSVVVVSNVVVCVVVVVCSCVVQVLYDYDYADHRDPVRVVCLVPDPVCVVSRVCSNCVVVVVVVQVVCVVVVNLQKWFDPQLLVVLLVVLFFQEKFFESDQLRDPPSVRNVSVVVSCSNVVSPHDYDYDYCVDDSQVVSVVRVRIMTGTNHHDPDSVPD/DWPDWDQPLQWIKTKDADAFLLVVVLVVLFDDQQKKKWDWDVCVRTATFMFGFDDWDDDVVSKIKTKGWGDDDPVCRHCPPHDTRHIDMDIHDRPGIMMITTNRNDPVCVSNVLSPPQQLVQLEWEWFAEDFKIFTWGDGPPDIGTDDIGGDPVPDDPRVLCRLVVVLVSVVRDDLVRHQEYEYEYAPCVSVSVCSNVVVCVVVVVVSCVVLVLYDYYYAYHSDPVRVVVQVPDVVNVVSRVCSSCVVLVVVVQVVCVVVVFLFKAFDDQLLLVCLVVLFFAEKEFESDQCRDNDPVSNVSVVVSCSNVVSNHYYDYHYCVDDSSVVCVVRVGIMTGTNHHDPPSVD

B-factor: mean 35.79, std 13.81, range [12.56, 114.11]

Secondary structure (DSSP, 8-state):
-EEEEEE-SS-TT-EEEEE---SHHHHHHHHTT--TT-EEEEEE----EEEEEEEEEEEE-----EEEEEEE---TTSSSSTT--TT-EEEEE--SSS-EEEEES------HHHHHTT-TTTTT-EEEEEEETTEEEEEEE-SS-EEEEEEEE---SS--HHHHHHHHHHHH---S--TTT-SEEEEEESTTHHHH--HHHHHHHHTT-HHHHTT---EEEE-S-SSTHHHHHHHH-GGGHHHHHHHHTTTT---HHHHHHTTT-SSEEESHHHHHHHHHTT-EEEEEEETTGGGSS-HHHHHHHHH--HHHHTT-EEEEE-TTSHHHHHHHHTTTEEEEESS----SS--/-EEEEEE----EEEEE---SHHHHHHHHTT--TT-EEEEEE-----EEEEEEEEEEEE-----EEEEEEE---TT--SSTT--TT-EEEEE--SSS-EEEEES------HHHHHHT-GGGTT-EEEEEE-SSEEEEEEE-SS-EEEEEEEE---S--HHHHHHHHHHHH---S--TTT-SEEEEEESTTHHHH--HHHHHHHHHT-HHHHS----EEEE-S-SSTHHHHHHHH-GGGHHHHHHHHTTTT---HHHHHHHTT-SSEEESHHHHHHHHTTT-EEEEEEETGGGS-S-HHHHHHHHH--HHHHTT-EEEEE-TTSHHHHHHHTTTTEEEEESS--TTTT-

CATH classification: 2.30.30.870 (+2 more: 3.30.420.60, 3.30.1330.30)

InterPro domains:
  IPR004405 Pelota [PTHR10853] (1-383)
  IPR004405 Pelota [TIGR00111] (4-376)
  IPR005140 eRF1/Pelota-like, N-terminal domain [SM01194] (1-135)
  IPR005141 eRF1 domain 2 [PF03464] (142-274)
  IPR005142 eRF1 domain 3 [PF03465] (278-376)
  IPR029064 Ribosomal protein eL30-like superfamily [G3DSA:3.30.1330.30] (276-386)
  IPR029064 Ribosomal protein eL30-like superfamily [SSF55315] (268-376)
  IPR038069 Pelota/DOM34, N-terminal domain [G3DSA:2.30.30.870] (1-140)
  IPR038069 Pelota/DOM34, N-terminal domain [SSF159065] (1-135)
  IPR042226 eRF1, domain 2 superfamily [G3DSA:3.30.420.60] (141-275)
  IPR058547 Pelota, N-terminal domain [PF26356] (1-134)

Sequence (698 aa):
KVISLKKDSFNKGGAVITLLPEDKEDLFTVYQIVDKDDELIFKKKFDLVKLKIKVISEDFDKDEYLKYKGVTVTDESGASNVDIPVGKYLSFTLDYVYPFTIIKQNFNKFQKLLNEACNIEYKSDTAAVVLQEGIAHVCLVTSSSTILKQKIEYDVLKFDEKTEKFYKAIYSAKKDLNFDKLKTIILCSPGFYAKILDKIFQYAEEEHNKKILDNKGFFIAHCSTGYLQGINEVLKNPLYASKLQDTKYSKEIVDEFLLHLNKDDDKAWYGEKEVVKAAEYGAISYLLLTDKVLHSDNIAQREEYLKLDSVESNGGKALVLSTLHSLGEELDQLTGIACILKYPLPDLDEDKVISLKKDKGGAVITLLPEDKEDLFTVYQIVDKDDELIFKKKFTDLVKLKIKVISEDFDKDEYLKYKGVTVTDESGASNVDIPVGKYLSFTLDYVYPFTIIKQNFNKFQKLLNEACNIEYKSDTAAVVLQEGIAHVCLVTSSSTILKQKIEYVLKFDEKTEKFYKAIYSAKKDLNFDKLKTIILCSPGFYAKILDKIFQYAEEEHNKKILDNKGFFIAHCSTGYLQGINEVLKNPLYASKLQDTKYSKEIVDEFLLHLNKDDDKAWYGEKEVVKAAEYGAISYLLLTDKVLHSDNIAQREEYLKLDSVESNGGKALVLSTLHSLGEELDQLTGIACILKYPLPDLDE

Nearest PDB structures (foldseek):
  2vgn-assembly1_A  TM=1.002E+00  e=1.158E-72  Saccharomyces cerevisiae S288C
  2vgn-assembly2_B  TM=9.763E-01  e=7.996E-63  Saccharomyces cerevisiae S288C
  2vgm-assembly1_A  TM=9.654E-01  e=7.093E-63  Saccharomyces cerevisiae S288C
  3wxm-assembly3_F  TM=4.948E-01  e=1.628E-21  Aeropyrum pernix K1
  5eo3-assembly3_A  TM=9.245E-01  e=1.947E-09  Homo sapiens

Solvent-accessible surface area: 35172 Å² total

GO terms:
  GO:0043022 ribosome binding (F, IDA)
  GO:0004521 RNA endonuclease activity (F, IDA)
  GO:1990533 Dom34-Hbs1 complex (C, IDA)
  GO:0032790 ribosome disassembly (P, IDA)
  GO:0070966 nuclear-transcribed mRNA catabolic process, no-go decay (P, IGI)
  GO:0005737 cytoplasm (C, HDA)
  GO:0045727 positive regulation of translation (P, IMP)
  GO:0032790 ribosome disassembly (P, IMP)
  GO:0070651 nonfunctional rRNA decay (P, IMP)
  GO:0070966 nuclear-transcribed mRNA catabolic process, no-go decay (P, IMP)
  GO:0070651 nonfunctional rRNA decay (P, IDA)
  GO:0070966 nuclear-transcribed mRNA catabolic process, no-go decay (P, IDA)
  GO:0005515 protein binding (F, IPI)
  GO:0045948 positive regulation of translational initiation (P, IDA)
  GO:0072344 rescue of stalled cytosolic ribosome (P, IDA)